Protein AF-A0A6A3BGG1-F1 (afdb_monomer_lite)

pLDDT: mean 81.36, std 21.47, range [22.72, 98.81]

InterPro domains:
  IPR003337 Trehalose-phosphatase [PF02358] (191-420)
  IPR003337 Trehalose-phosphatase [TIGR00685] (186-431)
  IPR006379 HAD-superfamily hydrolase, subfamily IIB [TIGR01484] (190-393)
  IPR009091 Regulator of chromosome condensation 1/beta-lactamase-inhibitor protein II [G3DSA:2.130.10.30] (2-134)
  IPR009091 Regulator of chromosome condensation 1/beta-lactamase-inhibitor protein II [SSF50985] (5-105)
  IPR023214 HAD superfamily [G3DSA:3.40.50.1000] (188-276)
  IPR023214 HAD superfamily [G3DSA:3.40.50.1000] (279-441)
  IPR036412 HAD-like superfamily [SSF56784] (189-433)
  IPR044651 Trehalose 6-phosphate OTSB-like [PTHR43768] (128-438)

Secondary structure (DSSP, 8-state):
--EEEEEE-SSEEEEEETTS-EEEEE--TTSTT---GGG----SS-EEE-SSEEEEE-TTTS-EEEEES----B-SS-EEEEEE-SS-EEEEETTT--EEEE-TTS----TTSTTGGG----------------------------------PPP-S-HHHHHHHHHHS-BTTTTHHHHHHHHTTSEEEEEEE-BTTTB---SSGGG-PPPHHHHHHHHHHHHHS-EEEE-SS-HHHHHHHH--SSSEEEEGGGTEEEPPPPTT-----PPB-TTGGGHHHHHHHHHHHHHHTTTSTT-EEEE-SS-EEEE-TTS-HHHHHHHHHHHHHHHHT-TTEEEEEETTEEEEEE--S--HHHHHHHHHHHTT-TT-TTEEEEEEE-STTHHHHHHHHHHHT-SEEEEE-SS------SEEE-SHHHHHHHHHHHHHHHHHHHHH--

Foldseek 3Di:
DAFPFWEDEPFKIWTAHPVQDIQIDGDCPQPQRVDPPVPQDRAPDAWEYAQQKIKGQRPVQQWIAMDGNDGDTGDPFHFPYWYDYHFKIWGQTPPHRDIDMDGDPPDPPDPPVVVVVPDDDDDDDDDDDDDDDDDDDDDDDDDDDDDDDDDDDDDDDDVPQVVVLCVQAPACVVCVVVVVVQLVQFQEAEEEEQDQAQFDHDPDPLPRAGDPLSLVLQVLLLVQHAYEYFYCAAQVSVCVRNVDQSHWYQYNQNQWIDHRDDPPDPDCPDTRHPCPVCQVVLVVLQVVLCVLCVPFPPWDWDCRRQKIKIACPGGDPVCLVVSVVSNCVSCVVPPQWDWDDDDRMIMIGGPDPDGNLNSVLVVCVVVVRNPPPRYAYEYEEADPRCLSNLVNRVVSVGYFYEYADLDRDDGSGRHYAPTNVSSSVSSNVSSVVSVVVVVVVD

Structure (mmCIF, N/CA/C/O backbone):
data_AF-A0A6A3BGG1-F1
#
_entry.id   AF-A0A6A3BGG1-F1
#
loop_
_atom_site.group_PDB
_atom_site.id
_atom_site.type_symbol
_atom_site.label_atom_id
_atom_site.label_alt_id
_atom_site.label_comp_id
_atom_site.label_asym_id
_atom_site.label_entity_id
_atom_site.label_seq_id
_atom_site.pdbx_PDB_ins_code
_atom_site.Cartn_x
_atom_site.Cartn_y
_atom_site.Cartn_z
_atom_site.occupancy
_atom_site.B_iso_or_equiv
_atom_site.auth_seq_id
_atom_site.auth_comp_id
_atom_site.auth_asym_id
_atom_site.auth_atom_id
_atom_site.pdbx_PDB_model_num
ATOM 1 N N . MET A 1 1 ? 29.264 19.552 17.447 1.00 60.41 1 MET A N 1
ATOM 2 C CA . MET A 1 1 ? 27.807 19.580 17.689 1.00 60.41 1 MET A CA 1
ATOM 3 C C . MET A 1 1 ? 27.155 19.098 16.407 1.00 60.41 1 MET A C 1
ATOM 5 O O . MET A 1 1 ? 27.460 19.678 15.373 1.00 60.41 1 MET A O 1
ATOM 9 N N . SER A 1 2 ? 26.405 17.994 16.448 1.00 76.94 2 SER A N 1
ATOM 10 C CA . SER A 1 2 ? 25.677 17.486 15.276 1.00 76.94 2 SER A CA 1
ATOM 11 C C . SER A 1 2 ? 24.378 18.272 15.123 1.00 76.94 2 SER A C 1
ATOM 13 O O . SER A 1 2 ? 23.719 18.535 16.130 1.00 76.94 2 SER A O 1
ATOM 15 N N . MET A 1 3 ? 24.049 18.676 13.898 1.00 75.12 3 MET A N 1
ATOM 16 C CA . MET A 1 3 ? 22.825 19.415 13.580 1.00 75.12 3 MET A CA 1
ATOM 17 C C . MET A 1 3 ? 21.906 18.515 12.762 1.00 75.12 3 MET A C 1
ATOM 19 O O . MET A 1 3 ? 22.358 17.945 11.772 1.00 75.12 3 MET A O 1
ATOM 23 N N . ASP A 1 4 ? 20.644 18.415 13.168 1.00 72.31 4 ASP A N 1
ATOM 24 C CA . ASP A 1 4 ? 19.613 17.640 12.468 1.00 72.31 4 ASP A CA 1
ATOM 25 C C . ASP A 1 4 ? 18.932 18.488 11.386 1.00 72.31 4 ASP A C 1
ATOM 27 O O . ASP A 1 4 ? 18.479 17.972 10.367 1.00 72.31 4 ASP A O 1
ATOM 31 N N . SER A 1 5 ? 18.882 19.808 11.587 1.00 79.62 5 SER A N 1
ATOM 32 C CA . SER A 1 5 ? 18.379 20.766 10.603 1.00 79.62 5 SER A CA 1
ATOM 33 C C . SER A 1 5 ? 19.089 22.111 10.716 1.00 79.62 5 SER A C 1
ATOM 35 O O . SER A 1 5 ? 19.592 22.485 11.780 1.00 79.62 5 SER A O 1
ATOM 37 N N . ILE A 1 6 ? 19.136 22.846 9.606 1.00 85.81 6 ILE A N 1
ATOM 38 C CA . ILE A 1 6 ? 19.678 24.200 9.536 1.00 85.81 6 ILE A CA 1
ATOM 39 C C . ILE A 1 6 ? 18.830 25.032 8.577 1.00 85.81 6 ILE A C 1
ATOM 41 O O . ILE A 1 6 ? 18.473 24.570 7.501 1.00 85.81 6 ILE A O 1
ATOM 45 N N . GLU A 1 7 ? 18.532 26.257 8.979 1.00 88.62 7 GLU A N 1
ATOM 46 C CA . GLU A 1 7 ? 17.758 27.235 8.230 1.00 88.62 7 GLU A CA 1
ATOM 47 C C . GLU A 1 7 ? 18.504 28.563 8.234 1.00 88.62 7 GLU A C 1
ATOM 49 O O . GLU A 1 7 ? 19.024 29.004 9.266 1.00 88.62 7 GLU A O 1
ATOM 54 N N . ALA A 1 8 ? 18.567 29.207 7.072 1.00 88.94 8 ALA A N 1
ATOM 55 C CA . ALA A 1 8 ? 19.270 30.469 6.891 1.00 88.94 8 ALA A CA 1
ATOM 56 C C . ALA A 1 8 ? 18.273 31.606 6.652 1.00 88.94 8 ALA A C 1
ATOM 58 O O . ALA A 1 8 ? 17.466 31.563 5.728 1.00 88.94 8 ALA A O 1
ATOM 59 N N . GLY A 1 9 ? 18.353 32.635 7.490 1.00 86.00 9 GLY A N 1
ATOM 60 C CA . GLY A 1 9 ? 17.722 33.928 7.263 1.00 86.00 9 GLY A CA 1
ATOM 61 C C . GLY A 1 9 ? 18.664 34.892 6.548 1.00 86.00 9 GLY A C 1
ATOM 62 O O . GLY A 1 9 ? 19.753 34.531 6.103 1.00 86.00 9 GLY A O 1
ATOM 63 N N . VAL A 1 10 ? 18.267 36.163 6.485 1.00 87.69 10 VAL A N 1
ATOM 64 C CA . VAL A 1 10 ? 19.044 37.205 5.789 1.00 87.69 10 VAL A CA 1
ATOM 65 C C . VAL A 1 10 ? 20.387 37.484 6.475 1.00 87.69 10 VAL A C 1
ATOM 67 O O . VAL A 1 10 ? 21.400 37.671 5.807 1.00 87.69 10 VAL A O 1
ATOM 70 N N . SER A 1 11 ? 20.405 37.534 7.810 1.00 89.38 11 SER A N 1
ATOM 71 C CA . SER A 1 11 ? 21.593 37.914 8.595 1.00 89.38 11 SER A CA 1
ATOM 72 C C . SER A 1 11 ? 21.884 36.986 9.778 1.00 89.38 11 SER A C 1
ATOM 74 O O . SER A 1 11 ? 22.750 37.275 10.608 1.00 89.38 11 SER A O 1
ATOM 76 N N . HIS A 1 12 ? 21.182 35.858 9.866 1.00 92.12 12 HIS A N 1
ATOM 77 C CA . HIS A 1 12 ? 21.339 34.861 10.918 1.00 92.12 12 HIS A CA 1
ATOM 78 C C . HIS A 1 12 ? 20.963 33.470 10.413 1.00 92.12 12 HIS A C 1
ATOM 80 O O . HIS A 1 12 ? 20.247 33.320 9.429 1.00 92.12 12 HIS A O 1
ATOM 86 N N . VAL A 1 13 ? 21.465 32.453 11.098 1.00 90.56 13 VAL A N 1
ATOM 87 C CA . VAL A 1 13 ? 21.235 31.041 10.804 1.00 90.56 13 VAL A CA 1
ATOM 88 C C . VAL A 1 13 ? 20.801 30.372 12.097 1.00 90.56 13 VAL A C 1
ATOM 90 O O . VAL A 1 13 ? 21.426 30.578 13.138 1.00 90.56 13 VAL A O 1
ATOM 93 N N . CYS A 1 14 ? 19.746 29.574 12.039 1.00 89.44 14 CYS A N 1
A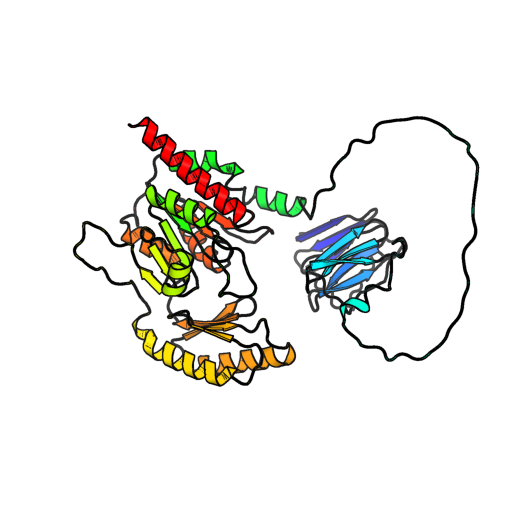TOM 94 C CA . CYS A 1 14 ? 19.270 28.771 13.157 1.00 89.44 14 CYS A CA 1
ATOM 95 C C . CYS A 1 14 ? 19.214 27.307 12.747 1.00 89.44 14 CYS A C 1
ATOM 97 O O . CYS A 1 14 ? 19.057 26.990 11.578 1.00 89.44 14 CYS A O 1
ATOM 99 N N . GLY A 1 15 ? 19.310 26.396 13.698 1.00 83.81 15 GLY A N 1
ATOM 100 C CA . GLY A 1 15 ? 19.143 24.979 13.424 1.00 83.81 15 GLY A CA 1
ATOM 101 C C . GLY A 1 15 ? 18.827 24.210 14.688 1.00 83.81 15 GLY A C 1
ATOM 102 O O . GLY A 1 15 ? 19.036 24.715 15.790 1.00 83.81 15 GLY A O 1
ATOM 103 N N . VAL A 1 16 ? 18.317 22.997 14.531 1.00 80.56 16 VAL A N 1
ATOM 104 C CA . VAL A 1 16 ? 18.036 22.101 15.653 1.00 80.56 16 VAL A CA 1
ATOM 105 C C . VAL A 1 16 ? 19.172 21.089 15.747 1.00 80.56 16 VAL A C 1
ATOM 107 O O . VAL A 1 16 ? 19.558 20.491 14.742 1.00 80.56 16 VAL A O 1
ATOM 110 N N . ASN A 1 17 ? 19.761 20.939 16.932 1.00 75.56 17 ASN A N 1
ATOM 111 C CA . ASN A 1 17 ? 20.816 19.956 17.164 1.00 75.56 17 ASN A CA 1
ATOM 112 C C . ASN A 1 17 ? 20.238 18.551 17.419 1.00 75.56 17 ASN A C 1
ATOM 114 O O . ASN A 1 17 ? 19.044 18.402 17.670 1.00 75.56 17 ASN A O 1
ATOM 118 N N . SER A 1 18 ? 21.100 17.531 17.429 1.00 72.00 18 SER A N 1
ATOM 119 C CA . SER A 1 18 ? 20.719 16.127 17.684 1.00 72.00 18 SER A CA 1
ATOM 120 C C . SER A 1 18 ? 20.143 15.842 19.081 1.00 72.00 18 SER A C 1
ATOM 122 O O . SER A 1 18 ? 19.818 14.703 19.407 1.00 72.00 18 SER A O 1
ATOM 124 N N . VAL A 1 19 ? 20.069 16.861 19.941 1.00 70.69 19 VAL A N 1
ATOM 125 C CA . VAL A 1 19 ? 19.473 16.825 21.286 1.00 70.69 19 VAL A CA 1
ATOM 126 C C . VAL A 1 19 ? 18.179 17.666 21.320 1.00 70.69 19 VAL A C 1
ATOM 128 O O . VAL A 1 19 ? 17.610 17.909 22.379 1.00 70.69 19 VAL A O 1
ATOM 131 N N . VAL A 1 20 ? 17.662 18.065 20.149 1.00 65.12 20 VAL A N 1
ATOM 132 C CA . VAL A 1 20 ? 16.419 18.835 19.953 1.00 65.12 20 VAL A CA 1
ATOM 133 C C . VAL A 1 20 ? 16.477 20.249 20.559 1.00 65.12 20 VAL A C 1
ATOM 135 O O . VAL A 1 20 ? 15.454 20.864 20.852 1.00 65.12 20 VAL A O 1
ATOM 138 N N . GLU A 1 21 ? 17.674 20.814 20.718 1.00 71.75 21 GLU A N 1
ATOM 139 C CA . GLU A 1 21 ? 17.845 22.213 21.113 1.00 71.75 21 GLU A CA 1
ATOM 140 C C . GLU A 1 21 ? 17.993 23.101 19.878 1.00 71.75 21 GLU A C 1
ATOM 1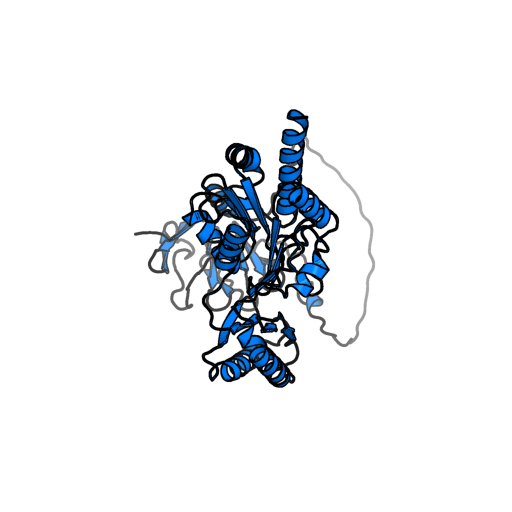42 O O . GLU A 1 21 ? 18.730 22.785 18.940 1.00 71.75 21 GLU A O 1
ATOM 147 N N . LEU A 1 22 ? 17.312 24.247 19.892 1.00 79.00 22 LEU A N 1
ATOM 148 C CA . LEU A 1 22 ? 17.447 25.254 18.850 1.00 79.00 22 LEU A CA 1
ATOM 149 C C . LEU A 1 22 ? 18.710 26.093 19.102 1.00 79.00 22 LEU A C 1
ATOM 151 O O . LEU A 1 22 ? 18.887 26.674 20.171 1.00 79.00 22 LEU A O 1
ATOM 155 N N . VAL A 1 23 ? 19.579 26.177 18.099 1.00 84.94 23 VAL A N 1
ATOM 156 C CA . VAL A 1 23 ? 20.843 26.916 18.135 1.00 84.94 23 VAL A CA 1
ATOM 157 C C . VAL A 1 23 ? 20.836 27.948 17.016 1.00 84.94 23 VAL A C 1
ATOM 159 O O . VAL A 1 23 ? 20.762 27.588 15.846 1.00 84.94 23 VAL A O 1
ATOM 162 N N . CYS A 1 24 ? 20.951 29.229 17.366 1.00 88.50 24 CYS A N 1
ATOM 163 C CA . CYS A 1 24 ? 20.985 30.335 16.409 1.00 88.50 24 CYS A CA 1
ATOM 164 C C . CYS A 1 24 ? 22.301 31.120 16.495 1.00 88.50 24 CYS A C 1
ATOM 166 O O . CYS A 1 24 ? 22.820 31.365 17.584 1.00 88.50 24 CYS A O 1
ATOM 168 N N . LYS A 1 25 ? 22.836 31.546 15.346 1.00 91.31 25 LYS A N 1
ATOM 169 C CA . LYS A 1 25 ? 24.042 32.378 15.225 1.00 91.31 25 LYS A CA 1
ATOM 170 C C . LYS A 1 25 ? 23.869 33.458 14.161 1.00 91.31 25 LYS A C 1
ATOM 172 O O . LYS A 1 25 ? 23.224 33.233 13.145 1.00 91.31 25 LYS A O 1
ATOM 177 N N . GLY A 1 26 ? 24.511 34.605 14.364 1.00 92.69 26 GLY A N 1
ATOM 178 C CA . GLY A 1 26 ? 24.512 35.724 13.420 1.00 92.69 26 GLY A CA 1
ATOM 179 C C . GLY A 1 26 ? 24.069 37.018 14.087 1.00 92.69 26 GLY A C 1
ATOM 180 O O . GLY A 1 26 ? 24.405 37.268 15.244 1.00 92.69 26 GLY A O 1
ATOM 181 N N . ASN A 1 27 ? 23.332 37.845 13.356 1.00 90.50 27 ASN A N 1
ATOM 182 C CA . ASN A 1 27 ? 22.814 39.107 13.861 1.00 90.50 27 ASN A CA 1
ATOM 183 C C . ASN A 1 27 ? 21.716 38.884 14.922 1.00 90.50 27 ASN A C 1
ATOM 185 O O . ASN A 1 27 ? 20.884 37.995 14.765 1.00 90.50 27 ASN A O 1
ATOM 189 N N . ASN A 1 28 ? 21.699 39.706 15.979 1.00 93.44 28 ASN A N 1
ATOM 190 C CA . ASN A 1 28 ? 20.657 39.720 17.013 1.00 93.44 28 ASN A CA 1
ATOM 191 C C . ASN A 1 28 ? 20.028 41.111 17.247 1.00 93.44 28 ASN A C 1
ATOM 193 O O . ASN A 1 28 ? 19.443 41.347 18.304 1.00 93.44 28 ASN A O 1
ATOM 197 N N . SER A 1 29 ? 20.167 42.064 16.316 1.00 91.69 29 SER A N 1
ATOM 198 C CA . SER A 1 29 ? 19.696 43.450 16.505 1.00 91.69 29 SER A CA 1
ATOM 199 C C . SER A 1 29 ? 18.201 43.581 16.821 1.00 91.69 29 SER A C 1
ATOM 201 O O . SER A 1 29 ? 17.794 44.580 17.407 1.00 91.69 29 SER A O 1
ATOM 203 N N . THR A 1 30 ? 17.382 42.600 16.443 1.00 88.38 30 THR A N 1
ATOM 204 C CA . THR A 1 30 ? 15.924 42.589 16.635 1.00 88.38 30 THR A CA 1
ATOM 205 C C . THR A 1 30 ? 15.466 41.479 17.583 1.00 88.38 30 THR A C 1
ATOM 207 O O . THR A 1 30 ? 14.269 41.245 17.724 1.00 88.38 30 THR A O 1
ATOM 210 N N . GLY A 1 31 ? 16.397 40.791 18.251 1.00 88.06 31 GLY A N 1
ATOM 211 C CA . GLY A 1 31 ? 16.099 39.676 19.151 1.00 88.06 31 GLY A CA 1
ATOM 212 C C . GLY A 1 31 ? 15.841 38.344 18.443 1.00 88.06 31 GLY A C 1
ATOM 213 O O . GLY A 1 31 ? 15.254 37.441 19.036 1.00 88.06 31 GLY A O 1
ATOM 214 N N . GLN A 1 32 ? 16.258 38.190 17.184 1.00 89.19 32 GLN A N 1
ATOM 215 C CA . GLN A 1 32 ? 16.069 36.961 16.408 1.00 89.19 32 GLN A CA 1
ATOM 216 C C . GLN A 1 32 ? 16.809 35.736 16.979 1.00 89.19 32 GLN A C 1
ATOM 218 O O . GLN A 1 32 ? 16.373 34.613 16.737 1.00 89.19 32 GLN A O 1
ATOM 223 N N . LEU A 1 33 ? 17.861 35.916 17.784 1.00 88.38 33 LEU A N 1
ATOM 224 C CA . LEU A 1 33 ? 18.540 34.823 18.495 1.00 88.38 33 LEU A CA 1
ATOM 225 C C . LEU A 1 33 ? 17.938 34.554 19.888 1.00 88.38 33 LEU A C 1
ATOM 227 O O . LEU A 1 33 ? 18.355 33.615 20.563 1.00 88.38 33 LEU A O 1
ATOM 231 N N . ASN A 1 34 ? 16.965 35.357 20.339 1.00 87.31 34 ASN A N 1
ATOM 232 C CA . ASN A 1 34 ? 16.361 35.236 21.668 1.00 87.31 34 ASN A CA 1
ATOM 233 C C . ASN A 1 34 ? 15.223 34.207 21.645 1.00 87.31 34 ASN A C 1
ATOM 235 O O . ASN A 1 34 ? 14.044 34.548 21.540 1.00 87.31 34 ASN A O 1
ATOM 239 N N . ILE A 1 35 ? 15.593 32.932 21.726 1.00 80.44 35 ILE A N 1
ATOM 240 C CA . ILE A 1 35 ? 14.672 31.797 21.617 1.00 80.44 35 ILE A CA 1
ATOM 241 C C . ILE A 1 35 ? 13.686 31.791 22.805 1.00 80.44 35 ILE A C 1
ATOM 243 O O . ILE A 1 35 ? 14.121 31.771 23.960 1.00 80.44 35 ILE A O 1
ATOM 247 N N . PRO A 1 36 ? 12.358 31.777 22.574 1.00 73.06 36 PRO A N 1
ATOM 248 C CA . PRO A 1 36 ? 11.379 31.807 23.659 1.00 73.06 36 PRO A CA 1
ATOM 249 C C . PRO A 1 36 ? 11.228 30.435 24.348 1.00 73.06 36 PRO A C 1
ATOM 251 O O . PRO A 1 36 ? 10.309 29.670 24.059 1.00 73.06 36 PRO A O 1
ATOM 254 N N . LEU A 1 37 ? 12.118 30.150 25.308 1.00 60.84 37 LEU A N 1
ATOM 255 C CA . LEU A 1 37 ? 12.222 28.883 26.062 1.00 60.84 37 LEU A CA 1
ATOM 256 C C . LEU A 1 37 ? 10.945 28.494 26.837 1.00 60.84 37 LEU A C 1
ATOM 258 O O . LEU A 1 37 ? 10.614 27.317 26.940 1.00 60.84 37 LEU A O 1
ATOM 262 N N . ASN A 1 38 ? 10.167 29.470 27.316 1.00 55.47 38 ASN A N 1
ATOM 263 C CA . ASN A 1 38 ? 8.964 29.225 28.130 1.00 55.47 38 ASN A CA 1
ATOM 264 C C . ASN A 1 38 ? 7.717 28.819 27.317 1.00 55.47 38 ASN A C 1
ATOM 266 O O . ASN A 1 38 ? 6.637 28.681 27.887 1.00 55.47 38 ASN A O 1
ATOM 270 N N . LYS A 1 39 ? 7.827 28.654 25.989 1.00 53.59 39 LYS A N 1
ATOM 271 C CA . LYS A 1 39 ? 6.687 28.357 25.097 1.00 53.59 39 LYS A CA 1
ATOM 272 C C . LYS A 1 39 ? 6.620 26.901 24.610 1.00 53.59 39 LYS A C 1
ATOM 274 O O . LYS A 1 39 ? 5.895 26.624 23.657 1.00 53.59 39 LYS A O 1
ATOM 279 N N . GLY A 1 40 ? 7.339 25.973 25.254 1.00 49.47 40 GLY A N 1
ATOM 280 C CA . GLY A 1 40 ? 7.239 24.535 24.959 1.00 49.47 40 GLY A CA 1
ATOM 281 C C . GLY A 1 40 ? 7.654 24.185 23.528 1.00 49.47 40 GLY A C 1
ATOM 282 O O . GLY A 1 40 ? 6.941 23.472 22.820 1.00 49.47 40 GLY A O 1
ATOM 283 N N . LEU A 1 41 ? 8.781 24.741 23.082 1.00 54.84 41 LEU A N 1
ATOM 284 C CA . LEU A 1 41 ? 9.276 24.597 21.718 1.00 54.84 41 LEU A CA 1
ATOM 285 C C . LEU A 1 41 ? 9.910 23.216 21.510 1.00 54.84 41 LEU A C 1
ATOM 287 O O . LEU A 1 41 ? 11.116 23.048 21.627 1.00 54.84 41 LEU A O 1
ATOM 291 N N . SER A 1 42 ? 9.087 22.225 21.181 1.00 56.00 42 SER A N 1
ATOM 292 C CA . SER A 1 42 ? 9.545 21.083 20.389 1.00 56.00 42 SER A CA 1
ATOM 293 C C . SER A 1 42 ? 9.163 21.375 18.940 1.00 56.00 42 SER A C 1
ATOM 295 O O . SER A 1 42 ? 7.981 21.510 18.625 1.00 56.00 42 SER A O 1
ATOM 297 N N . PHE A 1 43 ? 10.149 21.555 18.064 1.00 59.44 43 PHE A N 1
ATOM 298 C CA . PHE A 1 43 ? 9.925 21.704 16.626 1.00 59.44 43 PHE A CA 1
ATOM 299 C C . PHE A 1 43 ? 10.190 20.340 15.986 1.00 59.44 43 PHE A C 1
ATOM 301 O O . PHE A 1 43 ? 11.281 19.799 16.122 1.00 59.44 43 PHE A O 1
ATOM 308 N N . ALA A 1 44 ? 9.176 19.735 15.367 1.00 44.81 44 ALA A N 1
ATOM 309 C CA . ALA A 1 44 ? 9.343 18.476 14.629 1.00 44.81 44 ALA A CA 1
ATOM 310 C C . ALA A 1 44 ? 9.823 18.716 13.185 1.00 44.81 44 ALA A C 1
ATOM 312 O O . ALA A 1 44 ? 10.460 17.850 12.599 1.00 44.81 44 ALA A O 1
ATOM 313 N N . SER A 1 45 ? 9.496 19.890 12.643 1.00 56.31 45 SER A N 1
ATOM 314 C CA . SER A 1 45 ? 9.757 20.394 11.293 1.00 56.31 45 SER A CA 1
ATOM 315 C C . SER A 1 45 ? 9.101 21.788 11.199 1.00 56.31 45 SER A C 1
ATOM 317 O O . SER A 1 45 ? 8.218 22.108 12.001 1.00 56.31 45 SER A O 1
ATOM 319 N N . GLY A 1 46 ? 9.538 22.646 10.270 1.00 64.69 46 GLY A N 1
ATOM 320 C CA . GLY A 1 46 ? 8.882 23.937 10.005 1.00 64.69 46 GLY A CA 1
ATOM 321 C C . GLY A 1 46 ? 9.408 25.131 10.807 1.00 64.69 46 GLY A C 1
ATOM 322 O O . GLY A 1 46 ? 8.608 25.941 11.267 1.00 64.69 46 GLY A O 1
ATOM 323 N N . LEU A 1 47 ? 10.728 25.233 10.994 1.00 84.31 47 LEU A N 1
ATOM 324 C CA . LEU A 1 47 ? 11.398 26.492 11.333 1.00 84.31 47 LEU A CA 1
ATOM 325 C C . LEU A 1 47 ? 11.605 27.288 10.035 1.00 84.31 47 LEU A C 1
ATOM 327 O O . LEU A 1 47 ? 12.023 26.714 9.041 1.00 84.31 47 LEU A O 1
ATOM 331 N N . ALA A 1 48 ? 11.328 28.589 10.035 1.00 88.62 48 ALA A N 1
ATOM 332 C CA . ALA A 1 48 ? 11.535 29.450 8.874 1.00 88.62 48 ALA A CA 1
ATOM 333 C C . ALA A 1 48 ? 12.029 30.835 9.314 1.00 88.62 48 ALA A C 1
ATOM 335 O O . ALA A 1 48 ? 11.541 31.396 10.301 1.00 88.62 48 ALA A O 1
ATOM 336 N N . LEU A 1 49 ? 13.026 31.375 8.610 1.00 91.12 49 LEU A N 1
ATOM 337 C CA . LEU A 1 49 ? 13.743 32.593 8.999 1.00 91.12 49 LEU A CA 1
ATOM 338 C C . LEU A 1 49 ? 13.530 33.717 7.978 1.00 91.12 49 LEU A C 1
ATOM 340 O O . LEU A 1 49 ? 13.582 33.494 6.774 1.00 91.12 49 LEU A O 1
ATOM 344 N N . GLY A 1 50 ? 13.318 34.935 8.477 1.00 86.94 50 GLY A N 1
ATOM 345 C CA . GLY A 1 50 ? 13.112 36.148 7.680 1.00 86.94 50 GLY A CA 1
ATOM 346 C C . GLY A 1 50 ? 14.170 37.217 7.937 1.00 86.94 50 GLY A C 1
ATOM 347 O O . GLY A 1 50 ? 15.253 36.936 8.457 1.00 86.94 50 GLY A O 1
ATOM 348 N N . ASP A 1 51 ? 13.860 38.470 7.593 1.00 87.69 51 ASP A N 1
ATOM 349 C CA . ASP A 1 51 ? 14.734 39.612 7.881 1.00 87.69 51 ASP A CA 1
ATOM 350 C C . ASP A 1 51 ? 14.590 40.048 9.351 1.00 87.69 51 ASP A C 1
ATOM 352 O O . ASP A 1 51 ? 13.725 40.838 9.739 1.00 87.69 51 ASP A O 1
ATOM 356 N N . GLY A 1 52 ? 15.409 39.442 10.210 1.00 86.44 52 GLY A N 1
ATOM 357 C CA . GLY A 1 52 ? 15.445 39.746 11.640 1.00 86.44 52 GLY A CA 1
ATOM 358 C C . GLY A 1 52 ? 14.322 39.122 12.474 1.00 86.44 52 GLY A C 1
ATOM 359 O O . GLY A 1 52 ? 14.111 39.534 13.615 1.00 86.44 52 GLY A O 1
ATOM 360 N N . PHE A 1 53 ? 13.617 38.119 11.956 1.00 90.06 53 PHE A N 1
ATOM 361 C CA . PHE A 1 53 ? 12.667 37.311 12.723 1.00 90.06 53 PHE A CA 1
ATOM 362 C C . PHE A 1 53 ? 12.696 35.849 12.291 1.00 90.06 53 PHE A C 1
ATOM 364 O O . PHE A 1 53 ? 13.311 35.478 11.292 1.00 90.06 53 PHE A O 1
ATOM 371 N N . ASN A 1 54 ? 12.021 35.021 13.074 1.00 89.00 54 ASN A N 1
ATOM 372 C CA . ASN A 1 54 ? 11.904 33.588 12.877 1.00 89.00 54 ASN A CA 1
ATOM 373 C C . ASN A 1 54 ? 10.476 33.193 13.211 1.00 89.00 54 ASN A C 1
ATOM 375 O O . ASN A 1 54 ? 9.886 33.769 14.125 1.00 89.00 54 ASN A O 1
ATOM 379 N N . CYS A 1 55 ? 9.960 32.185 12.528 1.00 89.44 55 CYS A N 1
ATOM 380 C CA . CYS A 1 55 ? 8.702 31.542 12.854 1.00 89.44 55 CYS A CA 1
ATOM 381 C C . CYS A 1 55 ? 8.908 30.033 12.924 1.00 89.44 55 CYS A C 1
ATOM 383 O O . CYS A 1 55 ? 9.752 29.480 12.223 1.00 89.44 55 CYS A O 1
ATOM 385 N N . GLY A 1 56 ? 8.132 29.360 13.765 1.00 86.81 56 GLY A N 1
ATOM 386 C CA . GLY A 1 56 ? 8.167 27.912 13.886 1.00 86.81 56 GLY A CA 1
ATOM 387 C C . GLY A 1 56 ? 6.811 27.323 14.254 1.00 86.81 56 GLY A C 1
ATOM 388 O O . GLY A 1 56 ? 6.036 27.945 14.987 1.00 86.81 56 GLY A O 1
ATOM 389 N N . ILE A 1 57 ? 6.527 26.118 13.762 1.00 83.75 57 ILE A N 1
ATOM 390 C CA . ILE A 1 57 ? 5.311 25.366 14.098 1.00 83.75 57 ILE A CA 1
ATOM 391 C C . ILE A 1 57 ? 5.524 24.596 15.409 1.00 83.75 57 ILE A C 1
ATOM 393 O O . ILE A 1 57 ? 6.424 23.766 15.524 1.00 83.75 57 ILE A O 1
ATOM 397 N N . ARG A 1 58 ? 4.678 24.832 16.416 1.00 76.88 58 ARG A N 1
ATOM 398 C CA . ARG A 1 58 ? 4.691 24.069 17.674 1.00 76.88 58 ARG A CA 1
ATOM 399 C C . ARG A 1 58 ? 4.273 22.620 17.409 1.00 76.88 58 ARG A C 1
ATOM 401 O O . ARG A 1 58 ? 3.154 22.380 16.957 1.00 76.88 58 ARG A O 1
ATOM 408 N N . ARG A 1 59 ? 5.091 21.640 17.804 1.00 71.31 59 ARG A N 1
ATOM 409 C CA . ARG A 1 59 ? 4.740 20.207 17.710 1.00 71.31 59 ARG A CA 1
ATOM 410 C C . ARG A 1 59 ? 3.526 19.821 18.560 1.00 71.31 59 ARG A C 1
ATOM 412 O O . ARG A 1 59 ? 2.807 18.896 18.203 1.00 71.31 59 ARG A O 1
ATOM 419 N N . SER A 1 60 ? 3.284 20.516 19.672 1.00 70.25 60 SER A N 1
ATOM 420 C CA . SER A 1 60 ? 2.209 20.176 20.615 1.00 70.25 60 SER A CA 1
ATOM 421 C C . SER A 1 60 ? 0.802 20.398 20.057 1.00 70.25 60 SER A C 1
ATOM 423 O O . SER A 1 60 ? -0.120 19.664 20.405 1.00 70.25 60 SER A O 1
ATOM 425 N N . ASN A 1 61 ? 0.610 21.412 19.212 1.00 77.19 61 ASN A N 1
ATOM 426 C CA . ASN A 1 61 ? -0.720 21.818 18.754 1.00 77.19 61 ASN A CA 1
ATOM 427 C C . ASN A 1 61 ? -0.783 22.257 17.278 1.00 77.19 61 ASN A C 1
ATOM 429 O O . ASN A 1 61 ? -1.884 22.518 16.794 1.00 77.19 61 ASN A O 1
ATOM 433 N N . GLY A 1 62 ? 0.347 22.321 16.566 1.00 75.88 62 GLY A N 1
ATOM 434 C CA . GLY A 1 62 ? 0.434 22.725 15.160 1.00 75.88 62 GLY A CA 1
ATOM 435 C C . GLY A 1 62 ? 0.290 24.231 14.914 1.00 75.88 62 GLY A C 1
ATOM 436 O O . GLY A 1 62 ? 0.104 24.639 13.771 1.00 75.88 62 GLY A O 1
ATOM 437 N N . THR A 1 63 ? 0.323 25.067 15.957 1.00 84.31 63 THR A N 1
ATOM 438 C CA . THR A 1 63 ? 0.188 26.533 15.841 1.00 84.31 63 THR A CA 1
ATOM 439 C C . THR A 1 63 ? 1.540 27.207 15.635 1.00 84.31 63 THR A C 1
ATOM 441 O O . THR A 1 63 ? 2.569 26.640 15.996 1.00 84.31 63 THR A O 1
ATOM 444 N N . ILE A 1 64 ? 1.558 28.446 15.149 1.00 85.31 64 ILE A N 1
ATOM 445 C CA . ILE A 1 64 ? 2.812 29.147 14.839 1.00 85.31 64 ILE A CA 1
ATOM 446 C C . ILE A 1 64 ? 3.249 30.051 15.985 1.00 85.31 64 ILE A C 1
ATOM 448 O O . ILE A 1 64 ? 2.447 30.798 16.544 1.00 85.31 64 ILE A O 1
ATOM 452 N N . VAL A 1 65 ? 4.550 30.040 16.270 1.00 85.62 65 VAL A N 1
ATOM 453 C CA . VAL A 1 65 ? 5.226 31.040 17.099 1.00 85.62 65 VAL A CA 1
ATOM 454 C C . VAL A 1 65 ? 6.263 31.765 16.272 1.00 85.62 65 VAL A C 1
ATOM 456 O O . VAL A 1 65 ? 7.156 31.121 15.731 1.00 85.62 65 VAL A O 1
ATOM 459 N N . CYS A 1 66 ? 6.183 33.092 16.245 1.00 87.94 66 CYS A N 1
ATOM 460 C CA . CYS A 1 66 ? 7.227 33.946 15.691 1.00 87.94 66 CYS A CA 1
ATOM 461 C C . CYS A 1 66 ? 7.925 34.757 16.790 1.00 87.94 66 CYS A C 1
ATOM 463 O O . CYS A 1 66 ? 7.303 35.090 17.801 1.00 87.94 66 CYS A O 1
ATOM 465 N N . TRP A 1 67 ? 9.213 35.052 16.607 1.00 88.69 67 TRP A N 1
ATOM 466 C CA . TRP A 1 67 ? 10.010 35.905 17.495 1.00 88.69 67 TRP A CA 1
ATOM 467 C C . TRP A 1 67 ? 11.091 36.675 16.721 1.00 88.69 67 TRP A C 1
ATOM 469 O O . TRP A 1 67 ? 11.501 36.270 15.631 1.00 88.69 67 TRP A O 1
ATOM 479 N N . GLY A 1 68 ? 11.580 37.775 17.300 1.00 89.31 68 GLY A N 1
ATOM 480 C CA . GLY A 1 68 ? 12.479 38.738 16.656 1.00 89.31 68 GLY A CA 1
ATOM 481 C C . GLY A 1 68 ? 11.738 40.032 16.304 1.00 89.31 68 GLY A C 1
ATOM 482 O O . GLY A 1 68 ? 10.932 40.514 17.099 1.00 89.31 68 GLY A O 1
ATOM 483 N N . SER A 1 69 ? 11.962 40.570 15.102 1.00 85.38 69 SER A N 1
ATOM 484 C CA . SER A 1 69 ? 11.281 41.774 14.594 1.00 85.38 69 SER A CA 1
ATOM 485 C C . SER A 1 69 ? 9.773 41.575 14.376 1.00 85.38 69 SER A C 1
ATOM 487 O O . SER A 1 69 ? 9.014 42.543 14.429 1.00 85.38 69 SER A O 1
ATOM 489 N N . MET A 1 70 ? 9.323 40.327 14.189 1.00 78.88 70 MET A N 1
ATOM 490 C CA . MET A 1 70 ? 7.918 39.924 14.106 1.00 78.88 70 MET A CA 1
ATOM 491 C C . MET A 1 70 ? 7.565 39.027 15.298 1.00 78.88 70 MET A C 1
ATOM 493 O O . MET A 1 70 ? 8.141 37.955 15.470 1.00 78.88 70 MET A O 1
ATOM 497 N N . ASN A 1 71 ? 6.594 39.456 16.108 1.00 74.44 71 ASN A N 1
ATOM 498 C CA . ASN A 1 71 ? 6.139 38.739 17.308 1.00 74.44 71 ASN A CA 1
ATOM 499 C C . ASN A 1 71 ? 4.642 38.376 17.235 1.00 74.44 71 ASN A C 1
ATOM 501 O O . ASN A 1 71 ? 3.937 38.355 18.242 1.00 74.44 71 ASN A O 1
ATOM 505 N N . GLU A 1 72 ? 4.132 38.131 16.027 1.00 73.94 72 GLU A N 1
ATOM 506 C CA . GLU A 1 72 ? 2.757 37.674 15.811 1.00 73.94 72 GLU A CA 1
ATOM 507 C C . GLU A 1 72 ? 2.723 36.143 15.799 1.00 73.94 72 GLU A C 1
ATOM 509 O O . GLU A 1 72 ? 3.314 35.499 14.936 1.00 73.94 72 GLU A O 1
ATOM 514 N N . SER A 1 73 ? 2.045 35.553 16.783 1.00 71.81 73 SER A N 1
ATOM 515 C CA . SER A 1 73 ? 1.779 34.110 16.847 1.00 71.81 73 SER A CA 1
ATOM 516 C C . SER A 1 73 ? 0.329 33.852 16.437 1.00 71.81 73 SER A C 1
ATOM 518 O O . SER A 1 73 ? -0.565 34.577 16.872 1.00 71.81 73 SER A O 1
ATOM 520 N N . ILE A 1 74 ? 0.084 32.828 15.616 1.00 75.31 74 ILE A N 1
ATOM 521 C CA . ILE A 1 74 ? -1.272 32.424 15.218 1.00 75.31 74 ILE A CA 1
ATOM 522 C C . ILE A 1 74 ? -1.640 31.176 16.008 1.00 75.31 74 ILE A C 1
ATOM 524 O O . ILE A 1 74 ? -1.105 30.105 15.731 1.00 75.31 74 ILE A O 1
ATOM 528 N N . GLU A 1 75 ? -2.552 31.315 16.971 1.00 75.56 75 GLU A N 1
ATOM 529 C CA . GLU A 1 75 ? -2.924 30.231 17.897 1.00 75.56 75 GLU A CA 1
ATOM 530 C C . GLU A 1 75 ? -4.238 29.515 17.524 1.00 75.56 75 GLU A C 1
ATOM 532 O O . GLU A 1 75 ? -4.507 28.427 18.025 1.00 75.56 75 GLU A O 1
ATOM 537 N N . GLU A 1 76 ? -5.032 30.070 16.603 1.00 74.69 76 GLU A N 1
ATOM 538 C CA . GLU A 1 76 ? -6.338 29.511 16.198 1.00 74.69 76 GLU A CA 1
ATOM 539 C C . GLU A 1 76 ? -6.272 28.612 14.953 1.00 74.69 76 GLU A C 1
ATOM 541 O O . GLU A 1 76 ? -7.194 27.842 14.684 1.00 74.69 76 GLU A O 1
ATOM 546 N N . ILE A 1 77 ? -5.188 28.701 14.178 1.00 80.25 77 ILE A N 1
ATOM 547 C CA . ILE A 1 77 ? -5.022 27.986 12.909 1.00 80.25 77 ILE A CA 1
ATOM 548 C C . ILE A 1 77 ? -3.823 27.053 13.026 1.00 80.25 77 ILE A C 1
ATOM 550 O O . ILE A 1 77 ? -2.752 27.446 13.488 1.00 80.25 77 ILE A O 1
ATOM 554 N N . LYS A 1 78 ? -4.023 25.807 12.595 1.00 87.00 78 LYS A N 1
ATOM 555 C CA . LYS A 1 78 ? -2.987 24.776 12.568 1.00 87.00 78 LYS A CA 1
ATOM 556 C C . LYS A 1 78 ? -2.369 24.672 11.185 1.00 87.00 78 LYS A C 1
ATOM 558 O O . LYS A 1 78 ? -3.104 24.591 10.195 1.00 87.00 78 LYS A O 1
ATOM 563 N N . PHE A 1 79 ? -1.049 24.589 11.135 1.00 85.69 79 PHE A N 1
ATOM 564 C CA . PHE A 1 79 ? -0.272 24.616 9.904 1.00 85.69 79 PHE A CA 1
ATOM 565 C C . PHE A 1 79 ? 0.517 23.325 9.701 1.00 85.69 79 PHE A C 1
ATOM 567 O O . PHE A 1 79 ? 1.043 22.761 10.656 1.00 85.69 79 PHE A O 1
ATOM 574 N N . GLU A 1 80 ? 0.545 22.866 8.454 1.00 83.75 80 GLU A N 1
ATOM 575 C CA . GLU A 1 80 ? 1.316 21.708 7.993 1.00 83.75 80 GLU A CA 1
ATOM 576 C C . GLU A 1 80 ? 2.755 22.125 7.668 1.00 83.75 80 GLU A C 1
ATOM 578 O O . GLU A 1 80 ? 3.713 21.449 8.027 1.00 83.75 80 GLU A O 1
ATOM 583 N N . SER A 1 81 ? 2.907 23.286 7.027 1.00 86.94 81 SER A N 1
ATOM 584 C CA . SER A 1 81 ? 4.195 23.887 6.692 1.00 86.94 81 SER A CA 1
ATOM 585 C C . SER A 1 81 ? 4.112 25.408 6.763 1.00 86.94 81 SER A C 1
ATOM 587 O O . SER A 1 81 ? 3.027 25.994 6.656 1.00 86.94 81 SER A O 1
ATOM 589 N N . ILE A 1 82 ? 5.262 26.052 6.964 1.00 87.81 82 ILE A N 1
ATOM 590 C CA . ILE A 1 82 ? 5.404 27.506 6.924 1.00 87.81 82 ILE A CA 1
ATOM 591 C C . ILE A 1 82 ? 6.620 27.890 6.094 1.00 87.81 82 ILE A C 1
ATOM 593 O O . ILE A 1 82 ? 7.629 27.194 6.103 1.00 87.81 82 ILE A O 1
ATOM 597 N N . VAL A 1 83 ? 6.521 29.026 5.417 1.00 89.19 83 VAL A N 1
ATOM 598 C CA . VAL A 1 83 ? 7.617 29.680 4.708 1.00 89.19 83 VAL A CA 1
ATOM 599 C C . VAL A 1 83 ? 7.661 31.139 5.129 1.00 89.19 83 VAL A C 1
ATOM 601 O O . VAL A 1 83 ? 6.625 31.779 5.331 1.00 89.19 83 VAL A O 1
ATOM 604 N N . VAL A 1 84 ? 8.866 31.674 5.266 1.00 87.81 84 VAL A N 1
ATOM 605 C CA . VAL A 1 84 ? 9.083 33.064 5.658 1.00 87.81 84 VAL A CA 1
ATOM 606 C C . VAL A 1 84 ? 9.789 33.780 4.514 1.00 87.81 84 VAL A C 1
ATOM 608 O O . VAL A 1 84 ? 10.813 33.329 4.015 1.00 87.81 84 VAL A O 1
ATOM 611 N N . GLY A 1 85 ? 9.205 34.890 4.071 1.00 83.00 85 GLY A N 1
ATOM 612 C CA . GLY A 1 85 ? 9.855 35.844 3.179 1.00 83.00 85 GLY A CA 1
ATOM 613 C C . GLY A 1 85 ? 10.514 36.974 3.971 1.00 83.00 85 GLY A C 1
ATOM 614 O O . GLY A 1 85 ? 10.511 36.981 5.198 1.00 83.00 85 GLY A O 1
ATOM 615 N N . LEU A 1 86 ? 11.017 37.998 3.273 1.00 81.56 86 LEU A N 1
ATOM 616 C CA . LEU A 1 86 ? 11.724 39.119 3.914 1.00 81.56 86 LEU A CA 1
ATOM 617 C C . LEU A 1 86 ? 10.935 39.758 5.072 1.00 81.56 86 LEU A C 1
ATOM 619 O O . LEU A 1 86 ? 11.512 40.040 6.107 1.00 81.56 86 LEU A O 1
ATOM 623 N N . ASN A 1 87 ? 9.624 39.977 4.909 1.00 82.19 87 ASN A N 1
ATOM 624 C CA . ASN A 1 87 ? 8.770 40.670 5.891 1.00 82.19 87 ASN A CA 1
ATOM 625 C C . ASN A 1 87 ? 7.353 40.075 5.988 1.00 82.19 87 ASN A C 1
ATOM 627 O O . ASN A 1 87 ? 6.393 40.774 6.323 1.00 82.19 87 ASN A O 1
ATOM 631 N N . PHE A 1 88 ? 7.183 38.810 5.618 1.00 86.56 88 PHE A N 1
ATOM 632 C CA . PHE A 1 88 ? 5.898 38.119 5.691 1.00 86.56 88 PHE A CA 1
ATOM 633 C C . PHE A 1 88 ? 6.120 36.639 5.965 1.00 86.56 88 PHE A C 1
ATOM 635 O O . PHE A 1 88 ? 7.179 36.098 5.658 1.00 86.56 88 PHE A O 1
ATOM 642 N N . THR A 1 89 ? 5.093 35.994 6.492 1.00 87.19 89 THR A N 1
ATOM 643 C CA . THR A 1 89 ? 5.054 34.550 6.687 1.00 87.19 89 THR A CA 1
ATOM 644 C C . THR A 1 89 ? 3.832 34.010 5.972 1.00 87.19 89 THR A C 1
ATOM 646 O O . THR A 1 89 ? 2.764 34.619 6.016 1.00 87.19 89 THR A O 1
ATOM 649 N N . CYS A 1 90 ? 3.987 32.879 5.300 1.00 90.19 90 CYS A N 1
ATOM 650 C CA . CYS A 1 90 ? 2.893 32.114 4.731 1.00 90.19 90 CYS A CA 1
ATOM 651 C C . CYS A 1 90 ? 2.899 30.722 5.342 1.00 90.19 90 CYS A C 1
ATOM 653 O O . CYS A 1 90 ? 3.956 30.156 5.594 1.00 90.19 90 CYS A O 1
ATOM 655 N N . GLY A 1 91 ? 1.723 30.156 5.557 1.00 87.25 91 GLY A N 1
ATOM 656 C CA . GLY A 1 91 ? 1.577 28.795 6.035 1.00 87.25 91 GLY A CA 1
ATOM 657 C C . GLY A 1 91 ? 0.478 28.057 5.292 1.00 87.25 91 GLY A C 1
ATOM 658 O O . GLY A 1 91 ? -0.525 28.648 4.884 1.00 87.25 91 GLY A O 1
ATOM 659 N N . LEU A 1 92 ? 0.677 26.753 5.139 1.00 86.75 92 LEU A N 1
ATOM 660 C CA . LEU A 1 92 ? -0.299 25.824 4.592 1.00 86.75 92 LEU A CA 1
ATOM 661 C C . LEU A 1 92 ? -1.146 25.262 5.735 1.00 86.75 92 LEU A C 1
ATOM 663 O O . LEU A 1 92 ? -0.604 24.685 6.674 1.00 86.75 92 LEU A O 1
ATOM 667 N N . THR A 1 93 ? -2.464 25.436 5.700 1.00 83.19 93 THR A N 1
ATOM 668 C CA . THR A 1 93 ? -3.333 24.964 6.787 1.00 83.19 93 THR A CA 1
ATOM 669 C C . THR A 1 93 ? -3.506 23.445 6.757 1.00 83.19 93 THR A C 1
ATOM 671 O O . THR A 1 93 ? -3.718 22.843 5.708 1.00 83.19 93 THR A O 1
ATOM 674 N N . THR A 1 94 ? -3.521 22.813 7.929 1.00 79.31 94 THR A N 1
ATOM 675 C CA . THR A 1 94 ? -3.766 21.357 8.059 1.00 79.31 94 THR A CA 1
ATOM 676 C C . THR A 1 94 ? -5.196 20.945 7.693 1.00 79.31 94 THR A C 1
ATOM 678 O O . THR A 1 94 ? -5.444 19.801 7.328 1.00 79.31 94 THR A O 1
ATOM 681 N N . MET A 1 95 ? -6.162 21.864 7.803 1.00 73.06 95 MET A N 1
ATOM 682 C CA . MET A 1 95 ? -7.586 21.560 7.624 1.00 73.06 95 MET A CA 1
ATOM 683 C C . MET A 1 95 ? -7.961 21.296 6.162 1.00 73.06 95 MET A C 1
ATOM 685 O O . MET A 1 95 ? -8.805 20.449 5.888 1.00 73.06 95 MET A O 1
ATOM 689 N N . ASN A 1 96 ? -7.393 22.063 5.232 1.00 71.94 96 ASN A N 1
ATOM 690 C CA . ASN A 1 96 ? -7.792 22.043 3.824 1.00 71.94 96 ASN A CA 1
ATOM 691 C C . ASN A 1 96 ? -6.674 22.481 2.866 1.00 71.94 96 ASN A C 1
ATOM 693 O O . ASN A 1 96 ? -6.968 22.841 1.728 1.00 71.94 96 ASN A O 1
ATOM 697 N N . LEU A 1 97 ? -5.420 22.510 3.331 1.00 81.62 97 LEU A N 1
ATOM 698 C CA . LEU A 1 97 ? -4.253 22.917 2.545 1.00 81.62 97 LEU A CA 1
ATOM 699 C C . LEU A 1 97 ? -4.413 24.309 1.909 1.00 81.62 97 LEU A C 1
ATOM 701 O O . LEU A 1 97 ? -3.908 24.583 0.823 1.00 81.62 97 LEU A O 1
ATOM 705 N N . SER A 1 98 ? -5.141 25.210 2.573 1.00 79.25 98 SER A N 1
ATOM 706 C CA . SER A 1 98 ? -5.240 26.600 2.132 1.00 79.25 98 SER A CA 1
ATOM 707 C C . SER A 1 98 ? -3.995 27.370 2.543 1.00 79.25 98 SER A C 1
ATOM 709 O O . SER A 1 98 ? -3.460 27.173 3.631 1.00 79.25 98 SER A O 1
ATOM 711 N N . ILE A 1 99 ? -3.561 28.292 1.689 1.00 87.62 99 ILE A N 1
ATOM 712 C CA . ILE A 1 99 ? -2.449 29.188 1.998 1.00 87.62 99 ILE A CA 1
ATOM 713 C C . ILE A 1 99 ? -2.991 30.382 2.784 1.00 87.62 99 ILE A C 1
ATOM 715 O O . ILE A 1 99 ? -3.872 31.105 2.313 1.00 87.62 99 ILE A O 1
ATOM 719 N N . VAL A 1 100 ? -2.447 30.604 3.976 1.00 83.75 100 VAL A N 1
ATOM 720 C CA . VAL A 1 100 ? -2.694 31.799 4.788 1.00 83.75 100 VAL A CA 1
ATOM 721 C C . VAL A 1 100 ? -1.374 32.538 4.927 1.00 83.75 100 VAL A C 1
ATOM 723 O O . VAL A 1 100 ? -0.390 31.951 5.353 1.00 83.75 100 VAL A O 1
ATOM 726 N N . CYS A 1 101 ? -1.347 33.820 4.574 1.00 87.19 101 CYS A N 1
ATOM 727 C CA . CYS A 1 101 ? -0.158 34.662 4.677 1.00 87.19 101 CYS A CA 1
ATOM 728 C C . CYS A 1 101 ? -0.451 35.897 5.534 1.00 87.19 101 CYS A C 1
ATOM 730 O O . CYS A 1 101 ? -1.539 36.470 5.443 1.00 87.19 101 CYS A O 1
ATOM 732 N N . TRP A 1 102 ? 0.517 36.329 6.337 1.00 85.62 102 TRP A N 1
ATOM 733 C CA . TRP A 1 102 ? 0.432 37.509 7.198 1.00 85.62 102 TRP A CA 1
ATOM 734 C C . TRP A 1 102 ? 1.775 38.245 7.251 1.00 85.62 102 TRP A C 1
ATOM 736 O O . TRP A 1 102 ? 2.830 37.684 6.956 1.00 85.62 102 TRP A O 1
ATOM 746 N N . GLY A 1 103 ? 1.729 39.536 7.576 1.00 80.00 103 GLY A N 1
ATOM 747 C CA . GLY A 1 103 ? 2.914 40.381 7.692 1.00 80.00 103 GLY A CA 1
ATOM 748 C C . GLY A 1 103 ? 2.650 41.848 7.331 1.00 80.00 103 GLY A C 1
ATOM 749 O O . GLY A 1 103 ? 1.715 42.151 6.583 1.00 80.00 103 GLY A O 1
ATOM 750 N N . PRO A 1 104 ? 3.485 42.777 7.824 1.00 65.19 104 PRO A N 1
ATOM 751 C CA . PRO A 1 104 ? 3.264 44.225 7.749 1.00 65.19 104 PRO A CA 1
ATOM 752 C C . PRO A 1 104 ? 3.213 44.816 6.328 1.00 65.19 104 PRO A C 1
ATOM 754 O O . PRO A 1 104 ? 2.717 45.928 6.159 1.00 65.19 104 PRO A O 1
ATOM 757 N N . ARG A 1 105 ? 3.690 44.100 5.296 1.00 57.69 105 ARG A N 1
ATOM 758 C CA . ARG A 1 105 ? 3.664 44.552 3.885 1.00 57.69 105 ARG A CA 1
ATOM 759 C C . ARG A 1 105 ? 2.700 43.784 2.976 1.00 57.69 105 ARG A C 1
ATOM 761 O O . ARG A 1 105 ? 2.696 44.000 1.766 1.00 57.69 105 ARG A O 1
ATOM 768 N N . MET A 1 106 ? 1.847 42.931 3.535 1.00 55.72 106 MET A N 1
ATOM 769 C CA . MET A 1 106 ? 0.774 42.299 2.770 1.00 55.72 106 MET A CA 1
ATOM 770 C C . MET A 1 106 ? -0.277 43.358 2.405 1.00 55.72 106 MET A C 1
ATOM 772 O O . MET A 1 106 ? -0.964 43.891 3.279 1.00 55.72 106 MET A O 1
ATOM 776 N N . ILE A 1 107 ? -0.412 43.676 1.111 1.00 40.47 107 ILE A N 1
ATOM 777 C CA . ILE A 1 107 ? -1.503 44.521 0.601 1.00 40.47 107 ILE A CA 1
ATOM 778 C C . ILE A 1 107 ? -2.814 43.930 1.130 1.00 40.47 107 ILE A C 1
ATOM 780 O O . ILE A 1 107 ? -3.120 42.770 0.853 1.00 40.47 107 ILE A O 1
ATOM 784 N N . LYS A 1 108 ? -3.587 44.717 1.894 1.00 37.66 108 LYS A N 1
ATOM 785 C CA . LYS A 1 108 ? -4.902 44.331 2.432 1.00 37.66 108 LYS A CA 1
ATOM 786 C C . LYS A 1 108 ? -5.898 44.057 1.295 1.00 37.66 108 LYS A C 1
ATOM 788 O O . LYS A 1 108 ? -6.809 44.842 1.051 1.00 37.66 108 LYS A O 1
ATOM 793 N N . ARG A 1 109 ? -5.790 42.916 0.614 1.00 35.28 109 ARG A N 1
ATOM 794 C CA . ARG A 1 109 ? -6.879 42.357 -0.190 1.00 35.28 109 ARG A CA 1
ATOM 795 C C . ARG A 1 109 ? -7.781 41.537 0.730 1.00 35.28 109 ARG A C 1
ATOM 797 O O . ARG A 1 109 ? -7.658 40.331 0.885 1.00 35.28 109 ARG A O 1
ATOM 804 N N . SER A 1 110 ? -8.722 42.264 1.330 1.00 34.50 110 SER A N 1
ATOM 805 C CA . SER A 1 110 ? -9.941 41.780 1.985 1.00 34.50 110 SER A CA 1
ATOM 806 C C . SER A 1 110 ? -9.773 40.828 3.180 1.00 34.50 110 SER A C 1
ATOM 808 O O . SER A 1 110 ? -10.033 39.631 3.096 1.00 34.50 110 SER A O 1
ATOM 810 N N . SER A 1 111 ? -9.599 41.418 4.361 1.00 39.88 111 SER A N 1
ATOM 811 C CA . SER A 1 111 ? -9.996 40.855 5.665 1.00 39.88 111 SER A CA 1
ATOM 812 C C . SER A 1 111 ? -11.507 40.530 5.782 1.00 39.88 111 SER A C 1
ATOM 814 O O . SER A 1 111 ? -11.981 40.115 6.836 1.00 39.88 111 SER A O 1
ATOM 816 N N . ALA A 1 112 ? -12.277 40.669 4.695 1.00 35.78 112 ALA A N 1
ATOM 817 C CA . ALA A 1 112 ? -13.698 40.338 4.606 1.00 35.78 112 ALA A CA 1
ATOM 818 C C . ALA A 1 112 ? -13.987 38.876 4.195 1.00 35.78 112 ALA A C 1
ATOM 820 O O . ALA A 1 112 ? -15.109 38.413 4.391 1.00 35.78 112 ALA A O 1
ATOM 821 N N . LYS A 1 113 ? -13.010 38.120 3.664 1.00 39.25 113 LYS A N 1
ATOM 822 C CA . LYS A 1 113 ? -13.238 36.722 3.233 1.00 39.25 113 LYS A CA 1
ATOM 823 C C . LYS A 1 113 ? -13.083 35.668 4.333 1.00 39.25 113 LYS A C 1
ATOM 825 O O . LYS A 1 113 ? -13.598 34.568 4.175 1.00 39.25 113 LYS A O 1
ATOM 830 N N . ILE A 1 114 ? -12.484 36.012 5.473 1.00 42.09 114 ILE A N 1
ATOM 831 C CA . ILE A 1 114 ? -12.319 35.076 6.601 1.00 42.09 114 ILE A CA 1
ATOM 832 C C . ILE A 1 114 ? -13.660 34.813 7.317 1.00 42.09 114 ILE A C 1
ATOM 834 O O . ILE A 1 114 ? -13.883 33.724 7.829 1.00 42.09 114 ILE A O 1
ATOM 838 N N . LYS A 1 115 ? -14.615 35.755 7.278 1.00 36.41 115 LYS A N 1
ATOM 839 C CA . LYS A 1 115 ? -15.928 35.594 7.939 1.00 36.41 115 LYS A CA 1
ATOM 840 C C . LYS A 1 115 ? -16.999 34.912 7.078 1.00 36.41 115 LYS A C 1
ATOM 842 O O . LYS A 1 115 ? -17.978 34.414 7.621 1.00 36.41 115 LYS A O 1
ATOM 847 N N . HIS A 1 116 ? -16.834 34.870 5.753 1.00 35.44 116 HIS A N 1
ATOM 848 C CA . HIS A 1 116 ? -17.835 34.289 4.844 1.00 35.44 116 HIS A CA 1
ATOM 849 C C . HIS A 1 116 ? -17.679 32.773 4.645 1.00 35.44 116 HIS A C 1
ATOM 851 O O . HIS A 1 116 ? -18.644 32.106 4.290 1.00 35.44 116 HIS A O 1
ATOM 857 N N . ALA A 1 117 ? -16.500 32.214 4.933 1.00 35.38 117 ALA A N 1
ATOM 858 C CA . ALA A 1 117 ? -16.249 30.774 4.852 1.00 35.38 117 ALA A CA 1
ATOM 859 C C . ALA A 1 117 ? -16.859 29.962 6.022 1.00 35.38 117 ALA A C 1
ATOM 861 O O . ALA A 1 117 ? -16.709 28.747 6.047 1.00 35.38 117 ALA A O 1
ATOM 862 N N . MET A 1 118 ? -17.549 30.607 6.979 1.00 39.31 118 MET A N 1
ATOM 863 C CA . MET A 1 118 ? -18.066 29.968 8.205 1.00 39.31 118 MET A CA 1
ATOM 864 C C . MET A 1 118 ? -19.585 30.110 8.443 1.00 39.31 118 MET A C 1
ATOM 866 O O . MET A 1 118 ? -20.052 29.858 9.547 1.00 39.31 118 MET A O 1
ATOM 870 N N . GLY A 1 119 ? -20.388 30.485 7.440 1.00 33.62 119 GLY A N 1
ATOM 871 C CA . GLY A 1 119 ? -21.841 30.232 7.473 1.00 33.62 119 GLY A CA 1
ATOM 872 C C . GLY A 1 119 ? -22.654 30.827 8.641 1.00 33.62 119 GLY A C 1
ATOM 873 O O . GLY A 1 119 ? -23.686 30.265 9.001 1.00 33.62 119 GLY A O 1
ATOM 874 N N . PHE A 1 120 ? -22.259 31.962 9.223 1.00 32.97 120 PHE A N 1
ATOM 875 C CA . PHE A 1 120 ? -23.077 32.648 10.232 1.00 32.97 120 PHE A CA 1
ATOM 876 C C . PHE A 1 120 ? -24.114 33.578 9.579 1.00 32.97 120 PHE A C 1
ATOM 878 O O . PHE A 1 120 ? -23.766 34.562 8.925 1.00 32.97 120 PHE A O 1
ATOM 885 N N . LYS A 1 121 ? -25.410 33.294 9.786 1.00 28.20 121 LYS A N 1
ATOM 886 C CA . LYS A 1 121 ? -26.508 34.230 9.485 1.00 28.20 121 LYS A CA 1
ATOM 887 C C . LYS A 1 121 ? -26.434 35.421 10.442 1.00 28.20 121 LYS A C 1
ATOM 889 O O . LYS A 1 121 ? -26.526 35.238 11.651 1.00 28.20 121 LYS A O 1
ATOM 894 N N . ILE A 1 122 ? -26.347 36.636 9.901 1.00 34.12 122 ILE A N 1
ATOM 895 C CA . ILE A 1 122 ? -26.508 37.874 10.671 1.00 34.12 122 ILE A CA 1
ATOM 896 C C . ILE A 1 122 ? -27.836 38.527 10.272 1.00 34.12 122 ILE A C 1
ATOM 898 O O . ILE A 1 122 ? -28.085 38.819 9.100 1.00 34.12 122 ILE A O 1
ATOM 902 N N . SER A 1 123 ? -28.694 38.728 11.272 1.00 27.72 123 SER A N 1
ATOM 903 C CA . SER A 1 123 ? -29.970 39.440 11.201 1.00 27.72 123 SER A CA 1
ATOM 904 C C . SER A 1 123 ? -29.789 40.875 10.700 1.00 27.72 123 SER A C 1
ATOM 906 O O . SER A 1 123 ? -28.940 41.613 11.200 1.00 27.72 123 SER A O 1
ATOM 908 N N . HIS A 1 124 ? -30.614 41.284 9.738 1.00 28.69 124 HIS A N 1
ATOM 909 C CA . HIS A 1 124 ? -30.654 42.654 9.236 1.00 28.69 124 HIS A CA 1
ATOM 910 C C . HIS A 1 124 ? -31.236 43.625 10.271 1.00 28.69 124 HIS A C 1
ATOM 912 O O . HIS A 1 124 ? -32.343 43.426 10.763 1.00 28.69 124 HIS A O 1
ATOM 918 N N . SER A 1 125 ? -30.539 44.742 10.488 1.00 25.88 125 SER A N 1
ATOM 919 C CA . SER A 1 125 ? -31.151 46.013 10.879 1.00 25.88 125 SER A CA 1
ATOM 920 C C . SER A 1 125 ? -30.501 47.165 10.103 1.00 25.88 125 SER A C 1
ATOM 922 O O . SER A 1 125 ? -29.360 47.542 10.345 1.00 25.88 125 SER A O 1
ATOM 924 N N . ASN A 1 126 ? -31.258 47.655 9.119 1.00 26.12 126 ASN A N 1
ATOM 925 C CA . ASN A 1 126 ? -31.503 49.056 8.761 1.00 26.12 126 ASN A CA 1
ATOM 926 C C . ASN A 1 126 ? -30.384 50.117 8.867 1.00 26.12 126 ASN A C 1
ATOM 928 O O . ASN A 1 126 ? -30.080 50.597 9.955 1.00 26.12 126 ASN A O 1
ATOM 932 N N . LYS A 1 127 ? -29.988 50.655 7.696 1.00 29.67 127 LYS A N 1
ATOM 933 C CA . LYS A 1 127 ? -30.097 52.073 7.227 1.00 29.67 127 LYS A CA 1
ATOM 934 C C . LYS A 1 127 ? -28.982 52.355 6.201 1.00 29.67 127 LYS A C 1
ATOM 936 O O . LYS A 1 127 ? -27.812 52.214 6.508 1.00 29.67 127 LYS A O 1
ATOM 941 N N . GLN A 1 128 ? -29.304 52.506 4.915 1.00 26.50 128 GLN A N 1
ATOM 942 C CA . GLN A 1 128 ? -29.694 53.734 4.191 1.00 26.50 128 GLN A CA 1
ATOM 943 C C . GLN A 1 128 ? -28.552 54.715 3.838 1.00 26.50 128 GLN A C 1
ATOM 945 O O . GLN A 1 128 ? -27.880 55.222 4.725 1.00 26.50 128 GLN A O 1
ATOM 950 N N . LYS A 1 129 ? -28.571 55.102 2.542 1.00 26.75 129 LYS A N 1
ATOM 951 C CA . LYS A 1 129 ? -28.089 56.341 1.869 1.00 26.75 129 LYS A CA 1
ATOM 952 C C . LYS A 1 129 ? -26.652 56.315 1.302 1.00 26.75 129 LYS A C 1
ATOM 954 O O . LYS A 1 129 ? -25.704 56.139 2.044 1.00 26.75 129 LYS A O 1
ATOM 959 N N . LYS A 1 130 ? -26.514 56.295 -0.044 1.00 24.31 130 LYS A N 1
ATOM 960 C CA . LYS A 1 130 ? -26.437 57.430 -1.031 1.00 24.31 130 LYS A CA 1
ATOM 961 C C . LYS A 1 130 ? -24.966 57.924 -1.121 1.00 24.31 130 LYS A C 1
ATOM 963 O O . LYS A 1 130 ? -24.378 58.121 -0.078 1.00 24.31 130 LYS A O 1
ATOM 968 N N . VAL A 1 131 ? -24.280 58.122 -2.257 1.00 24.31 131 VAL A N 1
ATOM 969 C CA . VAL A 1 131 ? -24.582 58.838 -3.520 1.00 24.31 131 VAL A CA 1
ATOM 970 C C . VAL A 1 131 ? -23.625 58.365 -4.651 1.00 24.31 131 VAL A C 1
ATOM 972 O O . VAL A 1 131 ? -22.598 57.749 -4.398 1.00 24.31 131 VAL A O 1
ATOM 975 N N . LYS A 1 132 ? -24.046 58.677 -5.883 1.00 25.36 132 LYS A N 1
ATOM 976 C CA . LYS A 1 132 ? -23.561 58.462 -7.262 1.00 25.36 132 LYS A CA 1
ATOM 977 C C . LYS A 1 132 ? -22.173 59.043 -7.681 1.00 25.36 132 LYS A C 1
ATOM 979 O O . LYS A 1 132 ? -21.607 59.828 -6.929 1.00 25.36 132 LYS A O 1
ATOM 984 N N . PRO A 1 133 ? -21.689 58.688 -8.904 1.00 33.88 133 PRO A N 1
ATOM 985 C CA . PRO A 1 133 ? -20.331 58.910 -9.440 1.00 33.88 133 PRO A CA 1
ATOM 986 C C . PRO A 1 133 ? -20.220 60.125 -10.388 1.00 33.88 133 PRO A C 1
ATOM 988 O O . PRO A 1 133 ? -21.252 60.601 -10.855 1.00 33.88 133 PRO A O 1
ATOM 991 N N . PHE A 1 134 ? -19.000 60.572 -10.737 1.00 24.27 134 PHE A N 1
ATOM 992 C CA . PHE A 1 134 ? -18.756 61.514 -11.849 1.00 24.27 134 PHE A CA 1
ATOM 993 C C . PHE A 1 134 ? -17.355 61.371 -12.505 1.00 24.27 134 PHE A C 1
ATOM 995 O O . PHE A 1 134 ? -16.430 60.861 -11.881 1.00 24.27 134 PHE A O 1
ATOM 1002 N N . TYR A 1 135 ? -17.297 61.778 -13.782 1.00 25.72 135 TYR A N 1
ATOM 1003 C CA . TYR A 1 135 ? -16.339 61.549 -14.892 1.00 25.72 135 TYR A CA 1
ATOM 1004 C C . TYR A 1 135 ? -14.910 62.165 -14.788 1.00 25.72 135 TYR A C 1
ATOM 1006 O O . TYR A 1 135 ? -14.715 63.091 -14.011 1.00 25.72 135 TYR A O 1
ATOM 1014 N N . GLY A 1 136 ? -13.967 61.638 -15.614 1.00 22.72 136 GLY A N 1
ATOM 1015 C CA . GLY A 1 136 ? -12.516 61.970 -15.802 1.00 22.72 136 GLY A CA 1
ATOM 1016 C C . GLY A 1 136 ? -12.182 63.344 -16.433 1.00 22.72 136 GLY A C 1
ATOM 1017 O O . GLY A 1 136 ? -12.953 64.260 -16.158 1.00 22.72 136 GLY A O 1
ATOM 1018 N N . PRO A 1 137 ? -11.145 63.545 -17.302 1.00 39.78 137 PRO A N 1
ATOM 1019 C CA . PRO A 1 137 ? -10.027 62.696 -17.802 1.00 39.78 137 PRO A CA 1
ATOM 1020 C C . PRO A 1 137 ? -8.619 63.412 -17.830 1.00 39.78 137 PRO A C 1
ATOM 1022 O O . PRO A 1 137 ? -8.492 64.474 -17.232 1.00 39.78 137 PRO A O 1
ATOM 1025 N N . GLU A 1 138 ? -7.627 62.851 -18.572 1.00 27.98 138 GLU A N 1
ATOM 1026 C CA . GLU A 1 138 ? -6.409 63.502 -19.178 1.00 27.98 138 GLU A CA 1
ATOM 1027 C C . GLU A 1 138 ? -5.247 63.936 -18.228 1.00 27.98 138 GLU A C 1
ATOM 1029 O O . GLU A 1 138 ? -5.512 64.329 -17.101 1.00 27.98 138 GLU A O 1
ATOM 1034 N N . ASN A 1 139 ? -3.924 63.890 -18.493 1.00 27.98 139 ASN A N 1
ATOM 1035 C CA . ASN A 1 139 ? -2.982 63.677 -19.621 1.00 27.98 139 ASN A CA 1
ATOM 1036 C C . ASN A 1 139 ? -1.686 63.032 -19.040 1.00 27.98 139 ASN A C 1
ATOM 1038 O O . ASN A 1 139 ? -1.412 63.208 -17.854 1.00 27.98 139 ASN A O 1
ATOM 1042 N N . ASP A 1 140 ? -1.032 62.074 -19.701 1.00 26.78 140 ASP A N 1
ATOM 1043 C CA . ASP A 1 140 ? 0.080 62.202 -20.674 1.00 26.78 140 ASP A CA 1
ATOM 1044 C C . ASP A 1 140 ? 1.378 62.802 -20.098 1.00 26.78 140 ASP A C 1
ATOM 1046 O O . ASP A 1 140 ? 1.402 63.958 -19.692 1.00 26.78 140 ASP A O 1
ATOM 1050 N N . ASP A 1 141 ? 2.419 61.965 -20.010 1.00 28.64 141 ASP A N 1
ATOM 1051 C CA . ASP A 1 141 ? 3.795 62.270 -20.428 1.00 28.64 141 ASP A CA 1
ATOM 1052 C C . ASP A 1 141 ? 4.673 61.022 -20.240 1.00 28.64 141 ASP A C 1
ATOM 1054 O O . ASP A 1 141 ? 4.764 60.428 -19.160 1.00 28.64 141 ASP A O 1
ATOM 1058 N N . GLY A 1 142 ? 5.258 60.589 -21.354 1.00 26.41 142 GLY A N 1
ATOM 1059 C CA . GLY A 1 142 ? 6.059 59.383 -21.472 1.00 26.41 142 GLY A CA 1
ATOM 1060 C C . GLY A 1 142 ? 7.554 59.583 -21.231 1.00 26.41 142 GLY A C 1
ATOM 1061 O O . GLY A 1 142 ? 8.103 60.660 -21.408 1.00 26.41 142 GLY A O 1
ATOM 1062 N N . ASP A 1 143 ? 8.184 58.472 -20.866 1.00 27.70 143 ASP A N 1
ATOM 1063 C CA . ASP A 1 143 ? 9.499 57.989 -21.302 1.00 27.70 143 ASP A CA 1
ATOM 1064 C C . ASP A 1 143 ? 9.496 56.495 -20.902 1.00 27.70 143 ASP A C 1
ATOM 1066 O O . ASP A 1 143 ? 9.088 56.144 -19.797 1.00 27.70 143 ASP A O 1
ATOM 1070 N N . GLY A 1 144 ? 9.792 55.502 -21.736 1.00 28.05 144 GLY A N 1
ATOM 1071 C CA . GLY A 1 144 ? 10.672 55.494 -22.891 1.00 28.05 144 GLY A CA 1
ATOM 1072 C C . GLY A 1 144 ? 11.742 54.422 -22.658 1.00 28.05 144 GLY A C 1
ATOM 1073 O O . GLY A 1 144 ? 12.804 54.755 -22.158 1.00 28.05 144 GLY A O 1
ATOM 1074 N N . ASP A 1 145 ? 11.411 53.169 -23.021 1.00 26.38 145 ASP A N 1
ATOM 1075 C CA . ASP A 1 145 ? 12.312 52.084 -23.481 1.00 26.38 145 ASP A CA 1
ATOM 1076 C C . ASP A 1 145 ? 13.391 51.551 -22.503 1.00 26.38 145 ASP A C 1
ATOM 1078 O O . ASP A 1 145 ? 14.120 52.292 -21.863 1.00 26.38 145 ASP A O 1
ATOM 1082 N N . GLY A 1 146 ? 13.643 50.264 -22.282 1.00 26.09 146 GLY A N 1
ATOM 1083 C CA . GLY A 1 146 ? 13.274 48.972 -22.854 1.00 26.09 146 GLY A CA 1
ATOM 1084 C C . GLY A 1 146 ? 14.043 47.955 -21.984 1.00 26.09 146 GLY A C 1
ATOM 1085 O O . GLY A 1 146 ? 15.087 48.267 -21.415 1.00 26.09 146 GLY A O 1
ATOM 1086 N N . THR A 1 147 ? 13.575 46.742 -21.715 1.00 27.20 147 THR A N 1
ATOM 1087 C CA . THR A 1 147 ? 13.944 45.579 -22.527 1.00 27.20 147 THR A CA 1
ATOM 1088 C C . THR A 1 147 ? 13.328 44.320 -21.900 1.00 27.20 147 THR A C 1
ATOM 1090 O O . THR A 1 147 ? 13.465 44.064 -20.708 1.00 27.20 147 THR A O 1
ATOM 1093 N N . ASN A 1 148 ? 12.631 43.549 -22.736 1.00 35.44 148 ASN A N 1
ATOM 1094 C CA . ASN A 1 148 ? 12.394 42.101 -22.687 1.00 35.44 148 ASN A CA 1
ATOM 1095 C C . ASN A 1 148 ? 12.495 41.380 -21.326 1.00 35.44 148 ASN A C 1
ATOM 1097 O O . ASN A 1 148 ? 13.496 40.737 -21.010 1.00 35.44 148 ASN A O 1
ATOM 1101 N N . GLY A 1 149 ? 11.383 41.366 -20.589 1.00 26.06 149 GLY A N 1
ATOM 1102 C CA . GLY A 1 149 ? 11.140 40.423 -19.499 1.00 26.06 149 GLY A CA 1
ATOM 1103 C C . GLY A 1 149 ? 10.589 39.099 -20.026 1.00 26.06 149 GLY A C 1
ATOM 1104 O O . GLY A 1 149 ? 9.399 38.980 -20.308 1.00 26.06 149 GLY A O 1
ATOM 1105 N N . SER A 1 150 ? 11.477 38.116 -20.161 1.00 28.22 150 SER A N 1
ATOM 1106 C CA . SER A 1 150 ? 11.160 36.701 -20.355 1.00 28.22 150 SER A CA 1
ATOM 1107 C C . SER A 1 150 ? 10.103 36.229 -19.347 1.00 28.22 150 SER A C 1
ATOM 1109 O O . SER A 1 150 ? 10.253 36.411 -18.139 1.00 28.22 150 SER A O 1
ATOM 1111 N N . LEU A 1 151 ? 9.034 35.611 -19.850 1.00 30.77 151 LEU A N 1
ATOM 1112 C CA . LEU A 1 151 ? 8.053 34.869 -19.061 1.00 30.77 151 LEU A CA 1
ATOM 1113 C C . LEU A 1 151 ? 8.740 33.663 -18.403 1.00 30.77 151 LEU A C 1
ATOM 1115 O O . LEU A 1 151 ? 8.799 32.581 -18.984 1.00 30.77 151 LEU A O 1
ATOM 1119 N N . THR A 1 152 ? 9.238 33.825 -17.179 1.00 26.36 152 THR A N 1
ATOM 1120 C CA . THR A 1 152 ? 9.585 32.691 -16.315 1.00 26.36 152 THR A CA 1
ATOM 1121 C C . THR A 1 152 ? 8.434 32.397 -15.365 1.00 26.36 152 THR A C 1
ATOM 1123 O O . THR A 1 152 ? 8.154 33.138 -14.424 1.00 26.36 152 THR A O 1
ATOM 1126 N N . LEU A 1 153 ? 7.757 31.296 -15.686 1.00 25.95 153 LEU A N 1
ATOM 1127 C CA . LEU A 1 153 ? 6.773 30.575 -14.890 1.00 25.95 153 LEU A CA 1
ATOM 1128 C C . LEU A 1 153 ? 7.316 30.301 -13.476 1.00 25.95 153 LEU A C 1
ATOM 1130 O O . LEU A 1 153 ? 8.430 29.810 -13.323 1.00 25.95 153 LEU A O 1
ATOM 1134 N N . ILE A 1 154 ? 6.521 30.609 -12.452 1.00 28.47 154 ILE A N 1
ATOM 1135 C CA . ILE A 1 154 ? 6.831 30.323 -11.045 1.00 28.47 154 ILE A CA 1
ATOM 1136 C C . ILE A 1 154 ? 6.401 28.876 -10.736 1.00 28.47 154 ILE A C 1
ATOM 1138 O O . ILE A 1 154 ? 5.224 28.545 -10.886 1.00 28.47 154 ILE A O 1
ATOM 1142 N N . SER A 1 155 ? 7.347 28.028 -10.321 1.00 27.69 155 SER A N 1
ATOM 1143 C CA . SER A 1 155 ? 7.156 26.617 -9.931 1.00 27.69 155 SER A CA 1
ATOM 1144 C C . SER A 1 155 ? 6.518 26.459 -8.531 1.00 27.69 155 SER A C 1
ATOM 1146 O O . SER A 1 155 ? 6.818 27.267 -7.649 1.00 27.69 155 SER A O 1
ATOM 1148 N N . PRO A 1 156 ? 5.685 25.425 -8.274 1.00 31.83 156 PRO A N 1
ATOM 1149 C CA . PRO A 1 156 ? 5.156 25.087 -6.944 1.00 31.83 156 PRO A CA 1
ATOM 1150 C C . PRO A 1 156 ? 5.828 23.826 -6.339 1.00 31.83 156 PRO A C 1
ATOM 1152 O O . PRO A 1 156 ? 6.393 23.029 -7.079 1.00 31.83 156 PRO A O 1
ATOM 1155 N N . PRO A 1 157 ? 5.515 23.479 -5.078 1.00 45.41 157 PRO A N 1
ATOM 1156 C CA . PRO A 1 157 ? 6.136 23.876 -3.807 1.00 45.41 157 PRO A CA 1
ATOM 1157 C C . PRO A 1 157 ? 7.336 22.978 -3.376 1.00 45.41 157 PRO A C 1
ATOM 1159 O O . PRO A 1 157 ? 7.346 21.789 -3.664 1.00 45.41 157 PRO A O 1
ATOM 1162 N N . ASP A 1 158 ? 8.318 23.538 -2.650 1.00 51.91 158 ASP A N 1
ATOM 1163 C CA . ASP A 1 158 ? 9.487 22.864 -2.023 1.00 51.91 158 ASP A CA 1
ATOM 1164 C C . ASP A 1 158 ? 10.215 21.782 -2.854 1.00 51.91 158 ASP A C 1
ATOM 1166 O O . ASP A 1 158 ? 10.592 20.713 -2.361 1.00 51.91 158 ASP A O 1
ATOM 1170 N N . ASP A 1 159 ? 10.506 22.107 -4.118 1.00 49.28 159 ASP A N 1
ATOM 1171 C CA . ASP A 1 159 ? 11.272 21.263 -5.047 1.00 49.28 159 ASP A CA 1
ATOM 1172 C C . ASP A 1 159 ? 12.608 20.765 -4.466 1.00 49.28 159 ASP A C 1
ATOM 1174 O O . ASP A 1 159 ? 13.053 19.684 -4.828 1.00 49.28 159 ASP A O 1
ATOM 1178 N N . ALA A 1 160 ? 13.259 21.497 -3.554 1.00 52.84 160 ALA A N 1
ATOM 1179 C CA . ALA A 1 160 ? 14.580 21.127 -3.039 1.00 52.84 160 ALA A CA 1
ATOM 1180 C C . ALA A 1 160 ? 14.568 19.884 -2.125 1.00 52.84 160 ALA A C 1
ATOM 1182 O O . ALA A 1 160 ? 15.434 19.018 -2.259 1.00 52.84 160 ALA A O 1
ATOM 1183 N N . CYS A 1 161 ? 13.593 19.763 -1.214 1.00 65.81 161 CYS A N 1
ATOM 1184 C CA . CYS A 1 161 ? 13.494 18.607 -0.313 1.00 65.81 161 CYS A CA 1
ATOM 1185 C C . CYS A 1 161 ? 13.062 17.355 -1.087 1.00 65.81 161 CYS A C 1
ATOM 1187 O O . CYS A 1 161 ? 13.659 16.287 -0.942 1.00 65.81 161 CYS A O 1
ATOM 1189 N N . TYR A 1 162 ? 12.093 17.514 -1.993 1.00 70.50 162 TYR A N 1
ATOM 1190 C CA . TYR A 1 162 ? 11.688 16.444 -2.897 1.00 70.50 162 TYR A CA 1
ATOM 1191 C C . TYR A 1 162 ? 12.820 16.049 -3.857 1.00 70.50 162 TYR A C 1
ATOM 1193 O O . TYR A 1 162 ? 13.072 14.863 -4.034 1.00 70.50 162 TYR A O 1
ATOM 1201 N N . ALA A 1 163 ? 13.583 17.004 -4.399 1.00 71.19 163 ALA A N 1
ATOM 1202 C CA . ALA A 1 163 ? 14.754 16.720 -5.230 1.00 71.19 163 ALA A CA 1
ATOM 1203 C C . ALA A 1 163 ? 15.851 15.977 -4.457 1.00 71.19 163 ALA A C 1
ATOM 1205 O O . ALA A 1 163 ? 16.420 15.030 -4.990 1.00 71.19 163 ALA A O 1
ATOM 1206 N N . SER A 1 164 ? 16.125 16.351 -3.202 1.00 78.81 164 SER A N 1
ATOM 1207 C CA . SER A 1 164 ? 17.071 15.627 -2.340 1.00 78.81 164 SER A CA 1
ATOM 1208 C C . SER A 1 164 ? 16.610 14.192 -2.074 1.00 78.81 164 SER A C 1
ATOM 1210 O O . SER A 1 164 ? 17.390 13.246 -2.183 1.00 78.81 164 SER A O 1
ATOM 1212 N N . TRP A 1 165 ? 15.316 14.005 -1.809 1.00 87.31 165 TRP A N 1
ATOM 1213 C CA . TRP A 1 165 ? 14.725 12.680 -1.650 1.00 87.31 165 TRP A CA 1
ATOM 1214 C C . TRP A 1 165 ? 14.802 11.854 -2.943 1.00 87.31 165 TRP A C 1
ATOM 1216 O O . TRP A 1 165 ? 15.159 10.681 -2.896 1.00 87.31 165 TRP A O 1
ATOM 1226 N N . LEU A 1 166 ? 14.597 12.471 -4.111 1.00 84.69 166 LEU A N 1
ATOM 1227 C CA . LEU A 1 166 ? 14.772 11.831 -5.420 1.00 84.69 166 LEU A CA 1
ATOM 1228 C C . LEU A 1 166 ? 16.226 11.436 -5.729 1.00 84.69 166 LEU A C 1
ATOM 1230 O O . LEU A 1 166 ? 16.441 10.591 -6.593 1.00 84.69 166 LEU A O 1
ATOM 1234 N N . ILE A 1 167 ? 17.231 12.005 -5.055 1.00 83.81 167 ILE A N 1
ATOM 1235 C CA . ILE A 1 167 ? 18.616 11.513 -5.169 1.00 83.81 167 ILE A CA 1
ATOM 1236 C C . ILE A 1 167 ? 18.740 10.134 -4.507 1.00 83.81 167 ILE A C 1
ATOM 1238 O O . ILE A 1 167 ? 19.439 9.267 -5.028 1.00 83.81 167 ILE A O 1
ATOM 1242 N N . GLN A 1 168 ? 18.054 9.926 -3.380 1.00 90.44 168 GLN A N 1
ATOM 1243 C CA . GLN A 1 168 ? 18.062 8.660 -2.637 1.00 90.44 168 GLN A CA 1
ATOM 1244 C C . GLN A 1 168 ? 17.094 7.633 -3.242 1.00 90.44 168 GLN A C 1
ATOM 1246 O O . GLN A 1 168 ? 17.411 6.447 -3.297 1.00 90.44 168 GLN A O 1
ATOM 1251 N N . HIS A 1 169 ? 15.949 8.102 -3.745 1.00 93.69 169 HIS A N 1
ATOM 1252 C CA . HIS A 1 169 ? 14.873 7.293 -4.320 1.00 93.69 169 HIS A CA 1
ATOM 1253 C C . HIS A 1 169 ? 14.498 7.830 -5.710 1.00 93.69 169 HIS A C 1
ATOM 1255 O O . HIS A 1 169 ? 13.451 8.468 -5.872 1.00 93.69 169 HIS A O 1
ATOM 1261 N N . PRO A 1 170 ? 15.348 7.630 -6.734 1.00 93.75 170 PRO A N 1
ATOM 1262 C CA . PRO A 1 170 ? 15.129 8.189 -8.064 1.00 93.75 170 PRO A CA 1
ATOM 1263 C C . PRO A 1 170 ? 13.806 7.748 -8.681 1.00 93.75 170 PRO A C 1
ATOM 1265 O O . PRO A 1 170 ? 13.318 6.643 -8.449 1.00 93.75 170 PRO A O 1
ATOM 1268 N N . SER A 1 171 ? 13.241 8.610 -9.528 1.00 97.06 171 SER A N 1
ATOM 1269 C CA . SER A 1 171 ? 12.016 8.285 -10.259 1.00 97.06 171 SER A CA 1
ATOM 1270 C C . SER A 1 171 ? 12.213 7.023 -11.104 1.00 97.06 171 SER A C 1
ATOM 1272 O O . SER A 1 171 ? 13.099 6.977 -11.962 1.00 97.06 171 SER A O 1
ATOM 1274 N N . ALA A 1 172 ? 11.353 6.020 -10.922 1.00 98.00 172 ALA A N 1
ATOM 1275 C CA . ALA A 1 172 ? 11.364 4.790 -11.711 1.00 98.00 172 ALA A CA 1
ATOM 1276 C C . ALA A 1 172 ? 11.076 5.047 -13.202 1.00 98.00 172 ALA A C 1
ATOM 1278 O O . ALA A 1 172 ? 11.520 4.280 -14.055 1.00 98.00 172 ALA A O 1
ATOM 1279 N N . LEU A 1 173 ? 10.386 6.143 -13.548 1.00 95.69 173 LEU A N 1
ATOM 1280 C CA . LEU A 1 173 ? 10.212 6.577 -14.940 1.00 95.69 173 LEU A CA 1
ATOM 1281 C C . LEU A 1 173 ? 11.523 7.081 -15.550 1.00 95.69 173 LEU A C 1
ATOM 1283 O O . LEU A 1 173 ? 11.843 6.735 -16.691 1.00 95.69 173 LEU A O 1
ATOM 1287 N N . ASN A 1 174 ? 12.294 7.859 -14.787 1.00 92.75 174 ASN A N 1
ATOM 1288 C CA . ASN A 1 174 ? 13.599 8.359 -15.222 1.00 92.75 174 ASN A CA 1
ATOM 1289 C C . ASN A 1 174 ? 14.640 7.231 -15.265 1.00 92.75 174 ASN A C 1
ATOM 1291 O O . ASN A 1 174 ? 15.447 7.168 -16.187 1.00 92.75 174 ASN A O 1
ATOM 1295 N N . ALA A 1 175 ? 14.582 6.300 -14.311 1.00 95.50 175 ALA A N 1
ATOM 1296 C CA . ALA A 1 175 ? 15.461 5.136 -14.230 1.00 95.50 175 ALA A CA 1
ATOM 1297 C C . ALA A 1 175 ? 14.990 3.933 -15.068 1.00 95.50 175 ALA A C 1
ATOM 1299 O O . ALA A 1 175 ? 15.591 2.859 -14.998 1.00 95.50 175 ALA A O 1
ATOM 1300 N N . PHE A 1 176 ? 13.931 4.083 -15.868 1.00 96.62 176 PHE A N 1
ATOM 1301 C CA . PHE A 1 176 ? 13.267 2.966 -16.541 1.00 96.62 176 PHE A CA 1
ATOM 1302 C C . PHE A 1 176 ? 14.203 2.149 -17.444 1.00 96.62 176 PHE A C 1
ATOM 1304 O O . PHE A 1 176 ? 14.114 0.921 -17.492 1.00 96.62 176 PHE A O 1
ATOM 1311 N N . ASP A 1 177 ? 15.118 2.806 -18.157 1.00 93.69 177 ASP A N 1
ATOM 1312 C CA . ASP A 1 177 ? 16.050 2.111 -19.052 1.00 93.69 177 ASP A CA 1
ATOM 1313 C C . ASP A 1 177 ? 17.073 1.277 -18.261 1.00 93.69 177 ASP A C 1
ATOM 1315 O O . ASP A 1 177 ? 17.423 0.172 -18.674 1.00 93.69 177 ASP A O 1
ATOM 1319 N N . SER A 1 178 ? 17.489 1.746 -17.079 1.00 93.81 178 SER A N 1
ATOM 1320 C CA . SER A 1 178 ? 18.324 0.972 -16.150 1.00 93.81 178 SER A CA 1
ATOM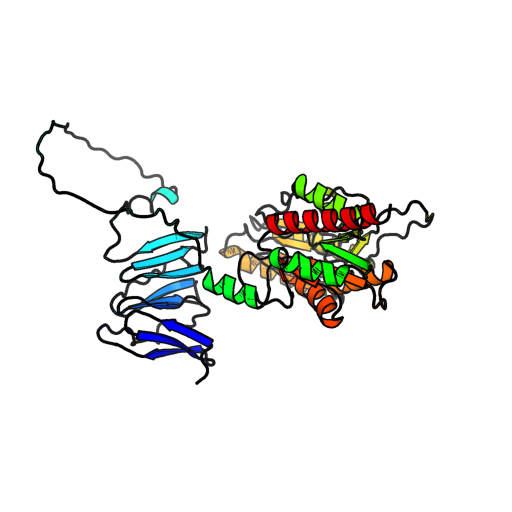 1321 C C . SER A 1 178 ? 17.558 -0.225 -15.581 1.00 93.81 178 SER A C 1
ATOM 1323 O O . SER A 1 178 ? 18.042 -1.354 -15.660 1.00 93.81 178 SER A O 1
ATOM 1325 N N . ILE A 1 179 ? 16.325 0.002 -15.110 1.00 94.88 179 ILE A N 1
ATOM 1326 C CA . ILE A 1 179 ? 15.424 -1.040 -14.592 1.00 94.88 179 ILE A CA 1
ATOM 1327 C C . ILE A 1 179 ? 15.223 -2.150 -15.633 1.00 94.88 179 ILE A C 1
ATOM 1329 O O . ILE A 1 179 ? 15.391 -3.336 -15.347 1.00 94.88 179 ILE A O 1
ATOM 1333 N N . THR A 1 180 ? 14.899 -1.783 -16.873 1.00 94.50 180 THR A N 1
ATOM 1334 C CA . THR A 1 180 ? 14.640 -2.763 -17.940 1.00 94.50 180 THR A CA 1
ATOM 1335 C C . THR A 1 180 ? 15.902 -3.456 -18.442 1.00 94.50 180 THR A C 1
ATOM 1337 O O . THR A 1 180 ? 15.846 -4.635 -18.796 1.00 94.50 180 THR A O 1
ATOM 1340 N N . LYS A 1 181 ? 17.060 -2.787 -18.414 1.00 93.56 181 LYS A N 1
ATOM 1341 C CA . LYS A 1 181 ? 18.354 -3.417 -18.707 1.00 93.56 181 LYS A CA 1
ATOM 1342 C C . LYS A 1 181 ? 18.657 -4.562 -17.739 1.00 93.56 181 LYS A C 1
ATOM 1344 O O . LYS A 1 181 ? 19.103 -5.618 -18.185 1.00 93.56 181 LYS A O 1
ATOM 1349 N N . GLU A 1 182 ? 18.388 -4.379 -16.449 1.00 92.06 182 GLU A N 1
ATOM 1350 C CA . GLU A 1 182 ? 18.541 -5.432 -15.437 1.00 92.06 182 GLU A CA 1
ATOM 1351 C C . GLU A 1 182 ? 17.459 -6.518 -15.539 1.00 92.06 182 GLU A C 1
ATOM 1353 O O . GLU A 1 182 ? 17.724 -7.694 -15.279 1.00 92.06 182 GLU A O 1
ATOM 1358 N N . ALA A 1 183 ? 16.252 -6.143 -15.967 1.00 92.62 183 ALA A N 1
ATOM 1359 C CA . ALA A 1 183 ? 15.129 -7.060 -16.138 1.00 92.62 183 ALA A CA 1
ATOM 1360 C C . ALA A 1 183 ? 15.209 -7.940 -17.398 1.00 92.62 183 ALA A C 1
ATOM 1362 O O . ALA A 1 183 ? 14.562 -8.984 -17.445 1.00 92.62 183 ALA A O 1
ATOM 1363 N N . LYS A 1 184 ? 15.992 -7.554 -18.415 1.00 88.25 184 LYS A N 1
ATOM 1364 C CA . LYS A 1 184 ? 16.017 -8.176 -19.756 1.00 88.25 184 LYS A CA 1
ATOM 1365 C C . LYS A 1 184 ? 16.188 -9.699 -19.764 1.00 88.25 184 LYS A C 1
ATOM 1367 O O . LYS A 1 184 ? 15.597 -10.380 -20.598 1.00 88.25 184 LYS A O 1
ATOM 1372 N N . TRP A 1 185 ? 16.968 -10.238 -18.833 1.00 86.81 185 TRP A N 1
ATOM 1373 C CA . TRP A 1 185 ? 17.263 -11.675 -18.746 1.00 86.81 185 TRP A CA 1
ATOM 1374 C C . TRP A 1 185 ? 16.647 -12.347 -17.522 1.00 86.81 185 TRP A C 1
ATOM 1376 O O . TRP A 1 185 ? 17.019 -13.467 -17.179 1.00 86.81 185 TRP A O 1
ATOM 1386 N N . LYS A 1 186 ? 15.716 -11.661 -16.857 1.00 92.25 186 LYS A N 1
ATOM 1387 C CA . LYS A 1 186 ? 15.049 -12.141 -15.654 1.00 92.25 186 LYS A CA 1
ATOM 1388 C C . LYS A 1 186 ? 13.556 -12.341 -15.904 1.00 92.25 186 LYS A C 1
ATOM 1390 O O . LYS A 1 186 ? 12.929 -11.676 -16.728 1.00 92.25 186 LYS A O 1
ATOM 1395 N N . LYS A 1 187 ? 12.965 -13.266 -15.158 1.00 94.12 187 LYS A N 1
ATOM 1396 C CA . LYS A 1 187 ? 11.524 -13.461 -15.042 1.00 94.12 187 LYS A CA 1
ATOM 1397 C C . LYS A 1 187 ? 10.969 -12.381 -14.125 1.00 94.12 187 LYS A C 1
ATOM 1399 O O . LYS A 1 187 ? 11.104 -12.457 -12.907 1.00 94.12 187 LYS A O 1
ATOM 1404 N N . VAL A 1 188 ? 10.374 -11.355 -14.719 1.00 96.31 188 VAL A N 1
ATOM 1405 C CA . VAL A 1 188 ? 9.760 -10.263 -13.961 1.00 96.31 188 VAL A CA 1
ATOM 1406 C C . VAL A 1 188 ? 8.404 -10.710 -13.414 1.00 96.31 188 VAL A C 1
ATOM 1408 O O . VAL A 1 188 ? 7.589 -11.264 -14.154 1.00 96.31 188 VAL A O 1
ATOM 1411 N N . VAL A 1 189 ? 8.162 -10.444 -12.132 1.00 97.25 189 VAL A N 1
ATOM 1412 C CA . VAL A 1 189 ? 6.877 -10.649 -11.449 1.00 97.25 189 VAL A CA 1
ATOM 1413 C C . VAL A 1 189 ? 6.432 -9.310 -10.885 1.00 97.25 189 VAL A C 1
ATOM 1415 O O . VAL A 1 189 ? 7.215 -8.646 -10.214 1.00 97.25 189 VAL A O 1
ATOM 1418 N N . VAL A 1 190 ? 5.198 -8.903 -11.168 1.00 98.56 190 VAL A N 1
ATOM 1419 C CA . VAL A 1 190 ? 4.695 -7.574 -10.810 1.00 98.56 190 VAL A CA 1
ATOM 1420 C C . VAL A 1 190 ? 3.712 -7.679 -9.648 1.00 98.56 190 VAL A C 1
ATOM 1422 O O . VAL A 1 190 ? 2.763 -8.460 -9.686 1.00 98.56 190 VAL A O 1
ATOM 1425 N N . PHE A 1 191 ? 3.925 -6.866 -8.625 1.00 98.69 191 PHE A N 1
ATOM 1426 C CA . PHE A 1 191 ? 3.061 -6.723 -7.463 1.00 98.69 191 PHE A CA 1
ATOM 1427 C C . PHE A 1 191 ? 2.623 -5.266 -7.363 1.00 98.69 191 PHE A C 1
ATOM 1429 O O . PHE A 1 191 ? 3.446 -4.357 -7.464 1.00 98.69 191 PHE A O 1
ATOM 1436 N N . LEU A 1 192 ? 1.324 -5.047 -7.216 1.00 98.75 192 LEU A N 1
ATOM 1437 C CA . LEU A 1 192 ? 0.732 -3.718 -7.227 1.00 98.75 192 LEU A CA 1
ATOM 1438 C C . LEU A 1 192 ? -0.162 -3.580 -6.007 1.00 98.75 192 LEU A C 1
ATOM 1440 O O . LEU A 1 192 ? -1.109 -4.357 -5.853 1.00 98.75 192 LEU A O 1
ATOM 1444 N N . ASP A 1 193 ? 0.122 -2.587 -5.177 1.00 98.38 193 ASP A N 1
ATOM 1445 C CA . ASP A 1 193 ? -0.860 -2.104 -4.222 1.00 98.38 193 ASP A CA 1
ATOM 1446 C C . ASP A 1 193 ? -2.049 -1.440 -4.946 1.00 98.38 193 ASP A C 1
ATOM 1448 O O . ASP A 1 193 ? -1.980 -1.146 -6.143 1.00 98.38 193 ASP A O 1
ATOM 1452 N N . TYR A 1 194 ? -3.174 -1.248 -4.256 1.00 97.44 194 TYR A N 1
ATOM 1453 C CA . TYR A 1 194 ? -4.380 -0.677 -4.845 1.00 97.44 194 TYR A CA 1
ATOM 1454 C C . TYR A 1 194 ? -4.614 0.801 -4.489 1.00 97.44 194 TYR A C 1
ATOM 1456 O O . TYR A 1 194 ? -4.600 1.652 -5.385 1.00 97.44 194 TYR A O 1
ATOM 1464 N N . ASP A 1 195 ? -4.886 1.114 -3.222 1.00 93.31 195 ASP A N 1
ATOM 1465 C CA . ASP A 1 195 ? -5.295 2.453 -2.782 1.00 93.31 195 ASP A CA 1
ATOM 1466 C C . ASP A 1 195 ? -4.082 3.377 -2.716 1.00 93.31 195 ASP A C 1
ATOM 1468 O O . ASP A 1 195 ? -3.112 3.043 -2.076 1.00 93.31 195 ASP A O 1
ATOM 1472 N N . GLY A 1 196 ? -4.101 4.534 -3.377 1.00 91.38 196 GLY A N 1
ATOM 1473 C CA . GLY A 1 196 ? -2.925 5.413 -3.463 1.00 91.38 196 GLY A CA 1
ATOM 1474 C C . GLY A 1 196 ? -1.903 5.005 -4.529 1.00 91.38 196 GLY A C 1
ATOM 1475 O O . GLY A 1 196 ? -1.098 5.841 -4.939 1.00 91.38 196 GLY A O 1
ATOM 1476 N N . THR A 1 197 ? -2.011 3.785 -5.068 1.00 97.44 197 THR A N 1
ATOM 1477 C CA . THR A 1 197 ? -1.140 3.260 -6.132 1.00 97.44 197 THR A CA 1
ATOM 1478 C C . THR A 1 197 ? -1.856 3.146 -7.482 1.00 97.44 197 THR A C 1
ATOM 1480 O O . THR A 1 197 ? -1.510 3.841 -8.438 1.00 97.44 197 THR A O 1
ATOM 1483 N N . LEU A 1 198 ? -2.872 2.281 -7.587 1.00 98.06 198 LEU A N 1
ATOM 1484 C CA . LEU A 1 198 ? -3.667 2.082 -8.811 1.00 98.06 198 LEU A CA 1
ATOM 1485 C C . LEU A 1 198 ? -4.933 2.946 -8.852 1.00 98.06 198 LEU A C 1
ATOM 1487 O O . LEU A 1 198 ? -5.512 3.161 -9.919 1.00 98.06 198 LEU A O 1
ATOM 1491 N N . SER A 1 199 ? -5.367 3.431 -7.695 1.00 93.88 199 SER A N 1
ATOM 1492 C CA . SER A 1 199 ? -6.470 4.371 -7.528 1.00 93.88 199 SER A CA 1
ATOM 1493 C C . SER A 1 199 ? -5.990 5.569 -6.710 1.00 93.88 199 SER A C 1
ATOM 1495 O O . SER A 1 199 ? -5.204 5.380 -5.784 1.00 93.88 199 SER A O 1
ATOM 1497 N N . PRO A 1 200 ? -6.469 6.798 -6.969 1.00 85.38 200 PRO A N 1
ATOM 1498 C CA . PRO A 1 200 ? -6.216 7.912 -6.062 1.00 85.38 200 PRO A CA 1
ATOM 1499 C C . PRO A 1 200 ? -6.788 7.635 -4.664 1.00 85.38 200 PRO A C 1
ATOM 1501 O O . PRO A 1 200 ? -7.796 6.937 -4.515 1.00 85.38 200 PRO A O 1
ATOM 1504 N N . ILE A 1 201 ? -6.164 8.234 -3.647 1.00 78.69 201 ILE A N 1
ATOM 1505 C CA . ILE A 1 201 ? -6.706 8.264 -2.284 1.00 78.69 201 ILE A CA 1
ATOM 1506 C C . ILE A 1 201 ? -7.936 9.177 -2.280 1.00 78.69 201 ILE A C 1
ATOM 1508 O O . ILE A 1 201 ? -7.855 10.344 -2.667 1.00 78.69 201 ILE A O 1
ATOM 1512 N N . VAL A 1 202 ? -9.070 8.655 -1.819 1.00 80.25 202 VAL A N 1
ATOM 1513 C CA . VAL A 1 202 ? -10.351 9.373 -1.733 1.00 80.25 202 VAL A CA 1
ATOM 1514 C C . VAL A 1 202 ? -10.895 9.344 -0.304 1.00 80.25 202 VAL A C 1
ATOM 1516 O O . VAL A 1 202 ? -10.527 8.484 0.494 1.00 80.25 202 VAL A O 1
ATOM 1519 N N . ASP A 1 203 ? -11.782 10.282 0.035 1.00 72.94 203 ASP A N 1
ATOM 1520 C CA . ASP A 1 203 ? -12.400 10.336 1.371 1.00 72.94 203 ASP A CA 1
ATOM 1521 C C . ASP A 1 203 ? -13.413 9.217 1.626 1.00 72.94 203 ASP A C 1
ATOM 1523 O O . ASP A 1 203 ? -13.635 8.837 2.774 1.00 72.94 203 ASP A O 1
ATOM 1527 N N . ASP A 1 204 ? -14.046 8.726 0.563 1.00 78.44 204 ASP A N 1
ATOM 1528 C CA . ASP A 1 204 ? -15.036 7.657 0.600 1.00 78.44 204 ASP A CA 1
ATOM 1529 C C . ASP A 1 204 ? -14.401 6.382 0.026 1.00 78.44 204 ASP A C 1
ATOM 1531 O O . ASP A 1 204 ? -14.250 6.293 -1.197 1.00 78.44 204 ASP A O 1
ATOM 1535 N N . PRO A 1 205 ? -13.995 5.406 0.864 1.00 78.69 205 PRO A N 1
ATOM 1536 C CA . PRO A 1 205 ? -13.304 4.205 0.406 1.00 78.69 205 PRO A CA 1
ATOM 1537 C C . PRO A 1 205 ? -14.088 3.408 -0.638 1.00 78.69 205 PRO A C 1
ATOM 1539 O O . PRO A 1 205 ? -13.471 2.711 -1.440 1.00 78.69 205 PRO A O 1
ATOM 1542 N N . ASP A 1 206 ? -15.415 3.517 -0.678 1.00 85.50 206 ASP A N 1
ATOM 1543 C CA . ASP A 1 206 ? -16.252 2.835 -1.674 1.00 85.50 206 ASP A CA 1
ATOM 1544 C C . ASP A 1 206 ? -16.185 3.486 -3.064 1.00 85.50 206 ASP A C 1
ATOM 1546 O O . ASP A 1 206 ? -16.701 2.940 -4.035 1.00 85.50 206 ASP A O 1
ATOM 1550 N N . LYS A 1 207 ? -15.522 4.645 -3.177 1.00 87.38 207 LYS A N 1
ATOM 1551 C CA . LYS A 1 207 ? -15.343 5.405 -4.422 1.00 87.38 207 LYS A CA 1
ATOM 1552 C C . LYS A 1 207 ? -13.902 5.435 -4.921 1.00 87.38 207 LYS A C 1
ATOM 1554 O O . LYS A 1 207 ? -13.591 6.200 -5.834 1.00 87.38 207 LYS A O 1
ATOM 1559 N N . ALA A 1 208 ? -13.023 4.619 -4.343 1.00 87.31 208 ALA A N 1
ATOM 1560 C CA . ALA A 1 208 ? -11.630 4.492 -4.761 1.00 87.31 208 ALA A CA 1
ATOM 1561 C C . ALA A 1 208 ? -11.527 3.656 -6.047 1.00 87.31 208 ALA A C 1
ATOM 1563 O O . ALA A 1 208 ? -10.967 2.564 -6.051 1.00 87.31 208 ALA A O 1
ATOM 1564 N N . PHE A 1 209 ? -12.144 4.113 -7.135 1.00 90.75 209 PHE A N 1
ATOM 1565 C CA . PHE A 1 209 ? -12.151 3.393 -8.404 1.00 90.75 209 PHE A CA 1
ATOM 1566 C C . PHE A 1 209 ? -10.876 3.665 -9.205 1.00 90.75 209 PHE A C 1
ATOM 1568 O O . PHE A 1 209 ? -10.502 4.817 -9.428 1.00 90.75 209 PHE A O 1
ATOM 1575 N N . MET A 1 210 ? -10.266 2.606 -9.741 1.00 93.75 210 MET A N 1
ATOM 1576 C CA . MET A 1 210 ? -9.229 2.750 -10.761 1.00 93.75 210 MET A CA 1
ATOM 1577 C C . MET A 1 210 ? -9.826 3.245 -12.089 1.00 93.75 210 MET A C 1
ATOM 1579 O O . MET A 1 210 ? -10.921 2.826 -12.489 1.00 93.75 210 MET A O 1
ATOM 1583 N N . SER A 1 211 ? -9.081 4.081 -12.818 1.00 93.62 211 SER A N 1
ATOM 1584 C CA . SER A 1 211 ? -9.505 4.561 -14.137 1.00 93.62 211 SER A CA 1
ATOM 1585 C C . SER A 1 211 ? -9.532 3.442 -15.188 1.00 93.62 211 SER A C 1
ATOM 1587 O O . SER A 1 211 ? -8.927 2.374 -15.023 1.00 93.62 211 SER A O 1
ATOM 1589 N N . ALA A 1 212 ? -10.229 3.680 -16.302 1.00 94.69 212 ALA A N 1
ATOM 1590 C CA . ALA A 1 212 ? -10.250 2.744 -17.425 1.00 94.69 212 ALA A CA 1
ATOM 1591 C C . ALA A 1 212 ? -8.843 2.545 -18.016 1.00 94.69 212 ALA A C 1
ATOM 1593 O O . ALA A 1 212 ? -8.458 1.421 -18.341 1.00 94.69 212 ALA A O 1
ATOM 1594 N N . GLU A 1 213 ? -8.055 3.618 -18.080 1.00 96.44 213 GLU A N 1
ATOM 1595 C CA . GLU A 1 213 ? -6.681 3.638 -18.577 1.00 96.44 213 GLU A CA 1
ATOM 1596 C C . GLU A 1 213 ? -5.756 2.818 -17.675 1.00 96.44 213 GLU A C 1
ATOM 1598 O O . GLU A 1 213 ? -5.003 1.982 -18.174 1.00 96.44 213 GLU A O 1
ATOM 1603 N N . MET A 1 214 ? -5.860 2.980 -16.349 1.00 98.12 214 MET A N 1
ATOM 1604 C CA . MET A 1 214 ? -5.093 2.176 -15.395 1.00 98.12 214 MET A CA 1
ATOM 1605 C C . MET A 1 214 ? -5.456 0.699 -15.507 1.00 98.12 214 MET A C 1
ATOM 1607 O O . MET A 1 214 ? -4.578 -0.160 -15.581 1.00 98.12 214 MET A O 1
ATOM 1611 N N . ARG A 1 215 ? -6.751 0.381 -15.603 1.00 98.19 215 ARG A N 1
ATOM 1612 C CA . ARG A 1 215 ? -7.218 -1.001 -15.780 1.00 98.19 215 ARG A CA 1
ATOM 1613 C C . ARG A 1 215 ? -6.663 -1.622 -17.058 1.00 98.19 215 ARG A C 1
ATOM 1615 O O . ARG A 1 215 ? -6.275 -2.789 -17.062 1.00 98.19 215 ARG A O 1
ATOM 1622 N N . MET A 1 216 ? -6.615 -0.852 -18.146 1.00 97.38 216 MET A N 1
ATOM 1623 C CA . MET A 1 216 ? -5.983 -1.273 -19.395 1.00 97.38 216 MET A CA 1
ATOM 1624 C C . MET A 1 216 ? -4.478 -1.488 -19.228 1.00 97.38 216 MET A C 1
ATOM 1626 O O . MET A 1 216 ? -3.979 -2.510 -19.689 1.00 97.38 216 MET A O 1
ATOM 1630 N N . ALA A 1 217 ? -3.767 -0.592 -18.544 1.00 98.25 217 ALA A N 1
ATOM 1631 C CA . ALA A 1 217 ? -2.332 -0.728 -18.306 1.00 98.25 217 ALA A CA 1
ATOM 1632 C C . ALA A 1 217 ? -2.000 -1.995 -17.504 1.00 98.25 217 ALA A C 1
ATOM 1634 O O . ALA A 1 217 ? -1.171 -2.792 -17.943 1.00 98.25 217 ALA A O 1
ATOM 1635 N N . VAL A 1 218 ? -2.711 -2.244 -16.398 1.00 98.56 218 VAL A N 1
ATOM 1636 C CA . VAL A 1 218 ? -2.559 -3.476 -15.603 1.00 98.56 218 VAL A CA 1
ATOM 1637 C C . VAL A 1 218 ? -2.872 -4.709 -16.451 1.00 98.56 218 VAL A C 1
ATOM 1639 O O . VAL A 1 218 ? -2.126 -5.685 -16.417 1.00 98.56 218 VAL A O 1
ATOM 1642 N N . ARG A 1 219 ? -3.931 -4.666 -17.273 1.00 97.56 219 ARG A N 1
ATOM 1643 C CA . ARG A 1 219 ? -4.268 -5.763 -18.192 1.00 97.56 219 ARG A CA 1
ATOM 1644 C C . ARG A 1 219 ? -3.144 -6.047 -19.184 1.00 97.56 219 ARG A C 1
ATOM 1646 O O . ARG A 1 219 ? -2.844 -7.214 -19.415 1.00 97.56 219 ARG A O 1
ATOM 1653 N N . GLU A 1 220 ? -2.550 -5.017 -19.786 1.00 97.00 220 GLU A N 1
ATOM 1654 C CA . GLU A 1 220 ? -1.440 -5.190 -20.727 1.00 97.00 220 GLU A CA 1
ATOM 1655 C C . GLU A 1 220 ? -0.193 -5.744 -20.034 1.00 97.00 220 GLU A C 1
ATOM 1657 O O . GLU A 1 220 ? 0.426 -6.657 -20.569 1.00 97.00 220 GLU A O 1
ATOM 1662 N N . VAL A 1 221 ? 0.144 -5.269 -18.831 1.00 98.06 221 VAL A N 1
ATOM 1663 C CA . VAL A 1 221 ? 1.242 -5.826 -18.020 1.00 98.06 221 VAL A CA 1
ATOM 1664 C C . VAL A 1 221 ? 0.990 -7.306 -17.711 1.00 98.06 221 VAL A C 1
ATOM 1666 O O . VAL A 1 221 ? 1.856 -8.144 -17.965 1.00 98.06 221 VAL A O 1
ATOM 1669 N N . ALA A 1 222 ? -0.225 -7.653 -17.287 1.00 97.00 222 ALA A N 1
ATOM 1670 C CA . ALA A 1 222 ? -0.621 -9.016 -16.939 1.00 97.00 222 ALA A CA 1
ATOM 1671 C C . ALA A 1 222 ? -0.651 -10.000 -18.126 1.00 97.00 222 ALA A C 1
ATOM 1673 O O . ALA A 1 222 ? -0.759 -11.208 -17.917 1.00 97.00 222 ALA A O 1
ATOM 1674 N N . LYS A 1 223 ? -0.555 -9.527 -19.378 1.00 95.50 223 LYS A N 1
ATOM 1675 C CA . LYS A 1 223 ? -0.350 -10.409 -20.545 1.00 95.50 223 LYS A CA 1
ATOM 1676 C C . LYS A 1 223 ? 1.070 -10.958 -20.620 1.00 95.50 223 LYS A C 1
ATOM 1678 O O . LYS A 1 223 ? 1.269 -12.029 -21.184 1.00 95.50 223 LYS A O 1
ATOM 1683 N N . TYR A 1 224 ? 2.044 -10.206 -20.112 1.00 95.56 224 TYR A N 1
ATOM 1684 C CA . TYR A 1 224 ? 3.461 -10.529 -20.261 1.00 95.56 224 TYR A CA 1
ATOM 1685 C C . TYR A 1 224 ? 4.121 -10.966 -18.954 1.00 95.56 224 TYR A C 1
ATOM 1687 O O . TYR A 1 224 ? 5.122 -11.678 -18.993 1.00 95.56 224 TYR A O 1
ATOM 1695 N N . PHE A 1 225 ? 3.573 -10.549 -17.812 1.00 96.12 225 PHE A N 1
ATOM 1696 C CA . PHE A 1 225 ? 4.156 -10.781 -16.496 1.00 96.12 225 PHE A CA 1
ATOM 1697 C C . PHE A 1 225 ? 3.111 -11.351 -15.532 1.00 96.12 225 PHE A C 1
ATOM 1699 O O . PHE A 1 225 ? 1.994 -10.821 -15.478 1.00 96.12 225 PHE A O 1
ATOM 1706 N N . PRO A 1 226 ? 3.446 -12.374 -14.717 1.00 96.75 226 PRO A N 1
ATOM 1707 C CA . PRO A 1 226 ? 2.623 -12.731 -13.569 1.00 96.75 226 PRO A CA 1
ATOM 1708 C C . PRO A 1 226 ? 2.414 -11.488 -12.702 1.00 96.75 226 PRO A C 1
ATOM 1710 O O . PRO A 1 226 ? 3.380 -10.856 -12.278 1.00 96.75 226 PRO A O 1
ATOM 1713 N N . THR A 1 227 ? 1.151 -11.109 -12.515 1.00 98.12 227 THR A N 1
ATOM 1714 C CA . THR A 1 227 ? 0.769 -9.845 -11.878 1.00 98.12 227 THR A CA 1
ATOM 1715 C C . THR A 1 227 ? -0.164 -10.118 -10.707 1.00 98.12 227 THR A C 1
ATOM 1717 O O . THR A 1 227 ? -1.137 -10.863 -10.857 1.00 98.12 227 THR A O 1
ATOM 1720 N N . SER A 1 228 ? 0.122 -9.505 -9.562 1.00 98.38 228 SER A N 1
ATOM 1721 C CA . SER A 1 228 ? -0.660 -9.630 -8.332 1.00 98.38 228 SER A CA 1
ATOM 1722 C C . SER A 1 228 ? -1.125 -8.265 -7.847 1.00 98.38 228 SER A C 1
ATOM 1724 O O . SER A 1 228 ? -0.323 -7.338 -7.768 1.00 98.38 228 SER A O 1
ATOM 1726 N N . ILE A 1 229 ? -2.402 -8.160 -7.491 1.00 98.50 229 ILE A N 1
ATOM 1727 C CA . ILE A 1 229 ? -2.948 -7.022 -6.754 1.00 98.50 229 ILE A CA 1
ATOM 1728 C C . ILE A 1 229 ? -2.930 -7.377 -5.273 1.00 98.50 229 ILE A C 1
ATOM 1730 O O . ILE A 1 229 ? -3.555 -8.364 -4.877 1.00 98.50 229 ILE A O 1
ATOM 1734 N N . VAL A 1 230 ? -2.221 -6.595 -4.468 1.00 98.12 230 VAL A N 1
ATOM 1735 C CA . VAL A 1 230 ? -2.090 -6.781 -3.020 1.00 98.12 230 VAL A CA 1
ATOM 1736 C C . VAL A 1 230 ? -2.793 -5.616 -2.339 1.00 98.12 230 VAL A C 1
ATOM 1738 O O . VAL A 1 230 ? -2.519 -4.475 -2.657 1.00 98.12 230 VAL A O 1
ATOM 1741 N N . SER A 1 231 ? -3.744 -5.861 -1.443 1.00 95.56 231 SER A N 1
ATOM 1742 C CA . SER A 1 231 ? -4.536 -4.781 -0.846 1.00 95.56 231 SER A CA 1
ATOM 1743 C C . SER A 1 231 ? -4.938 -5.101 0.588 1.00 95.56 231 SER A C 1
ATOM 1745 O O . SER A 1 231 ? -5.102 -6.263 0.967 1.00 95.56 231 SER A O 1
ATOM 1747 N N . GLY A 1 232 ? -5.127 -4.052 1.390 1.00 92.44 232 GLY A N 1
ATOM 1748 C CA . GLY A 1 232 ? -5.767 -4.161 2.699 1.00 92.44 232 GLY A CA 1
ATOM 1749 C C . GLY A 1 232 ? -7.263 -4.482 2.628 1.00 92.44 232 GLY A C 1
ATOM 1750 O O . GLY A 1 232 ? -7.811 -5.086 3.549 1.00 92.44 232 GLY A O 1
ATOM 1751 N N . ARG A 1 233 ? -7.914 -4.155 1.504 1.00 93.00 233 ARG A N 1
ATOM 1752 C CA . ARG A 1 233 ? -9.338 -4.425 1.266 1.00 93.00 233 ARG A CA 1
ATOM 1753 C C . ARG A 1 233 ? -9.632 -5.915 1.182 1.00 93.00 233 ARG A C 1
ATOM 1755 O O . ARG A 1 233 ? -8.755 -6.699 0.817 1.00 93.00 233 ARG A O 1
ATOM 1762 N N . SER A 1 234 ? -10.884 -6.312 1.412 1.00 95.44 234 SER A N 1
ATOM 1763 C CA . SER A 1 234 ? -11.314 -7.681 1.096 1.00 95.44 234 SER A CA 1
ATOM 1764 C C . SER A 1 234 ? -11.009 -8.043 -0.359 1.00 95.44 234 SER A C 1
ATOM 1766 O O . SER A 1 234 ? -11.068 -7.209 -1.273 1.00 95.44 234 SER A O 1
ATOM 1768 N N . ARG A 1 235 ? -10.699 -9.324 -0.584 1.00 95.81 235 ARG A N 1
ATOM 1769 C CA . ARG A 1 235 ? -10.381 -9.841 -1.918 1.00 95.81 235 ARG A CA 1
ATOM 1770 C C . ARG A 1 235 ? -11.537 -9.617 -2.894 1.00 95.81 235 ARG A C 1
ATOM 1772 O O . ARG A 1 235 ? -11.311 -9.327 -4.066 1.00 95.81 235 ARG A O 1
ATOM 1779 N N . GLU A 1 236 ? -12.770 -9.768 -2.423 1.00 94.94 236 GLU A N 1
ATOM 1780 C CA . GLU A 1 236 ? -13.985 -9.548 -3.200 1.00 94.94 236 GLU A CA 1
ATOM 1781 C C . GLU A 1 236 ? -14.103 -8.087 -3.667 1.00 94.94 236 GLU A C 1
ATOM 1783 O O . GLU A 1 236 ? -14.280 -7.853 -4.863 1.00 94.94 236 GLU A O 1
ATOM 1788 N N . LYS A 1 237 ? -13.903 -7.120 -2.762 1.00 94.94 237 LYS A N 1
ATOM 1789 C CA . LYS A 1 237 ? -14.017 -5.683 -3.055 1.00 94.94 237 LYS A CA 1
ATOM 1790 C C . LYS A 1 237 ? -12.944 -5.199 -4.027 1.00 94.94 237 LYS A C 1
ATOM 1792 O O . LYS A 1 237 ? -13.253 -4.570 -5.036 1.00 94.94 237 LYS A O 1
ATOM 1797 N N . VAL A 1 238 ? -11.676 -5.552 -3.794 1.00 96.06 238 VAL A N 1
ATOM 1798 C CA . VAL A 1 238 ? -10.599 -5.160 -4.723 1.00 96.06 238 VAL A CA 1
ATOM 1799 C C . VAL A 1 238 ? -10.774 -5.817 -6.100 1.00 96.06 238 VAL A C 1
ATOM 1801 O O . VAL A 1 238 ? -10.506 -5.195 -7.127 1.00 96.06 238 VAL A O 1
ATOM 1804 N N . LYS A 1 239 ? -11.305 -7.046 -6.162 1.00 96.06 239 LYS A N 1
ATOM 1805 C CA . LYS A 1 239 ? -11.627 -7.711 -7.432 1.00 96.06 239 LYS A CA 1
ATOM 1806 C C . LYS A 1 239 ? -12.768 -7.019 -8.179 1.00 96.06 239 LYS A C 1
ATOM 1808 O O . LYS A 1 239 ? -12.692 -6.904 -9.403 1.00 96.06 239 LYS A O 1
ATOM 1813 N N . GLU A 1 240 ? -13.795 -6.546 -7.476 1.00 95.62 240 GLU A N 1
ATOM 1814 C CA . GLU A 1 240 ? -14.879 -5.744 -8.056 1.00 95.62 240 GLU A CA 1
ATOM 1815 C C . GLU A 1 240 ? -14.365 -4.425 -8.640 1.00 95.62 240 GLU A C 1
ATOM 1817 O O . GLU A 1 240 ? -14.819 -3.995 -9.701 1.00 95.62 240 GLU A O 1
ATOM 1822 N N . PHE A 1 241 ? -13.375 -3.811 -7.995 1.00 95.44 241 PHE A N 1
ATOM 1823 C CA . PHE A 1 241 ? -12.775 -2.577 -8.480 1.00 95.44 241 PHE A CA 1
ATOM 1824 C C . PHE A 1 241 ? -11.836 -2.794 -9.665 1.00 95.44 241 PHE A C 1
ATOM 1826 O O . PHE A 1 241 ? -11.874 -2.003 -10.611 1.00 95.44 241 PHE A O 1
ATOM 1833 N N . VAL A 1 242 ? -11.039 -3.871 -9.669 1.00 97.06 242 VAL A N 1
ATOM 1834 C CA . VAL A 1 242 ? -10.025 -4.150 -10.705 1.00 97.06 242 VAL A CA 1
ATOM 1835 C C . VAL A 1 242 ? -10.580 -4.881 -11.930 1.00 97.06 242 VAL A C 1
ATOM 1837 O O . VAL A 1 242 ? -10.167 -4.593 -13.053 1.00 97.06 242 VAL A O 1
ATOM 1840 N N . GLN A 1 243 ? -11.561 -5.772 -11.771 1.00 96.12 243 GLN A N 1
ATOM 1841 C CA . GLN A 1 243 ? -12.277 -6.457 -12.865 1.00 96.12 243 GLN A CA 1
ATOM 1842 C C . GLN A 1 243 ? -11.363 -7.097 -13.930 1.00 96.12 243 GLN A C 1
ATOM 1844 O O . GLN A 1 243 ? -11.656 -7.072 -15.129 1.00 96.12 243 GLN A O 1
ATOM 1849 N N . LEU A 1 244 ? -10.237 -7.672 -13.502 1.00 95.81 244 LEU A N 1
ATOM 1850 C CA . LEU A 1 244 ? -9.353 -8.477 -14.350 1.00 95.81 244 LEU A CA 1
ATOM 1851 C C . LEU A 1 244 ? -9.374 -9.932 -13.886 1.00 95.81 244 LEU A C 1
ATOM 1853 O O . LEU A 1 244 ? -9.323 -10.210 -12.690 1.00 95.81 244 LEU A O 1
ATOM 1857 N N . SER A 1 245 ? -9.454 -10.870 -14.826 1.00 93.44 245 SER A N 1
ATOM 1858 C CA . SER A 1 245 ? -9.509 -12.310 -14.539 1.00 93.44 245 SER A CA 1
ATOM 1859 C C . SER A 1 245 ? -8.141 -12.995 -14.565 1.00 93.44 245 SER 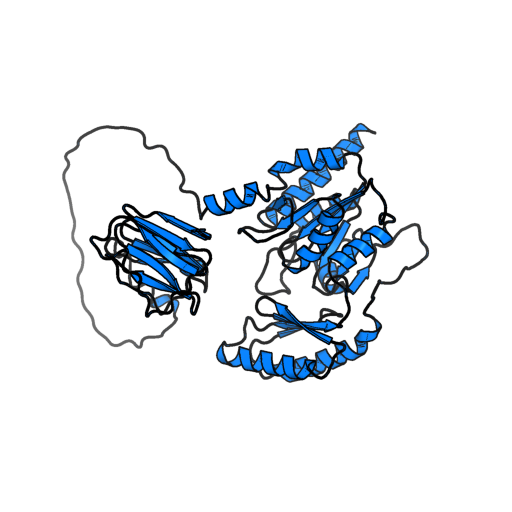A C 1
ATOM 1861 O O . SER A 1 245 ? -8.021 -14.111 -14.072 1.00 93.44 245 SER A O 1
ATOM 1863 N N . ASN A 1 246 ? -7.121 -12.341 -15.126 1.00 91.69 246 ASN A N 1
ATOM 1864 C CA . ASN A 1 246 ? -5.780 -12.884 -15.351 1.00 91.69 246 ASN A CA 1
ATOM 1865 C C . ASN A 1 246 ? -4.722 -12.355 -14.365 1.00 91.69 246 ASN A C 1
ATOM 1867 O O . ASN A 1 246 ? -3.534 -12.387 -14.674 1.00 91.69 246 ASN A O 1
ATOM 1871 N N . VAL A 1 247 ? -5.143 -11.862 -13.198 1.00 96.50 247 VAL A N 1
ATOM 1872 C CA . VAL A 1 247 ? -4.254 -11.401 -12.120 1.00 96.50 247 VAL A CA 1
ATOM 1873 C C . VAL A 1 247 ? -4.525 -12.183 -10.839 1.00 96.50 247 VAL A C 1
ATOM 1875 O O . VAL A 1 247 ? -5.629 -12.690 -10.630 1.00 96.50 247 VAL A O 1
ATOM 1878 N N . TYR A 1 248 ? -3.513 -12.275 -9.983 1.00 97.12 248 TYR A N 1
ATOM 1879 C CA . TYR A 1 248 ? -3.664 -12.761 -8.616 1.00 97.12 248 TYR A CA 1
ATOM 1880 C C . TYR A 1 248 ? -4.281 -11.657 -7.758 1.00 97.12 248 TYR A C 1
ATOM 1882 O O . TYR A 1 248 ? -3.950 -10.484 -7.926 1.00 97.12 248 TYR A O 1
ATOM 1890 N N . TYR A 1 249 ? -5.154 -12.026 -6.825 1.00 97.69 249 TYR A N 1
ATOM 1891 C CA . TYR A 1 249 ? -5.712 -11.091 -5.850 1.00 97.69 249 TYR A CA 1
ATOM 1892 C C . TYR A 1 249 ? -5.350 -11.533 -4.444 1.00 97.69 249 TYR A C 1
ATOM 1894 O O . TYR A 1 249 ? -5.736 -12.628 -4.045 1.00 97.69 249 TYR A O 1
ATOM 1902 N N . ALA A 1 250 ? -4.664 -10.669 -3.707 1.00 97.44 250 ALA A N 1
ATOM 1903 C CA . ALA A 1 250 ? -4.315 -10.826 -2.307 1.00 97.44 250 ALA A CA 1
ATOM 1904 C C . ALA A 1 250 ? -5.029 -9.733 -1.500 1.00 97.44 250 ALA A C 1
ATOM 1906 O O . ALA A 1 250 ? -4.559 -8.601 -1.416 1.00 97.44 250 ALA A O 1
ATOM 1907 N N . GLY A 1 251 ? -6.201 -10.066 -0.960 1.00 95.94 251 GLY A N 1
ATOM 1908 C CA . GLY A 1 251 ? -6.972 -9.178 -0.093 1.00 95.94 251 GLY A CA 1
ATOM 1909 C C . GLY A 1 251 ? -6.606 -9.342 1.378 1.00 95.94 251 GLY A C 1
ATOM 1910 O O . GLY A 1 251 ? -5.882 -10.267 1.757 1.00 95.94 251 GLY A O 1
ATOM 1911 N N . SER A 1 252 ? -7.135 -8.453 2.213 1.00 94.62 252 SER A N 1
ATOM 1912 C CA . SER A 1 252 ? -6.997 -8.481 3.670 1.00 94.62 252 SER A CA 1
ATOM 1913 C C . SER A 1 252 ? -5.528 -8.490 4.109 1.00 94.62 252 SER A C 1
ATOM 1915 O O . SER A 1 252 ? -5.125 -9.302 4.939 1.00 94.62 252 SER A O 1
ATOM 1917 N N . HIS A 1 253 ? -4.704 -7.638 3.489 1.00 90.50 253 HIS A N 1
ATOM 1918 C CA . HIS A 1 253 ? -3.243 -7.597 3.663 1.00 90.50 253 HIS A CA 1
ATOM 1919 C C . HIS A 1 253 ? -2.544 -8.921 3.305 1.00 90.50 253 HIS A C 1
ATOM 1921 O O . HIS A 1 253 ? -1.490 -9.252 3.843 1.00 90.50 253 HIS A O 1
ATOM 1927 N N . GLY A 1 254 ? -3.140 -9.684 2.386 1.00 94.06 254 GLY A N 1
ATOM 1928 C CA . GLY A 1 254 ? -2.630 -10.968 1.915 1.00 94.06 254 GLY A CA 1
ATOM 1929 C C . GLY A 1 254 ? -3.117 -12.190 2.691 1.00 94.06 254 GLY A C 1
ATOM 1930 O O . GLY A 1 254 ? -2.592 -13.274 2.466 1.00 94.06 254 GLY A O 1
ATOM 1931 N N . LEU A 1 255 ? -4.110 -12.046 3.573 1.00 94.81 255 LEU A N 1
ATOM 1932 C CA . LEU A 1 255 ? -4.741 -13.171 4.278 1.00 94.81 255 LEU A CA 1
ATOM 1933 C C . LEU A 1 255 ? -5.810 -13.896 3.443 1.00 94.81 255 LEU A C 1
ATOM 1935 O O . LEU A 1 255 ? -6.280 -14.955 3.850 1.00 94.81 255 LEU A O 1
ATOM 1939 N N . ASP A 1 256 ? -6.211 -13.349 2.294 1.00 96.25 256 ASP A N 1
ATOM 1940 C CA . ASP A 1 256 ? -7.094 -14.021 1.335 1.00 96.25 256 ASP A CA 1
ATOM 1941 C C . ASP A 1 256 ? -6.511 -13.905 -0.075 1.00 96.25 256 ASP A C 1
ATOM 1943 O O . ASP A 1 256 ? -6.674 -12.878 -0.739 1.00 96.25 256 ASP A O 1
ATOM 1947 N N . ILE A 1 257 ? -5.818 -14.951 -0.532 1.00 96.25 257 ILE A N 1
ATOM 1948 C CA . ILE A 1 257 ? -5.134 -14.969 -1.829 1.00 96.25 257 ILE A CA 1
ATOM 1949 C C . ILE A 1 257 ? -5.841 -15.925 -2.789 1.00 96.25 257 ILE A C 1
ATOM 1951 O O . ILE A 1 257 ? -6.066 -17.093 -2.480 1.00 96.25 257 ILE A O 1
ATOM 1955 N N . LEU A 1 258 ? -6.163 -15.441 -3.988 1.00 94.62 258 LEU A N 1
ATOM 1956 C CA . LEU A 1 258 ? -6.733 -16.242 -5.068 1.00 94.62 258 LEU A CA 1
ATOM 1957 C C . LEU A 1 258 ? -5.892 -16.106 -6.334 1.00 94.62 258 LEU A C 1
ATOM 1959 O O . LEU A 1 258 ? -5.664 -14.999 -6.830 1.00 94.62 258 LEU A O 1
ATOM 1963 N N . ALA A 1 259 ? -5.489 -17.250 -6.877 1.00 90.75 259 ALA A N 1
ATOM 1964 C CA . ALA A 1 259 ? -4.858 -17.334 -8.182 1.00 90.75 259 ALA A CA 1
ATOM 1965 C C . ALA A 1 259 ? -5.886 -17.159 -9.318 1.00 90.75 259 ALA A C 1
ATOM 1967 O O . ALA A 1 259 ? -7.049 -17.551 -9.168 1.00 90.75 259 ALA A O 1
ATOM 1968 N N . PRO A 1 260 ? -5.483 -16.610 -10.478 1.00 87.31 260 PRO A N 1
ATOM 1969 C CA . PRO A 1 260 ? -6.341 -16.593 -11.653 1.00 87.31 260 PRO A CA 1
ATOM 1970 C C . PRO A 1 260 ? -6.632 -18.031 -12.128 1.00 87.31 260 PRO A C 1
ATOM 1972 O O . PRO A 1 260 ? -5.777 -18.912 -11.973 1.00 87.31 260 PRO A O 1
ATOM 1975 N N . PRO A 1 261 ? -7.801 -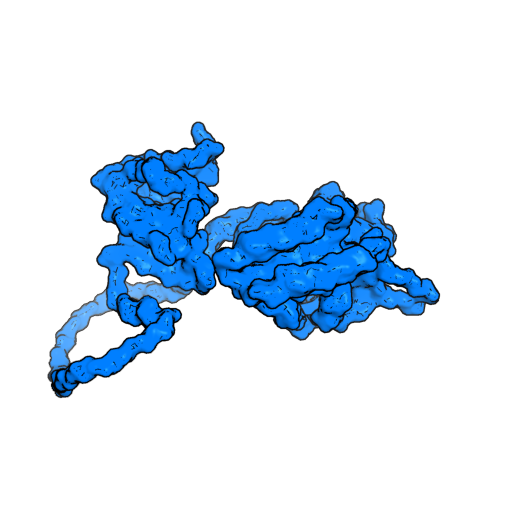18.294 -12.742 1.00 79.50 261 PRO A N 1
ATOM 1976 C CA . PRO A 1 261 ? -8.115 -19.609 -13.295 1.00 79.50 261 PRO A CA 1
ATOM 1977 C C . PRO A 1 261 ? -7.067 -20.024 -14.340 1.00 79.50 261 PRO A C 1
ATOM 1979 O O . PRO A 1 261 ? -6.792 -19.265 -15.270 1.00 79.50 261 PRO A O 1
ATOM 1982 N N . ARG A 1 262 ? -6.488 -21.225 -14.217 1.00 70.50 262 ARG A N 1
ATOM 1983 C CA . ARG A 1 262 ? -5.588 -21.797 -15.237 1.00 70.50 262 ARG A CA 1
ATOM 1984 C C . ARG A 1 262 ? -6.385 -22.722 -16.157 1.00 70.50 262 ARG A C 1
ATOM 1986 O O . ARG A 1 262 ? -7.083 -23.601 -15.664 1.00 70.50 262 ARG A O 1
ATOM 1993 N N . ALA A 1 263 ? -6.248 -22.557 -17.475 1.00 56.91 263 ALA A N 1
ATOM 1994 C CA . ALA A 1 263 ? -6.943 -23.383 -18.472 1.00 56.91 263 ALA A CA 1
ATOM 1995 C C . ALA A 1 263 ? -6.557 -24.878 -18.400 1.00 56.91 263 ALA A C 1
ATOM 1997 O O . ALA A 1 263 ? -7.348 -25.740 -18.779 1.00 56.91 263 ALA A O 1
ATOM 1998 N N . ASP A 1 264 ? -5.378 -25.182 -17.846 1.00 56.94 264 ASP A N 1
ATOM 1999 C CA . ASP A 1 264 ? -4.731 -26.491 -18.001 1.00 56.94 264 ASP A CA 1
ATOM 2000 C C . ASP A 1 264 ? -4.752 -27.343 -16.717 1.00 56.94 264 ASP A C 1
ATOM 2002 O O . ASP A 1 264 ? -4.379 -28.516 -16.732 1.00 56.94 264 ASP A O 1
ATOM 2006 N N . LYS A 1 265 ? -5.194 -26.780 -15.582 1.00 50.00 265 LYS A N 1
ATOM 2007 C CA . LYS A 1 265 ? -5.279 -27.494 -14.301 1.00 50.00 265 LYS A CA 1
ATOM 2008 C C . LYS A 1 265 ? -6.742 -27.705 -13.907 1.00 50.00 265 LYS A C 1
ATOM 2010 O O . LYS A 1 265 ? -7.414 -26.780 -13.474 1.00 50.00 265 LYS A O 1
ATOM 2015 N N . LYS A 1 266 ? -7.199 -28.963 -13.947 1.00 42.69 266 LYS A N 1
ATOM 2016 C CA . LYS A 1 266 ? -8.479 -29.435 -13.368 1.00 42.69 266 LYS A CA 1
ATOM 2017 C C . LYS A 1 266 ? -8.558 -29.333 -11.832 1.00 42.69 266 LYS A C 1
ATOM 2019 O O . LYS A 1 266 ? -9.529 -29.796 -11.241 1.00 42.69 266 LYS A O 1
ATOM 2024 N N . VAL A 1 267 ? -7.550 -28.763 -11.174 1.00 41.31 267 VAL A N 1
ATOM 2025 C CA . VAL A 1 267 ? -7.533 -28.586 -9.723 1.00 41.31 267 VAL A CA 1
ATOM 2026 C C . VAL A 1 267 ? -7.929 -27.144 -9.433 1.00 41.31 267 VAL A C 1
ATOM 2028 O O . VAL A 1 267 ? -7.152 -26.224 -9.680 1.00 41.31 267 VAL A O 1
ATOM 2031 N N . ASN A 1 268 ? -9.142 -26.962 -8.909 1.00 43.00 268 ASN A N 1
ATOM 2032 C CA . ASN A 1 268 ? -9.508 -25.763 -8.160 1.00 43.00 268 ASN A CA 1
ATOM 2033 C C . ASN A 1 268 ? -8.624 -25.724 -6.902 1.00 43.00 268 ASN A C 1
ATOM 2035 O O . ASN A 1 268 ? -9.030 -26.199 -5.843 1.00 43.00 268 ASN A O 1
ATOM 2039 N N . GLU A 1 269 ? -7.394 -25.222 -7.014 1.00 59.00 269 GLU A N 1
ATOM 2040 C CA . GLU A 1 269 ? -6.635 -24.792 -5.841 1.00 59.00 269 GLU A CA 1
ATOM 2041 C C . GLU A 1 269 ? -7.456 -23.647 -5.221 1.00 59.00 269 GLU A C 1
ATOM 2043 O O . GLU A 1 269 ? -7.622 -22.581 -5.817 1.00 59.00 269 GLU A O 1
ATOM 2048 N N . GLY A 1 270 ? -8.122 -23.937 -4.097 1.00 74.19 270 GLY A N 1
ATOM 2049 C CA . GLY A 1 270 ? -8.982 -22.983 -3.400 1.00 74.19 270 GLY A CA 1
ATOM 2050 C C . GLY A 1 270 ? -8.202 -21.753 -2.936 1.00 74.19 270 GLY A C 1
ATOM 2051 O O . GLY A 1 270 ? -6.973 -21.738 -2.957 1.00 74.19 270 GLY A O 1
ATOM 2052 N N . ALA A 1 271 ? -8.916 -20.713 -2.501 1.00 88.00 271 ALA A N 1
ATOM 2053 C CA . ALA A 1 271 ? -8.271 -19.530 -1.939 1.00 88.00 271 ALA A CA 1
ATOM 2054 C C . ALA A 1 271 ? -7.332 -19.913 -0.780 1.00 88.00 271 ALA A C 1
ATOM 2056 O O . ALA A 1 271 ? -7.709 -20.692 0.102 1.00 88.00 271 ALA A O 1
ATOM 2057 N N . PHE A 1 272 ? -6.128 -19.348 -0.777 1.00 93.69 272 PHE A N 1
ATOM 2058 C CA . PHE A 1 272 ? -5.191 -19.469 0.328 1.00 93.69 272 PHE A CA 1
ATOM 2059 C C . PHE A 1 272 ? -5.584 -18.491 1.431 1.00 93.69 272 PHE A C 1
ATOM 2061 O O . PHE A 1 272 ? -5.664 -17.282 1.210 1.00 93.69 272 PHE A O 1
ATOM 2068 N N . GLN A 1 273 ? -5.884 -19.046 2.604 1.00 94.19 273 GLN A N 1
ATOM 2069 C CA . GLN A 1 273 ? -6.454 -18.326 3.738 1.00 94.19 273 GLN A CA 1
ATOM 2070 C C . GLN A 1 273 ? -5.815 -18.818 5.045 1.00 94.19 273 GLN A C 1
ATOM 2072 O O . GLN A 1 273 ? -6.400 -19.666 5.726 1.00 94.19 273 GLN A O 1
ATOM 2077 N N . PRO A 1 274 ? -4.618 -18.327 5.417 1.00 92.19 274 PRO A N 1
ATOM 2078 C CA . PRO A 1 274 ? -3.892 -18.820 6.589 1.00 92.19 274 PRO A CA 1
ATOM 2079 C C . PRO A 1 274 ? -4.639 -18.517 7.898 1.00 92.19 274 PRO A C 1
ATOM 2081 O O . PRO A 1 274 ? -4.517 -19.260 8.866 1.00 92.19 274 PRO A O 1
ATOM 2084 N N . ALA A 1 275 ? -5.493 -17.487 7.904 1.00 93.75 275 ALA A N 1
ATOM 2085 C CA . ALA A 1 275 ? -6.348 -17.113 9.029 1.00 93.75 275 ALA A CA 1
ATOM 2086 C C . ALA A 1 275 ? -7.753 -17.746 8.998 1.00 93.75 275 ALA A C 1
ATOM 2088 O O . ALA A 1 275 ? -8.619 -17.322 9.760 1.00 93.75 275 ALA A O 1
ATOM 2089 N N . LYS A 1 276 ? -8.042 -18.734 8.136 1.00 94.62 276 LYS A N 1
ATOM 2090 C CA . LYS A 1 276 ? -9.421 -19.236 7.936 1.00 94.62 276 LYS A CA 1
ATOM 2091 C C . LYS A 1 276 ? -10.129 -19.666 9.229 1.00 94.62 276 LYS A C 1
ATOM 2093 O O . LYS A 1 276 ? -11.334 -19.464 9.350 1.00 94.62 276 LYS A O 1
ATOM 2098 N N . LEU A 1 277 ? -9.389 -20.223 10.189 1.00 95.25 277 LEU A N 1
ATOM 2099 C CA . LEU A 1 277 ? -9.923 -20.663 11.485 1.00 95.25 277 LEU A CA 1
ATOM 2100 C C . LEU A 1 277 ? -10.476 -19.512 12.346 1.00 95.25 277 LEU A C 1
ATOM 2102 O O . LEU A 1 277 ? -11.304 -19.761 13.212 1.00 95.25 277 LEU A O 1
ATOM 2106 N N . TYR A 1 278 ? -10.071 -18.267 12.079 1.00 95.50 278 TYR A N 1
ATOM 2107 C CA . TYR A 1 278 ? -10.504 -17.079 12.817 1.00 95.50 278 TYR A CA 1
ATOM 2108 C C . TYR A 1 278 ? -11.816 -16.483 12.292 1.00 95.50 278 TYR A C 1
ATOM 2110 O O . TYR A 1 278 ? -12.389 -15.629 12.959 1.00 95.50 278 TYR A O 1
ATOM 2118 N N . LEU A 1 279 ? -12.312 -16.908 11.120 1.00 94.69 279 LEU A N 1
ATOM 2119 C CA . LEU A 1 279 ? -13.501 -16.310 10.493 1.00 94.69 279 LEU A CA 1
ATOM 2120 C C . LEU A 1 279 ? -14.740 -16.262 11.408 1.00 94.69 279 LEU A C 1
ATOM 2122 O O . LEU A 1 279 ? -15.370 -15.207 11.433 1.00 94.69 279 LEU A O 1
ATOM 2126 N N . PRO A 1 280 ? -15.093 -17.319 12.173 1.00 96.31 280 PRO A N 1
ATOM 2127 C CA . PRO A 1 280 ? -16.233 -17.246 13.089 1.00 96.31 280 PRO A CA 1
ATOM 2128 C C . PRO A 1 280 ? -16.059 -16.155 14.153 1.00 96.31 280 PRO A C 1
ATOM 2130 O O . PRO A 1 280 ? -16.937 -15.317 14.323 1.00 96.31 280 PRO A O 1
ATOM 2133 N N . ALA A 1 281 ? -14.885 -16.091 14.787 1.00 96.12 281 ALA A N 1
ATOM 2134 C CA . ALA A 1 281 ? -14.588 -15.080 15.799 1.00 96.12 281 ALA A CA 1
ATOM 2135 C C . ALA A 1 281 ? -14.538 -13.657 15.209 1.00 96.12 281 ALA A C 1
ATOM 2137 O O . ALA A 1 281 ? -14.980 -12.708 15.847 1.00 96.12 281 ALA A O 1
ATOM 2138 N N . ILE A 1 282 ? -14.068 -13.490 13.966 1.00 95.88 282 ILE A N 1
ATOM 2139 C CA . ILE A 1 282 ? -14.117 -12.197 13.261 1.00 95.88 282 ILE A CA 1
ATOM 2140 C C . ILE A 1 282 ? -15.559 -11.745 13.035 1.00 95.88 282 ILE A C 1
ATOM 2142 O O . ILE A 1 282 ? -15.861 -10.568 13.216 1.00 95.88 282 ILE A O 1
ATOM 2146 N N . GLN A 1 283 ? -16.449 -12.661 12.649 1.00 95.56 283 GLN A N 1
ATOM 2147 C CA . GLN A 1 283 ? -17.866 -12.348 12.458 1.00 95.56 283 GLN A CA 1
ATOM 2148 C C . GLN A 1 283 ? -18.530 -11.931 13.775 1.00 95.56 283 GLN A C 1
ATOM 2150 O O . GLN A 1 283 ? -19.268 -10.948 13.790 1.00 95.56 283 GLN A O 1
ATOM 2155 N N . GLU A 1 284 ? -18.225 -12.617 14.878 1.00 96.19 284 GLU A N 1
ATOM 2156 C CA . GLU A 1 284 ? -18.686 -12.237 16.220 1.00 96.19 284 GLU A CA 1
ATOM 2157 C C . GLU A 1 284 ? -18.184 -10.839 16.615 1.00 96.19 284 GLU A C 1
ATOM 2159 O O . GLU A 1 284 ? -18.981 -9.970 16.968 1.00 96.19 284 GLU A O 1
ATOM 2164 N N . ILE A 1 285 ? -16.882 -10.579 16.453 1.00 96.44 285 ILE A N 1
ATOM 2165 C CA . ILE A 1 285 ? -16.270 -9.267 16.716 1.00 96.44 285 ILE A CA 1
ATOM 2166 C C . ILE A 1 285 ? -16.899 -8.171 15.852 1.00 96.44 285 ILE A C 1
ATOM 2168 O O . ILE A 1 285 ? -17.131 -7.072 16.344 1.00 96.44 285 ILE A O 1
ATOM 2172 N N . SER A 1 286 ? -17.187 -8.448 14.579 1.00 96.62 286 SER A N 1
ATOM 2173 C CA . SER A 1 286 ? -17.836 -7.498 13.669 1.00 96.62 286 SER A CA 1
ATOM 2174 C C . SER A 1 286 ? -19.208 -7.069 14.197 1.00 96.62 286 SER A C 1
ATOM 2176 O O . SER A 1 286 ? -19.491 -5.877 14.292 1.00 96.62 286 SER A O 1
ATOM 2178 N N . ILE A 1 287 ? -20.029 -8.033 14.630 1.00 96.62 287 ILE A N 1
ATOM 2179 C CA . ILE A 1 287 ? -21.358 -7.776 15.207 1.00 96.62 287 ILE A CA 1
ATOM 2180 C C . ILE A 1 287 ? -21.246 -6.952 16.497 1.00 96.62 287 ILE A C 1
ATOM 2182 O O . ILE A 1 287 ? -21.985 -5.982 16.676 1.00 96.62 287 ILE A O 1
ATOM 2186 N N . GLU A 1 288 ? -20.318 -7.308 17.389 1.00 96.94 288 GLU A N 1
ATOM 2187 C CA . GLU A 1 288 ? -20.095 -6.565 18.634 1.00 96.94 288 GLU A CA 1
ATOM 2188 C C . GLU A 1 288 ? -19.569 -5.147 18.378 1.00 96.94 288 GLU A C 1
ATOM 2190 O O . GLU A 1 288 ? -19.989 -4.204 19.050 1.00 96.94 288 GLU A O 1
ATOM 2195 N N . LEU A 1 289 ? -18.678 -4.962 17.400 1.00 97.06 289 LEU A N 1
ATOM 2196 C CA . LEU A 1 289 ? -18.166 -3.645 17.026 1.00 97.06 289 LEU A CA 1
ATOM 2197 C C . LEU A 1 289 ? -19.265 -2.764 16.434 1.00 97.06 289 LEU A C 1
ATOM 2199 O O . LEU A 1 289 ? -19.346 -1.595 16.802 1.00 97.06 289 LEU A O 1
ATOM 2203 N N . GLU A 1 290 ? -20.123 -3.316 15.573 1.00 96.62 290 GLU A N 1
ATOM 2204 C CA . GLU A 1 290 ? -21.276 -2.609 15.003 1.00 96.62 290 GLU A CA 1
ATOM 2205 C C . GLU A 1 290 ? -22.211 -2.087 16.110 1.00 96.62 290 GLU A C 1
ATOM 2207 O O . GLU A 1 290 ? -22.683 -0.952 16.050 1.00 96.62 290 GLU A O 1
ATOM 2212 N N . ASP A 1 291 ? -22.451 -2.885 17.159 1.00 96.75 291 ASP A N 1
ATOM 2213 C CA . ASP A 1 291 ? -23.200 -2.463 18.351 1.00 96.75 291 ASP A CA 1
ATOM 2214 C C . ASP A 1 291 ? -22.451 -1.385 19.151 1.00 96.75 291 ASP A C 1
ATOM 2216 O O . ASP A 1 291 ? -23.021 -0.344 19.482 1.00 96.75 291 ASP A O 1
ATOM 2220 N N . THR A 1 292 ? -21.151 -1.593 19.371 1.00 95.44 292 THR A N 1
ATOM 2221 C CA . THR A 1 292 ? -20.266 -0.723 20.160 1.00 95.44 292 THR A CA 1
ATOM 2222 C C . THR A 1 292 ? -20.161 0.702 19.610 1.00 95.44 292 THR A C 1
ATOM 2224 O O . THR A 1 292 ? -20.026 1.658 20.385 1.00 95.44 292 THR A O 1
ATOM 2227 N N . ILE A 1 293 ? -20.194 0.854 18.280 1.00 96.19 293 ILE A N 1
ATOM 2228 C CA . ILE A 1 293 ? -20.052 2.152 17.603 1.00 96.19 293 ILE A CA 1
ATOM 2229 C C . ILE A 1 293 ? -21.390 2.785 17.198 1.00 96.19 293 ILE A C 1
ATOM 2231 O O . ILE A 1 293 ? -21.385 3.902 16.678 1.00 96.19 293 ILE A O 1
ATOM 2235 N N . ARG A 1 294 ? -22.527 2.109 17.417 1.00 95.81 294 ARG A N 1
ATOM 2236 C CA . ARG A 1 294 ? -23.845 2.494 16.875 1.00 95.81 294 ARG A CA 1
ATOM 2237 C C . ARG A 1 294 ? -24.285 3.912 17.252 1.00 95.81 294 ARG A C 1
ATOM 2239 O O . ARG A 1 294 ? -24.914 4.597 16.449 1.00 95.81 294 ARG A O 1
ATOM 2246 N N . ASP A 1 295 ? -23.989 4.348 18.471 1.00 96.06 295 ASP A N 1
ATOM 2247 C CA . ASP A 1 295 ? -24.327 5.673 19.007 1.00 96.06 295 ASP A CA 1
ATOM 2248 C C . ASP A 1 295 ? -23.285 6.755 18.666 1.00 96.06 295 ASP A C 1
ATOM 2250 O O . ASP A 1 295 ? -23.514 7.938 18.933 1.00 96.06 295 ASP A O 1
ATOM 2254 N N . ILE A 1 296 ? -22.158 6.390 18.045 1.00 96.44 296 ILE A N 1
ATOM 2255 C CA . ILE A 1 296 ? -21.073 7.318 17.718 1.00 96.44 296 ILE A CA 1
ATOM 2256 C C . ILE A 1 296 ? -21.246 7.838 16.290 1.00 96.44 296 ILE A C 1
ATOM 2258 O O . ILE A 1 296 ? -20.825 7.228 15.305 1.00 96.44 296 ILE A O 1
ATOM 2262 N N . GLN A 1 297 ? -21.844 9.024 16.167 1.00 95.75 297 GLN A N 1
ATOM 2263 C CA . GLN A 1 297 ? -22.092 9.642 14.867 1.00 95.75 297 GLN A CA 1
ATOM 2264 C C . GLN A 1 297 ? -20.791 9.842 14.066 1.00 95.75 297 GLN A C 1
ATOM 2266 O O . GLN A 1 297 ? -19.849 10.498 14.515 1.00 95.75 297 GLN A O 1
ATOM 2271 N N . GLY A 1 298 ? -20.778 9.317 12.838 1.00 93.44 298 GLY A N 1
ATOM 2272 C CA . GLY A 1 298 ? -19.647 9.410 11.911 1.00 93.44 298 GLY A CA 1
ATOM 2273 C C . GLY A 1 298 ? -18.660 8.242 11.993 1.00 93.44 298 GLY A C 1
ATOM 2274 O O . GLY A 1 298 ? -17.752 8.185 11.163 1.00 93.44 298 GLY A O 1
ATOM 2275 N N . ALA A 1 299 ? -18.829 7.318 12.945 1.00 95.88 299 ALA A N 1
ATOM 2276 C CA . ALA A 1 299 ? -18.099 6.056 12.950 1.00 95.88 299 ALA A CA 1
ATOM 2277 C C . ALA A 1 299 ? -18.646 5.141 11.845 1.00 95.88 299 ALA A C 1
ATOM 2279 O O . ALA A 1 299 ? -19.849 5.139 11.579 1.00 95.88 299 ALA A O 1
ATOM 2280 N N . ARG A 1 300 ? -17.771 4.387 11.176 1.00 94.31 300 ARG A N 1
ATOM 2281 C CA . ARG A 1 300 ? -18.175 3.392 10.170 1.00 94.31 300 ARG A CA 1
ATOM 2282 C C . ARG A 1 300 ? -17.372 2.116 10.334 1.00 94.31 300 ARG A C 1
ATOM 2284 O O . ARG A 1 300 ? -16.152 2.190 10.473 1.00 94.31 300 ARG A O 1
ATOM 2291 N N . LEU A 1 301 ? -18.052 0.978 10.262 1.00 94.94 301 LEU A N 1
ATOM 2292 C CA . LEU A 1 301 ? -17.419 -0.330 10.191 1.00 94.94 301 LEU A CA 1
ATOM 2293 C C . LEU A 1 301 ? -17.201 -0.724 8.726 1.00 94.94 301 LEU A C 1
ATOM 2295 O O . LEU A 1 301 ? -18.066 -0.509 7.879 1.00 94.94 301 LEU A O 1
ATOM 2299 N N . GLU A 1 302 ? -16.046 -1.301 8.423 1.00 92.88 302 GLU A N 1
ATOM 2300 C CA . GLU A 1 302 ? -15.755 -1.935 7.142 1.00 92.88 302 GLU A CA 1
ATOM 2301 C C . GLU A 1 302 ? -15.241 -3.356 7.388 1.00 92.88 302 GLU A C 1
ATOM 2303 O O . GLU A 1 302 ? -14.213 -3.560 8.039 1.00 92.88 302 GLU A O 1
ATOM 2308 N N . ASP A 1 303 ? -15.964 -4.337 6.849 1.00 93.19 303 ASP A N 1
ATOM 2309 C CA . ASP A 1 303 ? -15.584 -5.745 6.900 1.00 93.19 303 ASP A CA 1
ATOM 2310 C C . ASP A 1 303 ? -14.675 -6.092 5.712 1.00 93.19 303 ASP A C 1
ATOM 2312 O O . ASP A 1 303 ? -15.108 -6.206 4.561 1.00 93.19 303 ASP A O 1
ATOM 2316 N N . ASN A 1 304 ? -13.388 -6.275 6.008 1.00 92.25 304 ASN A N 1
ATOM 2317 C CA . ASN A 1 304 ? -12.374 -6.726 5.065 1.00 92.25 304 ASN A CA 1
ATOM 2318 C C . ASN A 1 304 ? -12.066 -8.226 5.214 1.00 92.25 304 ASN A C 1
ATOM 2320 O O . ASN A 1 304 ? -10.975 -8.661 4.843 1.00 92.25 304 ASN A O 1
ATOM 2324 N N . LYS A 1 305 ? -13.008 -9.030 5.724 1.00 94.31 305 LYS A N 1
ATOM 2325 C CA . LYS A 1 305 ? -12.991 -10.495 5.897 1.00 94.31 305 LYS A CA 1
ATOM 2326 C C . LYS A 1 305 ? -12.024 -11.040 6.943 1.00 94.31 305 LYS A C 1
ATOM 2328 O O . LYS A 1 305 ? -12.437 -11.772 7.832 1.00 94.31 305 LYS A O 1
ATOM 2333 N N . PHE A 1 306 ? -10.739 -10.709 6.832 1.00 94.38 306 PHE A N 1
ATOM 2334 C CA . PHE A 1 306 ? -9.718 -11.035 7.839 1.00 94.38 306 PHE A CA 1
ATOM 2335 C C . PHE A 1 306 ? -9.222 -9.799 8.602 1.00 94.38 306 PHE A C 1
ATOM 2337 O O . PHE A 1 306 ? -8.220 -9.848 9.311 1.00 94.38 306 PHE A O 1
ATOM 2344 N N . CYS A 1 307 ? -9.909 -8.674 8.427 1.00 92.50 307 CYS A N 1
ATOM 2345 C CA . CYS A 1 307 ? -9.635 -7.409 9.087 1.00 92.50 307 CYS A CA 1
ATOM 2346 C C . CYS A 1 307 ? -10.964 -6.667 9.234 1.00 92.50 307 CYS A C 1
ATOM 2348 O O . CYS A 1 307 ? -11.688 -6.538 8.251 1.00 92.50 307 CYS A O 1
ATOM 2350 N N . ILE A 1 308 ? -11.278 -6.180 10.430 1.00 95.44 308 ILE A N 1
ATOM 2351 C CA . ILE A 1 308 ? -12.410 -5.275 10.651 1.00 95.44 308 ILE A CA 1
ATOM 2352 C C . ILE A 1 308 ? -11.845 -3.876 10.863 1.00 95.44 308 ILE A C 1
ATOM 2354 O O . ILE A 1 308 ? -11.029 -3.676 11.763 1.00 95.44 308 ILE A O 1
ATOM 2358 N N . SER A 1 309 ? -12.260 -2.915 10.046 1.00 94.06 309 SER A N 1
ATOM 2359 C CA . SER A 1 309 ? -11.767 -1.540 10.099 1.00 94.06 309 SER A CA 1
ATOM 2360 C C . SER A 1 309 ? -12.849 -0.612 10.655 1.00 94.06 309 SER A C 1
ATOM 2362 O O . SER A 1 309 ? -13.934 -0.501 10.095 1.00 94.06 309 SER A O 1
ATOM 2364 N N . VAL A 1 310 ? -12.553 0.079 11.754 1.00 96.06 310 VAL A N 1
ATOM 2365 C CA . VAL A 1 310 ? -13.403 1.112 12.353 1.00 96.06 310 VAL A CA 1
ATOM 2366 C C . VAL A 1 310 ? -12.870 2.477 11.931 1.00 96.06 310 VAL A C 1
ATOM 2368 O O . VAL A 1 310 ? -11.863 2.967 12.449 1.00 96.06 310 VAL A O 1
ATOM 2371 N N . HIS A 1 311 ? -13.546 3.110 10.980 1.00 93.19 311 HIS A N 1
ATOM 2372 C CA . HIS A 1 311 ? -13.207 4.440 10.485 1.00 93.19 311 HIS A CA 1
ATOM 2373 C C . HIS A 1 311 ? -13.800 5.511 11.397 1.00 93.19 311 HIS A C 1
ATOM 2375 O O . HIS A 1 311 ? -15.005 5.534 11.639 1.00 93.19 311 HIS A O 1
ATOM 2381 N N . TYR A 1 312 ? -12.963 6.445 11.854 1.00 94.00 312 TYR A N 1
ATOM 2382 C CA . TYR A 1 312 ? -13.380 7.544 12.737 1.00 94.00 312 TYR A CA 1
ATOM 2383 C C . TYR A 1 312 ? -12.999 8.930 12.201 1.00 94.00 312 TYR A C 1
ATOM 2385 O O . TYR A 1 312 ? -12.994 9.922 12.934 1.00 94.00 312 TYR A O 1
ATOM 2393 N N . ARG A 1 313 ? -12.715 9.040 10.896 1.00 88.81 313 ARG A N 1
ATOM 2394 C CA . ARG A 1 313 ? -12.426 10.326 10.234 1.00 88.81 313 ARG A CA 1
ATOM 2395 C C . ARG A 1 313 ? -13.565 11.337 10.400 1.00 88.81 313 ARG A C 1
ATOM 2397 O O . ARG A 1 313 ? -13.302 12.506 10.675 1.00 88.81 313 ARG A O 1
ATOM 2404 N N . GLN A 1 314 ? -14.810 10.878 10.260 1.00 88.81 314 GLN A N 1
ATOM 2405 C CA . GLN A 1 314 ? -16.020 11.707 10.344 1.00 88.81 314 GLN A CA 1
ATOM 2406 C C . GLN A 1 314 ? -16.560 11.848 11.779 1.00 88.81 314 GLN A C 1
ATOM 2408 O O . GLN A 1 314 ? -17.539 12.560 11.991 1.00 88.81 314 GLN A O 1
ATOM 2413 N N . VAL A 1 315 ? -15.919 11.213 12.767 1.00 94.62 315 VAL A N 1
ATOM 2414 C CA . VAL A 1 315 ? -16.303 11.303 14.183 1.00 94.62 315 VAL A CA 1
ATOM 2415 C C . VAL A 1 315 ? -15.855 12.643 14.763 1.00 94.62 315 VAL A C 1
ATOM 2417 O O . VAL A 1 315 ? -14.724 13.102 14.524 1.00 94.62 315 VAL A O 1
ATOM 2420 N N . GLN A 1 316 ? -16.735 13.271 15.549 1.00 95.19 316 GLN A N 1
ATOM 2421 C CA . GLN A 1 316 ? -16.437 14.538 16.214 1.00 95.19 316 GLN A CA 1
ATOM 2422 C C . GLN A 1 316 ? -15.245 14.382 17.172 1.00 95.19 316 GLN A C 1
ATOM 2424 O O . GLN A 1 316 ? -15.180 13.388 17.889 1.00 95.19 316 GLN A O 1
ATOM 2429 N N . PRO A 1 317 ? -14.318 15.359 17.256 1.00 95.31 317 PRO A N 1
ATOM 2430 C CA . PRO A 1 317 ? -13.105 15.234 18.068 1.00 95.31 317 PRO A CA 1
ATOM 2431 C C . PRO A 1 317 ? -13.331 14.802 19.523 1.00 95.31 317 PRO A C 1
ATOM 2433 O O . PRO A 1 317 ? -12.553 14.006 20.036 1.00 95.31 317 PRO A O 1
ATOM 2436 N N . LYS A 1 318 ? -14.411 15.280 20.154 1.00 95.00 318 LYS A N 1
ATOM 2437 C CA . LYS A 1 318 ? -14.785 14.947 21.538 1.00 95.00 318 LYS A CA 1
ATOM 2438 C C . LYS A 1 318 ? -15.142 13.467 21.754 1.00 95.00 318 LYS A C 1
ATOM 2440 O O . LYS A 1 318 ? -14.957 12.968 22.855 1.00 95.00 318 LYS A O 1
ATOM 2445 N N . ASP A 1 319 ? -15.605 12.776 20.712 1.00 96.38 319 ASP A N 1
ATOM 2446 C CA . ASP A 1 319 ? -16.096 11.394 20.791 1.00 96.38 319 ASP A CA 1
ATOM 2447 C C . ASP A 1 319 ? -15.039 10.381 20.305 1.00 96.38 319 ASP A C 1
ATOM 2449 O O . ASP A 1 319 ? -15.229 9.172 20.419 1.00 96.38 319 ASP A O 1
ATOM 2453 N N . ARG A 1 320 ? -13.897 10.853 19.775 1.00 95.88 320 ARG A N 1
ATOM 2454 C CA . ARG A 1 320 ? -12.844 9.988 19.210 1.00 95.88 320 ARG A CA 1
ATOM 2455 C C . ARG A 1 320 ? -12.173 9.116 20.259 1.00 95.88 320 ARG A C 1
ATOM 2457 O O . ARG A 1 320 ? -12.026 7.924 20.029 1.00 95.88 320 ARG A O 1
ATOM 2464 N N . GLU A 1 321 ? -11.787 9.688 21.396 1.00 96.50 321 GLU A N 1
ATOM 2465 C CA . GLU A 1 321 ? -11.153 8.911 22.470 1.00 96.50 321 GLU A CA 1
ATOM 2466 C C . GLU A 1 321 ? -12.138 7.911 23.086 1.00 96.50 321 GLU A C 1
ATOM 2468 O O . GLU A 1 321 ? -11.759 6.784 23.384 1.00 96.50 321 GLU A O 1
ATOM 2473 N N . ILE A 1 322 ? -13.426 8.270 23.164 1.00 96.69 322 ILE A N 1
ATOM 2474 C CA . ILE A 1 322 ? -14.490 7.356 23.601 1.00 96.69 322 ILE A CA 1
ATOM 2475 C C . ILE A 1 322 ? -14.597 6.166 22.639 1.00 96.69 322 ILE A C 1
ATOM 2477 O O . ILE A 1 322 ? -14.625 5.024 23.087 1.00 96.69 322 ILE A O 1
ATOM 2481 N N . LEU A 1 323 ? -14.618 6.414 21.323 1.00 97.44 323 LEU A N 1
ATOM 2482 C CA . LEU A 1 323 ? -14.621 5.348 20.319 1.00 97.44 323 LEU A CA 1
ATOM 2483 C C . LEU A 1 323 ? -13.397 4.444 20.459 1.00 97.44 323 LEU A C 1
ATOM 2485 O O . LEU A 1 323 ? -13.543 3.224 20.476 1.00 97.44 323 LEU A O 1
ATOM 2489 N N . LYS A 1 324 ? -12.199 5.034 20.553 1.00 97.00 324 LYS A N 1
ATOM 2490 C CA . LYS A 1 324 ? -10.952 4.268 20.645 1.00 97.00 324 LYS A CA 1
ATOM 2491 C C . LYS A 1 324 ? -10.937 3.370 21.871 1.00 97.00 324 LYS A C 1
ATOM 2493 O O . LYS A 1 324 ? -10.598 2.198 21.741 1.00 97.00 324 LYS A O 1
ATOM 2498 N N . GLU A 1 325 ? -11.341 3.900 23.023 1.00 96.94 325 GLU A N 1
ATOM 2499 C CA . GLU A 1 325 ? -11.392 3.131 24.262 1.00 96.94 325 GLU A CA 1
ATOM 2500 C C . GLU A 1 325 ? -12.395 1.982 24.152 1.00 96.94 325 GLU A C 1
ATOM 2502 O O . GLU A 1 325 ? -12.041 0.843 24.429 1.00 96.94 325 GLU A O 1
ATOM 2507 N N . ARG A 1 326 ? -13.606 2.234 23.637 1.00 97.06 326 ARG A N 1
ATOM 2508 C CA . ARG A 1 326 ? -14.618 1.183 23.459 1.00 97.06 326 ARG A CA 1
ATOM 2509 C C . ARG A 1 326 ? -14.148 0.051 22.540 1.00 97.06 326 ARG A C 1
ATOM 2511 O O . ARG A 1 326 ? -14.304 -1.119 22.881 1.00 97.06 326 ARG A O 1
ATOM 2518 N N . VAL A 1 327 ? -13.547 0.388 21.394 1.00 96.94 327 VAL A N 1
ATOM 2519 C CA . VAL A 1 327 ? -12.987 -0.608 20.461 1.00 96.94 327 VAL A CA 1
ATOM 2520 C C . VAL A 1 327 ? -11.838 -1.372 21.121 1.00 96.94 327 VAL A C 1
ATOM 2522 O O . VAL A 1 327 ? -11.759 -2.592 21.001 1.00 96.94 327 VAL A O 1
ATOM 2525 N N . LYS A 1 328 ? -10.960 -0.678 21.850 1.00 96.62 328 LYS A N 1
ATOM 2526 C CA . LYS A 1 328 ? -9.840 -1.298 22.560 1.00 96.62 328 LYS A CA 1
ATOM 2527 C C . LYS A 1 328 ? -10.318 -2.270 23.639 1.00 96.62 328 LYS A C 1
ATOM 2529 O O . LYS A 1 328 ? -9.844 -3.400 23.646 1.00 96.62 328 LYS A O 1
ATOM 2534 N N . SER A 1 329 ? -11.269 -1.881 24.490 1.00 96.12 329 SER A N 1
ATOM 2535 C CA . SER A 1 329 ? -11.806 -2.747 25.550 1.00 96.12 329 SER A CA 1
ATOM 2536 C C . SER A 1 329 ? -12.454 -4.019 24.995 1.00 96.12 329 SER A C 1
ATOM 2538 O O . SER A 1 329 ? -12.353 -5.080 25.609 1.00 96.12 329 SER A O 1
ATOM 2540 N N . LEU A 1 330 ? -13.088 -3.937 23.819 1.00 95.06 330 LEU A N 1
ATOM 2541 C CA . LEU A 1 330 ? -13.649 -5.102 23.131 1.00 95.06 330 LEU A CA 1
ATOM 2542 C C . LEU A 1 330 ? -12.550 -6.091 22.709 1.00 95.06 330 LEU A C 1
ATOM 2544 O O . LEU A 1 330 ? -12.734 -7.303 22.818 1.00 95.06 330 LEU A O 1
ATOM 2548 N N . VAL A 1 331 ? -11.399 -5.600 22.245 1.00 95.19 331 VAL A N 1
ATOM 2549 C CA . VAL A 1 331 ? -10.296 -6.446 21.751 1.00 95.19 331 VAL A CA 1
ATOM 2550 C C . VAL A 1 331 ? -9.365 -6.921 22.875 1.00 95.19 331 VAL A C 1
ATOM 2552 O O . VAL A 1 331 ? -8.769 -7.984 22.759 1.00 95.19 331 VAL A O 1
ATOM 2555 N N . GLU A 1 332 ? -9.252 -6.185 23.983 1.00 92.88 332 GLU A N 1
ATOM 2556 C CA . GLU A 1 332 ? -8.285 -6.451 25.063 1.00 92.88 332 GLU A CA 1
ATOM 2557 C C . GLU A 1 332 ? -8.411 -7.854 25.685 1.00 92.88 332 GLU A C 1
ATOM 2559 O O . GLU A 1 332 ? -7.405 -8.462 26.044 1.00 92.88 332 GLU A O 1
ATOM 2564 N N . ASN A 1 333 ? -9.624 -8.414 25.735 1.00 87.94 333 ASN A N 1
ATOM 2565 C CA . ASN A 1 333 ? -9.879 -9.757 26.270 1.00 87.94 333 ASN A CA 1
ATOM 2566 C C . ASN A 1 333 ? -9.765 -10.884 25.221 1.00 87.94 333 ASN A C 1
ATOM 2568 O O . ASN A 1 333 ? -10.204 -12.004 25.479 1.00 87.94 333 ASN A O 1
ATOM 2572 N N . ARG A 1 334 ? -9.202 -10.595 24.040 1.00 94.31 334 ARG A N 1
ATOM 2573 C CA . ARG A 1 334 ? -9.105 -11.511 22.893 1.00 94.31 334 ARG A CA 1
ATOM 2574 C C . ARG A 1 334 ? -7.656 -11.594 22.398 1.00 94.31 334 ARG A C 1
ATOM 2576 O O . ARG A 1 334 ? -7.315 -10.942 21.411 1.00 94.31 334 ARG A O 1
ATOM 2583 N N . PRO A 1 335 ? -6.769 -12.349 23.078 1.00 92.38 335 PRO A N 1
ATOM 2584 C CA . PRO A 1 335 ? -5.335 -12.393 22.757 1.00 92.38 335 PRO A CA 1
ATOM 2585 C C . PRO A 1 335 ? -5.041 -12.883 21.330 1.00 92.38 335 PRO A C 1
ATOM 2587 O O . PRO A 1 335 ? -3.995 -12.583 20.752 1.00 92.38 335 PRO A O 1
ATOM 2590 N N . GLU A 1 336 ? -5.971 -13.626 20.739 1.00 94.50 336 GLU A N 1
ATOM 2591 C CA . GLU A 1 336 ? -5.916 -14.120 19.373 1.00 94.50 336 GLU A CA 1
ATOM 2592 C C . GLU A 1 336 ? -6.197 -13.033 18.313 1.00 94.50 336 GLU A C 1
ATOM 2594 O O . GLU A 1 336 ? -6.035 -13.289 17.117 1.00 94.50 336 GLU A O 1
ATOM 2599 N N . PHE A 1 337 ? -6.529 -11.809 18.742 1.00 95.75 337 PHE A N 1
ATOM 2600 C CA . PHE A 1 337 ? -6.682 -10.613 17.917 1.00 95.75 337 PHE A CA 1
ATOM 2601 C C . PHE A 1 337 ? -5.774 -9.474 18.387 1.00 95.75 337 PHE A C 1
ATOM 2603 O O . PHE A 1 337 ? -5.405 -9.361 19.554 1.00 95.75 337 PHE A O 1
ATOM 2610 N N . ARG A 1 338 ? -5.412 -8.600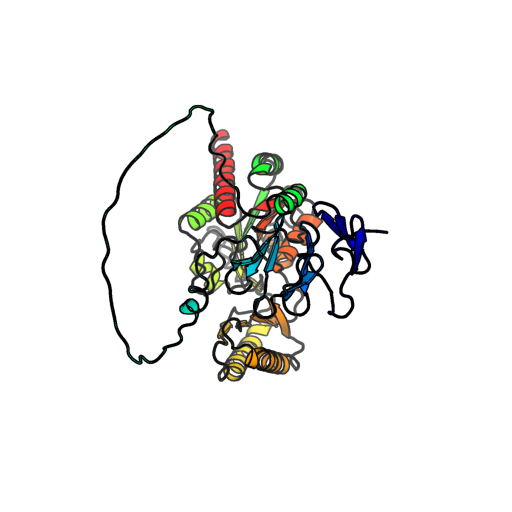 17.450 1.00 93.62 338 ARG A N 1
ATOM 2611 C CA . ARG A 1 338 ? -4.639 -7.385 17.704 1.00 93.62 338 ARG A CA 1
ATOM 2612 C C . ARG A 1 338 ? -5.349 -6.177 17.127 1.00 93.62 338 ARG A C 1
ATOM 2614 O O . ARG A 1 338 ? -5.965 -6.257 16.063 1.00 93.62 338 ARG A O 1
ATOM 2621 N N . LEU A 1 339 ? -5.196 -5.055 17.820 1.00 94.25 339 LEU A N 1
ATOM 2622 C CA . LEU A 1 339 ? -5.637 -3.746 17.366 1.00 94.25 339 LEU A CA 1
ATOM 2623 C C . LEU A 1 339 ? -4.448 -2.995 16.760 1.00 94.25 339 LEU A C 1
ATOM 2625 O O . LEU A 1 339 ? -3.431 -2.800 17.425 1.00 94.25 339 LEU A O 1
ATOM 2629 N N . THR A 1 340 ? -4.572 -2.552 15.513 1.00 90.06 340 THR A N 1
ATOM 2630 C CA . THR A 1 340 ? -3.604 -1.657 14.869 1.00 90.06 340 THR A CA 1
ATOM 2631 C C . THR A 1 340 ? -4.253 -0.319 14.539 1.00 90.06 340 THR A C 1
ATOM 2633 O O . THR A 1 340 ? -5.412 -0.268 14.140 1.00 90.06 340 THR A O 1
ATOM 2636 N N . GLU A 1 341 ? -3.514 0.779 14.705 1.00 88.00 341 GLU A N 1
ATOM 2637 C CA . GLU A 1 341 ? -3.988 2.126 14.364 1.00 88.00 341 GLU A CA 1
ATOM 2638 C C . GLU A 1 341 ? -3.358 2.596 13.045 1.00 88.00 341 GLU A C 1
ATOM 2640 O O . GLU A 1 341 ? -2.140 2.515 12.845 1.00 88.00 341 GLU A O 1
ATOM 2645 N N . GLY A 1 342 ? -4.213 3.079 12.146 1.00 78.19 342 GLY A N 1
ATOM 2646 C CA . GLY A 1 342 ? -3.859 3.737 10.894 1.00 78.19 342 GLY A CA 1
ATOM 2647 C C . GLY A 1 342 ? -4.312 5.200 10.874 1.00 78.19 342 GLY A C 1
ATOM 2648 O O . GLY A 1 342 ? -4.683 5.788 11.892 1.00 78.19 342 GLY A O 1
ATOM 2649 N N . LYS A 1 343 ? -4.306 5.831 9.693 1.00 74.81 343 LYS A N 1
ATOM 2650 C CA . LYS A 1 343 ? -4.713 7.238 9.546 1.00 74.81 343 LYS A CA 1
ATOM 2651 C C . LYS A 1 343 ? -6.231 7.389 9.693 1.00 74.81 343 LYS A C 1
ATOM 2653 O O . LYS A 1 343 ? -6.963 7.325 8.708 1.00 74.81 343 LYS A O 1
ATOM 2658 N N . MET A 1 344 ? -6.681 7.683 10.914 1.00 86.00 344 MET A N 1
ATOM 2659 C CA . MET A 1 344 ? -8.101 7.828 11.276 1.00 86.00 344 MET A CA 1
ATOM 2660 C C . MET A 1 344 ? -8.915 6.529 11.129 1.00 86.00 344 MET A C 1
ATOM 2662 O O . MET A 1 344 ? -10.108 6.576 10.811 1.00 86.00 344 MET A O 1
ATOM 2666 N N . VAL A 1 345 ? -8.264 5.386 11.362 1.00 90.81 345 VAL A N 1
ATOM 2667 C CA . VAL A 1 345 ? -8.866 4.048 11.322 1.00 90.81 345 VAL A CA 1
ATOM 2668 C C . VAL A 1 345 ? -8.235 3.150 12.389 1.00 90.81 345 VAL A C 1
ATOM 2670 O O . VAL A 1 345 ? -7.026 3.208 12.613 1.00 90.81 345 VAL A O 1
ATOM 2673 N N . LEU A 1 346 ? -9.059 2.359 13.073 1.00 94.75 346 LEU A N 1
ATOM 2674 C CA . LEU A 1 346 ? -8.622 1.262 13.936 1.00 94.75 346 LEU A CA 1
ATOM 2675 C C . LEU A 1 346 ? -8.903 -0.055 13.227 1.00 94.75 346 LEU A C 1
ATOM 2677 O O . LEU A 1 346 ? -9.964 -0.211 12.636 1.00 94.75 346 LEU A O 1
ATOM 2681 N N . GLU A 1 347 ? -7.985 -1.004 13.292 1.00 93.69 347 GLU A N 1
ATOM 2682 C CA . GLU A 1 347 ? -8.093 -2.265 12.568 1.00 93.69 347 GLU A CA 1
ATOM 2683 C C . GLU A 1 347 ? -7.932 -3.436 13.529 1.00 93.69 347 GLU A C 1
ATOM 2685 O O . GLU A 1 347 ? -6.905 -3.565 14.197 1.00 93.69 347 GLU A O 1
ATOM 2690 N N . VAL A 1 348 ? -8.947 -4.293 13.584 1.00 95.38 348 VAL A N 1
ATOM 2691 C CA . VAL A 1 348 ? -8.932 -5.533 14.357 1.00 95.38 348 VAL A CA 1
ATOM 2692 C C . VAL A 1 348 ? -8.578 -6.675 13.420 1.00 95.38 348 VAL A C 1
ATOM 2694 O O . VAL A 1 348 ? -9.265 -6.912 12.425 1.00 95.38 348 VAL A O 1
ATOM 2697 N N . ARG A 1 349 ? -7.479 -7.368 13.717 1.00 92.94 349 ARG A N 1
ATOM 2698 C CA . ARG A 1 349 ? -6.916 -8.423 12.865 1.00 92.94 349 ARG A CA 1
ATOM 2699 C C . ARG A 1 349 ? -6.530 -9.640 13.699 1.00 92.94 349 ARG A C 1
ATOM 2701 O O . ARG A 1 349 ? -6.118 -9.450 14.842 1.00 92.94 349 ARG A O 1
ATOM 2708 N N . PRO A 1 350 ? -6.581 -10.864 13.147 1.00 94.62 350 PRO A N 1
ATOM 2709 C CA . PRO A 1 350 ? -5.974 -12.024 13.786 1.00 94.62 350 PRO A CA 1
ATOM 2710 C C . PRO A 1 350 ? -4.513 -11.755 14.167 1.00 94.62 350 PRO A C 1
ATOM 2712 O O . PRO A 1 350 ? -3.742 -11.198 13.375 1.00 94.62 350 PRO A O 1
ATOM 2715 N N . SER A 1 351 ? -4.131 -12.165 15.373 1.00 92.44 351 SER A N 1
ATOM 2716 C CA . SER A 1 351 ? -2.760 -12.118 15.888 1.00 92.44 351 SER A CA 1
ATOM 2717 C C . SER A 1 351 ? -1.927 -13.248 15.287 1.00 92.44 351 SER A C 1
ATOM 2719 O O . SER A 1 351 ? -1.486 -14.156 15.986 1.00 92.44 351 SER A O 1
ATOM 2721 N N . ILE A 1 352 ? -1.730 -13.201 13.970 1.00 91.00 352 ILE A N 1
ATOM 2722 C CA . ILE A 1 352 ? -0.814 -14.089 13.257 1.00 91.00 352 ILE A CA 1
ATOM 2723 C C . ILE A 1 352 ? 0.357 -13.295 12.677 1.00 91.00 352 ILE A C 1
ATOM 2725 O O . ILE A 1 352 ? 0.217 -12.121 12.312 1.00 91.00 352 ILE A O 1
ATOM 2729 N N . GLU A 1 353 ? 1.512 -13.944 12.575 1.00 90.06 353 GLU A N 1
ATOM 2730 C CA . GLU A 1 353 ? 2.685 -13.404 11.888 1.00 90.06 353 GLU A CA 1
ATOM 2731 C C . GLU A 1 353 ? 2.460 -13.469 10.374 1.00 90.06 353 GLU A C 1
ATOM 2733 O O . GLU A 1 353 ? 2.811 -14.440 9.710 1.00 90.06 353 GLU A O 1
ATOM 2738 N N . TRP A 1 354 ? 1.776 -12.450 9.849 1.00 91.75 354 TRP A N 1
ATOM 2739 C CA . TRP A 1 354 ? 1.530 -12.287 8.420 1.00 91.75 354 TRP A CA 1
ATOM 2740 C C . TRP A 1 354 ? 1.435 -10.808 8.032 1.00 91.75 354 TRP A C 1
ATOM 2742 O O . TRP A 1 354 ? 0.770 -10.015 8.712 1.00 91.75 354 TRP A O 1
ATOM 2752 N N . ASN A 1 355 ? 2.077 -10.443 6.925 1.00 92.25 355 ASN A N 1
ATOM 2753 C CA . ASN A 1 355 ? 2.064 -9.112 6.317 1.00 92.25 355 ASN A CA 1
ATOM 2754 C C . ASN A 1 355 ? 2.138 -9.184 4.770 1.00 92.25 355 ASN A C 1
ATOM 2756 O O . ASN A 1 355 ? 2.163 -10.264 4.173 1.00 92.25 355 ASN A O 1
ATOM 2760 N N . LYS A 1 356 ? 2.179 -8.023 4.095 1.00 95.00 356 LYS A N 1
ATOM 2761 C CA . LYS A 1 356 ? 2.276 -7.946 2.622 1.00 95.00 356 LYS A CA 1
ATOM 2762 C C . LYS A 1 356 ? 3.576 -8.566 2.071 1.00 95.00 356 LYS A C 1
ATOM 2764 O O . LYS A 1 356 ? 3.577 -9.072 0.950 1.00 95.00 356 LYS A O 1
ATOM 2769 N N . GLY A 1 357 ? 4.659 -8.583 2.848 1.00 95.75 357 GLY A N 1
ATOM 2770 C CA . GLY A 1 357 ? 5.899 -9.292 2.521 1.00 95.75 357 GLY A CA 1
ATOM 2771 C C . GLY A 1 357 ? 5.756 -10.815 2.558 1.00 95.75 357 GLY A C 1
ATOM 2772 O O . GLY A 1 357 ? 6.240 -11.493 1.651 1.00 95.75 357 GLY A O 1
ATOM 2773 N N . ASP A 1 358 ? 5.025 -11.361 3.530 1.00 95.56 358 ASP A N 1
ATOM 2774 C CA . ASP A 1 358 ? 4.703 -12.797 3.573 1.00 95.56 358 ASP A CA 1
ATOM 2775 C C . ASP A 1 358 ? 3.817 -13.200 2.389 1.00 95.56 358 ASP A C 1
ATOM 2777 O O . ASP A 1 358 ? 4.064 -14.212 1.730 1.00 95.56 358 ASP A O 1
ATOM 2781 N N . ALA A 1 359 ? 2.847 -12.349 2.037 1.00 96.12 359 ALA A N 1
ATOM 2782 C CA . ALA A 1 359 ? 2.022 -12.526 0.846 1.00 96.12 359 ALA A CA 1
ATOM 2783 C C . ALA A 1 359 ? 2.856 -12.532 -0.447 1.00 96.12 359 ALA A C 1
ATOM 2785 O O . ALA A 1 359 ? 2.636 -13.374 -1.321 1.00 96.12 359 ALA A O 1
ATOM 2786 N N . LEU A 1 360 ? 3.839 -11.632 -0.560 1.00 95.75 360 LEU A N 1
ATOM 2787 C CA . LEU A 1 360 ? 4.789 -11.600 -1.672 1.00 95.75 360 LEU A CA 1
ATOM 2788 C C . LEU A 1 360 ? 5.588 -12.907 -1.753 1.00 95.75 360 LEU A C 1
ATOM 2790 O O . LEU A 1 360 ? 5.659 -13.503 -2.829 1.00 95.75 360 LEU A O 1
ATOM 2794 N N . ASN A 1 361 ? 6.151 -13.379 -0.635 1.00 94.94 361 ASN A N 1
ATOM 2795 C CA . ASN A 1 361 ? 6.903 -14.637 -0.586 1.00 94.94 361 ASN A CA 1
ATOM 2796 C C . ASN A 1 361 ? 6.039 -15.833 -0.998 1.00 94.94 361 ASN A C 1
ATOM 2798 O O . ASN A 1 361 ? 6.448 -16.610 -1.861 1.00 94.94 361 ASN A O 1
ATOM 2802 N N . TYR A 1 362 ? 4.823 -15.936 -0.458 1.00 95.19 362 TYR A N 1
ATOM 2803 C CA . TYR A 1 362 ? 3.866 -16.981 -0.820 1.00 95.19 362 TYR A CA 1
ATOM 2804 C C . TYR A 1 362 ? 3.536 -16.972 -2.319 1.00 95.19 362 TYR A C 1
ATOM 2806 O O . TYR A 1 362 ? 3.497 -18.020 -2.969 1.00 95.19 362 TYR A O 1
ATOM 2814 N N . LEU A 1 363 ? 3.318 -15.791 -2.901 1.00 94.62 363 LEU A N 1
ATOM 2815 C CA . LEU A 1 363 ? 3.034 -15.644 -4.328 1.00 94.62 363 LEU A CA 1
ATOM 2816 C C . LEU A 1 363 ? 4.244 -16.029 -5.191 1.00 94.62 363 LEU A C 1
ATOM 2818 O O . LEU A 1 363 ? 4.075 -16.735 -6.186 1.00 94.62 363 LEU A O 1
ATOM 2822 N N . LEU A 1 364 ? 5.461 -15.628 -4.809 1.00 93.75 364 LEU A N 1
ATOM 2823 C CA . LEU A 1 364 ? 6.685 -16.069 -5.486 1.00 93.75 364 LEU A CA 1
ATOM 2824 C C . LEU A 1 364 ? 6.855 -17.589 -5.401 1.00 93.75 364 LEU A C 1
ATOM 2826 O O . LEU A 1 364 ? 7.160 -18.227 -6.407 1.00 93.75 364 LEU A O 1
ATOM 2830 N N . GLU A 1 365 ? 6.624 -18.190 -4.237 1.00 92.38 365 GLU A N 1
ATOM 2831 C CA . GLU A 1 365 ? 6.678 -19.639 -4.052 1.00 92.38 365 GLU A CA 1
ATOM 2832 C C . GLU A 1 365 ? 5.647 -20.366 -4.921 1.00 92.38 365 GLU A C 1
ATOM 2834 O O . GLU A 1 365 ? 5.999 -21.292 -5.652 1.00 92.38 365 GLU A O 1
ATOM 2839 N N . THR A 1 366 ? 4.404 -19.884 -4.937 1.00 89.94 366 THR A N 1
ATOM 2840 C CA . THR A 1 366 ? 3.302 -20.428 -5.750 1.00 89.94 366 THR A CA 1
ATOM 2841 C C . THR A 1 366 ? 3.595 -20.354 -7.253 1.00 89.94 366 THR A C 1
ATOM 2843 O O . THR A 1 366 ? 3.145 -21.192 -8.041 1.00 89.94 366 THR A O 1
ATOM 2846 N N . LEU A 1 367 ? 4.367 -19.352 -7.677 1.00 90.06 367 LEU A N 1
ATOM 2847 C CA . LEU A 1 367 ? 4.844 -19.211 -9.052 1.00 90.06 367 LEU A CA 1
ATOM 2848 C C . LEU A 1 367 ? 6.090 -20.067 -9.358 1.00 90.06 367 LEU A C 1
ATOM 2850 O O . LEU A 1 367 ? 6.508 -20.128 -10.513 1.00 90.06 367 LEU A O 1
ATOM 2854 N N . GLY A 1 368 ? 6.657 -20.759 -8.365 1.00 89.56 368 GLY A N 1
ATOM 2855 C CA . GLY A 1 368 ? 7.856 -21.591 -8.504 1.00 89.56 368 GLY A CA 1
ATOM 2856 C C . GLY A 1 368 ? 9.168 -20.804 -8.432 1.00 89.56 368 GLY A C 1
ATOM 2857 O O . GLY A 1 368 ? 10.185 -21.252 -8.958 1.00 89.56 368 GLY A O 1
ATOM 2858 N N . PHE A 1 369 ? 9.156 -19.624 -7.809 1.00 88.69 369 PHE A N 1
ATOM 2859 C CA . PHE A 1 369 ? 10.251 -18.651 -7.834 1.00 88.69 369 PHE A CA 1
ATOM 2860 C C . PHE A 1 369 ? 10.975 -18.444 -6.499 1.00 88.69 369 PHE A C 1
ATOM 2862 O O . PHE A 1 369 ? 11.871 -17.606 -6.427 1.00 88.69 369 PHE A O 1
ATOM 2869 N N . ASN A 1 370 ? 10.646 -19.215 -5.457 1.00 73.69 370 ASN A N 1
ATOM 2870 C CA . ASN A 1 370 ? 11.169 -19.008 -4.098 1.00 73.69 370 ASN A CA 1
ATOM 2871 C C . ASN A 1 370 ? 12.712 -18.856 -4.060 1.00 73.69 370 ASN A C 1
ATOM 2873 O O . ASN A 1 370 ? 13.232 -17.875 -3.525 1.00 73.69 370 ASN A O 1
ATOM 2877 N N . ASN A 1 371 ? 13.424 -19.742 -4.772 1.00 70.81 371 ASN A N 1
ATOM 2878 C CA . ASN A 1 371 ? 14.896 -19.807 -4.837 1.00 70.81 371 ASN A CA 1
ATOM 2879 C C . ASN A 1 371 ? 15.484 -19.444 -6.214 1.00 70.81 371 ASN A C 1
ATOM 2881 O O . ASN A 1 371 ? 16.636 -19.767 -6.516 1.00 70.81 371 ASN A O 1
ATOM 2885 N N . ALA A 1 372 ? 14.684 -18.840 -7.087 1.00 78.19 372 ALA A N 1
ATOM 2886 C CA . ALA A 1 372 ? 15.090 -18.549 -8.452 1.00 78.19 372 ALA A CA 1
ATOM 2887 C C . ALA A 1 372 ? 15.910 -17.248 -8.507 1.00 78.19 372 ALA A C 1
ATOM 2889 O O . ALA A 1 372 ? 15.373 -16.168 -8.281 1.00 78.19 372 ALA A O 1
ATOM 2890 N N . LYS A 1 373 ? 17.204 -17.360 -8.840 1.00 79.25 373 LYS A N 1
ATOM 2891 C CA . LYS A 1 373 ? 18.124 -16.212 -9.014 1.00 79.25 373 LYS A CA 1
ATOM 2892 C C . LYS A 1 373 ? 17.841 -15.390 -10.276 1.00 79.25 373 LYS A C 1
ATOM 2894 O O . LYS A 1 373 ? 18.351 -14.287 -10.457 1.00 79.25 373 LYS A O 1
ATOM 2899 N N . ASP A 1 374 ? 17.066 -15.956 -11.197 1.00 87.12 374 ASP A N 1
ATOM 2900 C CA . ASP A 1 374 ? 16.649 -15.323 -12.443 1.00 87.12 374 ASP A CA 1
ATOM 2901 C C . ASP A 1 374 ? 15.299 -14.608 -12.309 1.00 87.12 374 ASP A C 1
ATOM 2903 O O . ASP A 1 374 ? 14.723 -14.241 -13.325 1.00 87.12 374 ASP A O 1
ATOM 2907 N N . VAL A 1 375 ? 14.772 -14.396 -11.098 1.00 93.38 375 VAL A N 1
ATOM 2908 C CA . VAL A 1 375 ? 13.485 -13.716 -10.882 1.00 93.38 375 VAL A CA 1
ATOM 2909 C C . VAL A 1 375 ? 13.697 -12.283 -10.411 1.00 93.38 375 VAL A C 1
ATOM 2911 O O . VAL A 1 375 ? 14.594 -11.983 -9.628 1.00 93.38 375 VAL A O 1
ATOM 2914 N N . LEU A 1 376 ? 12.862 -11.379 -10.917 1.00 95.62 376 LEU A N 1
ATOM 2915 C CA . LEU A 1 376 ? 12.859 -9.970 -10.554 1.00 95.62 376 LEU A CA 1
ATOM 2916 C C . LEU A 1 376 ? 11.452 -9.583 -10.075 1.00 95.62 376 LEU A C 1
ATOM 2918 O O . LEU A 1 376 ? 10.583 -9.309 -10.906 1.00 95.62 376 LEU A O 1
ATOM 2922 N N . PRO A 1 377 ? 11.195 -9.570 -8.756 1.00 96.56 377 PRO A N 1
ATOM 2923 C CA . PRO A 1 377 ? 9.968 -9.008 -8.215 1.00 96.56 377 PRO A CA 1
ATOM 2924 C C . PRO A 1 377 ? 10.004 -7.480 -8.317 1.00 96.56 377 PRO A C 1
ATOM 2926 O O . PRO A 1 377 ? 10.931 -6.837 -7.833 1.00 96.56 377 PRO A O 1
ATOM 2929 N N . LEU A 1 378 ? 8.995 -6.890 -8.944 1.00 98.12 378 LEU A N 1
ATOM 2930 C CA . LEU A 1 378 ? 8.770 -5.451 -8.992 1.00 98.12 378 LEU A CA 1
ATOM 2931 C C . LEU A 1 378 ? 7.511 -5.150 -8.183 1.00 98.12 378 LEU A C 1
ATOM 2933 O O . LEU A 1 378 ? 6.439 -5.629 -8.546 1.00 98.12 378 LEU A O 1
ATOM 2937 N N . TYR A 1 379 ? 7.643 -4.396 -7.093 1.00 98.69 379 TYR A N 1
ATOM 2938 C CA . TYR A 1 379 ? 6.520 -4.046 -6.220 1.00 98.69 379 TYR A CA 1
ATOM 2939 C C . TYR A 1 379 ? 6.319 -2.538 -6.214 1.00 98.69 379 TYR A C 1
ATOM 2941 O O . TYR A 1 379 ? 7.273 -1.805 -5.961 1.00 98.69 379 TYR A O 1
ATOM 2949 N N . ILE A 1 380 ? 5.090 -2.088 -6.468 1.00 98.81 380 ILE A N 1
ATOM 2950 C CA . ILE A 1 380 ? 4.699 -0.676 -6.423 1.00 98.81 380 ILE A CA 1
ATOM 2951 C C . ILE A 1 380 ? 3.651 -0.491 -5.322 1.00 98.81 380 ILE A C 1
ATOM 2953 O O . ILE A 1 380 ? 2.628 -1.174 -5.365 1.00 98.81 380 ILE A O 1
ATOM 2957 N N . GLY A 1 381 ? 3.903 0.405 -4.364 1.00 97.94 381 GLY A N 1
ATOM 2958 C CA . GLY A 1 381 ? 2.991 0.682 -3.245 1.00 97.94 381 GLY A CA 1
ATOM 2959 C C . GLY A 1 381 ? 3.184 2.063 -2.620 1.00 97.94 381 GLY A C 1
ATOM 2960 O O . GLY A 1 381 ? 4.239 2.664 -2.809 1.00 97.94 381 GLY A O 1
ATOM 2961 N N . ASP A 1 382 ? 2.187 2.590 -1.909 1.00 95.06 382 ASP A N 1
ATOM 2962 C CA . ASP A 1 382 ? 2.194 3.960 -1.370 1.00 95.06 382 ASP A CA 1
ATOM 2963 C C . ASP A 1 382 ? 2.262 4.023 0.165 1.00 95.06 382 ASP A C 1
ATOM 2965 O O . ASP A 1 382 ? 2.581 5.080 0.722 1.00 95.06 382 ASP A O 1
ATOM 2969 N N . ASP A 1 383 ? 1.936 2.934 0.867 1.00 88.69 383 ASP A N 1
ATOM 2970 C CA . ASP A 1 383 ? 1.642 2.974 2.297 1.00 88.69 383 ASP A CA 1
ATOM 2971 C C . ASP A 1 383 ? 2.699 2.289 3.176 1.00 88.69 383 ASP A C 1
ATOM 2973 O O . ASP A 1 383 ? 3.657 1.662 2.728 1.00 88.69 383 ASP A O 1
ATOM 2977 N N . ARG A 1 384 ? 2.529 2.421 4.499 1.00 88.56 384 ARG A N 1
ATOM 2978 C CA . ARG A 1 384 ? 3.444 1.817 5.480 1.00 88.56 384 ARG A CA 1
ATOM 2979 C C . ARG A 1 384 ? 3.426 0.286 5.431 1.00 88.56 384 ARG A C 1
ATOM 2981 O O . ARG A 1 384 ? 4.394 -0.337 5.848 1.00 88.56 384 ARG A O 1
ATOM 2988 N N . THR A 1 385 ? 2.322 -0.327 5.009 1.00 89.00 385 THR A N 1
ATOM 2989 C CA . THR A 1 385 ? 2.209 -1.789 4.943 1.00 89.00 385 THR A CA 1
ATOM 2990 C C . THR A 1 385 ? 2.968 -2.358 3.744 1.00 89.00 385 THR A C 1
ATOM 2992 O O . THR A 1 385 ? 3.431 -3.495 3.807 1.00 89.00 385 THR A O 1
ATOM 2995 N N . ASP A 1 386 ? 3.165 -1.571 2.683 1.00 95.88 386 ASP A N 1
ATOM 2996 C CA . ASP A 1 386 ? 3.993 -1.948 1.532 1.00 95.88 386 ASP A CA 1
ATOM 2997 C C . ASP A 1 386 ? 5.488 -2.029 1.865 1.00 95.88 386 ASP A C 1
ATOM 2999 O O . ASP A 1 386 ? 6.209 -2.822 1.258 1.00 95.88 386 ASP A O 1
ATOM 3003 N N . GLU A 1 387 ? 5.953 -1.312 2.895 1.00 95.81 387 GLU A N 1
ATOM 3004 C CA . GLU A 1 387 ? 7.333 -1.425 3.392 1.00 95.81 387 GLU A CA 1
ATOM 3005 C C . GLU A 1 387 ? 7.700 -2.856 3.801 1.00 95.81 387 GLU A C 1
ATOM 3007 O O . GLU A 1 387 ? 8.861 -3.251 3.700 1.00 95.81 387 GLU A O 1
ATOM 3012 N N . ASP A 1 388 ? 6.731 -3.667 4.234 1.00 95.62 388 ASP A N 1
ATOM 3013 C CA . ASP A 1 388 ? 6.982 -5.074 4.552 1.00 95.62 388 ASP A CA 1
ATOM 3014 C C . ASP A 1 388 ? 7.318 -5.883 3.290 1.00 95.62 388 ASP A C 1
ATOM 3016 O O . ASP A 1 388 ? 8.236 -6.706 3.303 1.00 95.62 388 ASP A O 1
ATOM 3020 N N . ALA A 1 389 ? 6.662 -5.588 2.164 1.00 96.88 389 ALA A N 1
ATOM 3021 C CA . ALA A 1 389 ? 7.008 -6.163 0.868 1.00 96.88 389 ALA A CA 1
ATOM 3022 C C . ALA A 1 389 ? 8.335 -5.610 0.330 1.00 96.88 389 ALA A C 1
ATOM 3024 O O . ALA A 1 389 ? 9.157 -6.368 -0.196 1.00 96.88 389 ALA A O 1
ATOM 3025 N N . PHE A 1 390 ? 8.594 -4.312 0.518 1.00 97.75 390 PHE A N 1
ATOM 3026 C CA . PHE A 1 390 ? 9.863 -3.710 0.124 1.00 97.75 390 PHE A CA 1
ATOM 3027 C C . PHE A 1 390 ? 11.043 -4.353 0.857 1.00 97.75 390 PHE A C 1
ATOM 3029 O O . PHE A 1 390 ? 12.024 -4.707 0.203 1.00 97.75 390 PHE A O 1
ATOM 3036 N N . LYS A 1 391 ? 10.937 -4.590 2.177 1.00 96.88 391 LYS A N 1
ATOM 3037 C CA . LYS A 1 391 ? 11.950 -5.293 3.001 1.00 96.88 391 LYS A CA 1
ATOM 3038 C C . LYS A 1 391 ? 12.310 -6.656 2.450 1.00 96.88 391 LYS A C 1
ATOM 3040 O O . LYS A 1 391 ? 13.496 -6.979 2.365 1.00 96.88 391 LYS A O 1
ATOM 3045 N N . VAL A 1 392 ? 11.311 -7.427 2.029 1.00 95.00 392 VAL A N 1
ATOM 3046 C CA . VAL A 1 392 ? 11.543 -8.732 1.408 1.00 95.00 392 VAL A CA 1
ATOM 3047 C C . VAL A 1 392 ? 12.347 -8.580 0.116 1.00 95.00 392 VAL A C 1
ATOM 3049 O O . VAL A 1 392 ? 13.359 -9.259 -0.052 1.00 95.00 392 VAL A O 1
ATOM 3052 N N . ILE A 1 393 ? 11.962 -7.661 -0.775 1.00 94.50 393 ILE A N 1
ATOM 3053 C CA . ILE A 1 393 ? 12.681 -7.446 -2.042 1.00 94.50 393 ILE A CA 1
ATOM 3054 C C . ILE A 1 393 ? 14.112 -6.951 -1.801 1.00 94.50 393 ILE A C 1
ATOM 3056 O O . ILE A 1 393 ? 15.063 -7.503 -2.359 1.00 94.50 393 ILE A O 1
ATOM 3060 N N . ALA A 1 394 ? 14.291 -5.943 -0.947 1.00 92.69 394 ALA A N 1
ATOM 3061 C CA . ALA A 1 394 ? 15.605 -5.378 -0.665 1.00 92.69 394 ALA A CA 1
ATOM 3062 C C . ALA A 1 394 ? 16.544 -6.408 -0.016 1.00 92.69 394 ALA A C 1
ATOM 3064 O O . ALA A 1 394 ? 17.721 -6.483 -0.373 1.00 92.69 394 ALA A O 1
ATOM 3065 N N . GLY A 1 395 ? 16.016 -7.250 0.882 1.00 90.75 395 GLY A N 1
ATOM 3066 C CA . GLY A 1 395 ? 16.755 -8.345 1.510 1.00 90.75 395 GLY A CA 1
ATOM 3067 C C . GLY A 1 395 ? 17.227 -9.406 0.512 1.00 90.75 395 GLY A C 1
ATOM 3068 O O . GLY A 1 395 ? 18.341 -9.914 0.641 1.00 90.75 395 GLY A O 1
ATOM 3069 N N . ARG A 1 396 ? 16.430 -9.686 -0.530 1.00 87.75 396 ARG A N 1
ATOM 3070 C CA . ARG A 1 396 ? 16.812 -10.586 -1.634 1.00 87.75 396 ARG A CA 1
ATOM 3071 C C . ARG A 1 396 ? 17.898 -9.996 -2.536 1.00 87.75 396 ARG A C 1
ATOM 3073 O O . ARG A 1 396 ? 18.579 -10.753 -3.218 1.00 87.75 396 ARG A O 1
ATOM 3080 N N . ARG A 1 397 ? 18.067 -8.665 -2.546 1.00 84.12 397 ARG A N 1
ATOM 3081 C CA . ARG A 1 397 ? 18.927 -7.912 -3.488 1.00 84.12 397 ARG A CA 1
ATOM 3082 C C . ARG A 1 397 ? 18.598 -8.173 -4.964 1.00 84.12 397 ARG A C 1
ATOM 3084 O O . ARG A 1 397 ? 19.411 -7.931 -5.852 1.00 84.12 397 ARG A O 1
ATOM 3091 N N . GLU A 1 398 ? 17.398 -8.674 -5.218 1.00 84.62 398 GLU A N 1
ATOM 3092 C CA . GLU A 1 398 ? 16.891 -9.076 -6.520 1.00 84.62 398 GLU A CA 1
ATOM 3093 C C . GLU A 1 398 ? 15.450 -8.571 -6.603 1.00 84.62 398 GLU A C 1
ATOM 3095 O O . GLU A 1 398 ? 14.581 -9.064 -5.885 1.00 84.62 398 GLU A O 1
ATOM 3100 N N . GLY A 1 399 ? 15.205 -7.564 -7.446 1.00 93.12 399 GLY A N 1
ATOM 3101 C CA . GLY A 1 399 ? 13.898 -6.917 -7.576 1.00 93.12 399 GLY A CA 1
ATOM 3102 C C . GLY A 1 399 ? 13.953 -5.404 -7.421 1.00 93.12 399 GLY A C 1
ATOM 3103 O O . GLY A 1 399 ? 15.006 -4.844 -7.144 1.00 93.12 399 GLY A O 1
ATOM 3104 N N . PHE A 1 400 ? 12.809 -4.753 -7.608 1.00 96.81 400 PHE A N 1
ATOM 3105 C CA . PHE A 1 400 ? 12.671 -3.304 -7.511 1.00 96.81 400 PHE A CA 1
ATOM 3106 C C . PHE A 1 400 ? 11.469 -2.943 -6.633 1.00 96.81 400 PHE A C 1
ATOM 3108 O O . PHE A 1 400 ? 10.329 -3.041 -7.097 1.00 96.81 400 PHE A O 1
ATOM 3115 N N . PRO A 1 401 ? 11.703 -2.544 -5.370 1.00 98.00 401 PRO A N 1
ATOM 3116 C CA . PRO A 1 401 ? 10.683 -1.918 -4.546 1.00 98.00 401 PRO A CA 1
ATOM 3117 C C . PRO A 1 401 ? 10.546 -0.443 -4.946 1.00 98.00 401 PRO A C 1
ATOM 3119 O O . PRO A 1 401 ? 11.545 0.281 -5.005 1.00 98.00 401 PRO A O 1
ATOM 3122 N N . ILE A 1 402 ? 9.323 -0.017 -5.256 1.00 98.62 402 ILE A N 1
ATOM 3123 C CA . ILE A 1 402 ? 9.000 1.314 -5.774 1.00 98.62 402 ILE A CA 1
ATOM 3124 C C . ILE A 1 402 ? 7.914 1.943 -4.899 1.00 98.62 402 ILE A C 1
ATOM 3126 O O . ILE A 1 402 ? 6.790 1.442 -4.854 1.00 98.62 402 ILE A O 1
ATOM 3130 N N . ILE A 1 403 ? 8.235 3.054 -4.238 1.00 98.50 403 ILE A N 1
ATOM 3131 C CA . ILE A 1 403 ? 7.264 3.807 -3.437 1.00 98.50 403 ILE A CA 1
ATOM 3132 C C . ILE A 1 403 ? 6.475 4.793 -4.309 1.00 98.50 403 ILE A C 1
ATOM 3134 O O . ILE A 1 403 ? 7.044 5.448 -5.181 1.00 98.50 403 ILE A O 1
ATOM 3138 N N . VAL A 1 404 ? 5.178 4.947 -4.056 1.00 98.00 404 VAL A N 1
ATOM 3139 C CA . VAL A 1 404 ? 4.341 6.001 -4.639 1.00 98.00 404 VAL A CA 1
ATOM 3140 C C . VAL A 1 404 ? 4.162 7.110 -3.611 1.00 98.00 404 VAL A C 1
ATOM 3142 O O . VAL A 1 404 ? 3.521 6.918 -2.582 1.00 98.00 404 VAL A O 1
ATOM 3145 N N . SER A 1 405 ? 4.753 8.280 -3.847 1.00 93.50 405 SER A N 1
ATOM 3146 C CA . SER A 1 405 ? 4.591 9.415 -2.940 1.00 93.50 405 SER A CA 1
ATOM 3147 C C . SER A 1 405 ? 4.939 10.741 -3.601 1.00 93.50 405 SER A C 1
ATOM 3149 O O . SER A 1 405 ? 6.019 10.916 -4.161 1.00 93.50 405 SER A O 1
ATOM 3151 N N . SER A 1 406 ? 4.052 11.723 -3.445 1.00 86.75 406 SER A N 1
ATOM 3152 C CA . SER A 1 406 ? 4.275 13.101 -3.893 1.00 86.75 406 SER A CA 1
ATOM 3153 C C . SER A 1 406 ? 5.020 13.951 -2.861 1.00 86.75 406 SER A C 1
ATOM 3155 O O . SER A 1 406 ? 5.245 15.137 -3.091 1.00 86.75 406 SER A O 1
ATOM 3157 N N . ILE A 1 407 ? 5.333 13.364 -1.704 1.00 86.75 407 ILE A N 1
ATOM 3158 C CA . ILE A 1 407 ? 6.066 13.974 -0.594 1.00 86.75 407 ILE A CA 1
ATOM 3159 C C . ILE A 1 407 ? 7.202 13.039 -0.155 1.00 86.75 407 ILE A C 1
ATOM 3161 O O . ILE A 1 407 ? 7.036 11.820 -0.241 1.00 86.75 407 ILE A O 1
ATOM 3165 N N . PRO A 1 408 ? 8.333 13.559 0.342 1.00 85.81 408 PRO A N 1
ATOM 3166 C CA . PRO A 1 408 ? 9.381 12.719 0.913 1.00 85.81 408 PRO A CA 1
ATOM 3167 C C . PRO A 1 408 ? 8.843 11.836 2.043 1.00 85.81 408 PRO A C 1
ATOM 3169 O O . PRO A 1 408 ? 8.056 12.292 2.876 1.00 85.81 408 PRO A O 1
ATOM 3172 N N . ARG A 1 409 ? 9.264 10.571 2.068 1.00 87.25 409 ARG A N 1
ATOM 3173 C CA . ARG A 1 409 ? 8.946 9.612 3.132 1.00 87.25 409 ARG A CA 1
ATOM 3174 C C . ARG A 1 409 ? 10.170 8.773 3.455 1.00 87.25 409 ARG A C 1
ATOM 3176 O O . ARG A 1 409 ? 10.931 8.434 2.550 1.00 87.25 409 ARG A O 1
ATOM 3183 N N . ASP A 1 410 ? 10.314 8.400 4.720 1.00 90.94 410 ASP A N 1
ATOM 3184 C CA . ASP A 1 410 ? 11.249 7.348 5.103 1.00 90.94 410 ASP A CA 1
ATOM 3185 C C . ASP A 1 410 ? 10.759 6.034 4.493 1.00 90.94 410 ASP A C 1
ATOM 3187 O O . ASP A 1 410 ? 9.649 5.581 4.779 1.00 90.94 410 ASP A O 1
ATOM 3191 N N . THR A 1 411 ? 11.568 5.453 3.616 1.00 94.75 411 THR A N 1
ATOM 3192 C CA . THR A 1 411 ? 11.232 4.230 2.889 1.00 94.75 411 THR A CA 1
ATOM 3193 C C . THR A 1 411 ? 12.491 3.439 2.600 1.00 94.75 411 THR A C 1
ATOM 3195 O O . THR A 1 411 ? 13.579 4.004 2.464 1.00 94.75 411 THR A O 1
ATOM 3198 N N . ILE A 1 412 ? 12.352 2.122 2.477 1.00 95.81 412 ILE A N 1
ATOM 3199 C CA . ILE A 1 412 ? 13.446 1.290 1.983 1.00 95.81 412 ILE A CA 1
ATOM 3200 C C . ILE A 1 412 ? 13.405 1.084 0.461 1.00 95.81 412 ILE A C 1
ATOM 3202 O O . ILE A 1 412 ? 14.286 0.414 -0.090 1.00 95.81 412 ILE A O 1
ATOM 3206 N N . ALA A 1 413 ? 12.365 1.590 -0.211 1.00 96.94 413 ALA A N 1
ATOM 3207 C CA . ALA A 1 413 ? 12.203 1.475 -1.653 1.00 96.94 413 ALA A CA 1
ATOM 3208 C C . ALA A 1 413 ? 13.413 2.065 -2.386 1.00 96.94 413 ALA A C 1
ATOM 3210 O O . ALA A 1 413 ? 14.015 3.037 -1.943 1.00 96.94 413 ALA A O 1
ATOM 3211 N N . TRP A 1 414 ? 13.796 1.486 -3.519 1.00 95.88 414 TRP A N 1
ATOM 3212 C CA . TRP A 1 414 ? 14.972 1.952 -4.267 1.00 95.88 414 TRP A CA 1
ATOM 3213 C C . TRP A 1 414 ? 14.614 3.017 -5.295 1.00 95.88 414 TRP A C 1
ATOM 3215 O O . TRP A 1 414 ? 15.457 3.822 -5.678 1.00 95.88 414 TRP A O 1
ATOM 3225 N N . TYR A 1 415 ? 13.361 3.016 -5.739 1.00 98.12 415 TYR A N 1
ATOM 3226 C CA . TYR A 1 415 ? 12.834 3.988 -6.680 1.00 98.12 415 TYR A CA 1
ATOM 3227 C C . TYR A 1 415 ? 11.532 4.580 -6.162 1.00 98.12 415 TYR A C 1
ATOM 3229 O O . TYR A 1 415 ? 10.880 4.018 -5.282 1.00 98.12 415 TYR A O 1
ATOM 3237 N N . SER A 1 416 ? 11.133 5.694 -6.761 1.00 98.12 416 SER A N 1
ATOM 3238 C CA . SER A 1 416 ? 9.869 6.358 -6.474 1.00 98.12 416 SER A CA 1
ATOM 3239 C C . SER A 1 416 ? 9.038 6.599 -7.735 1.00 98.12 416 SER A C 1
ATOM 3241 O O . SER A 1 416 ? 9.544 6.646 -8.859 1.00 98.12 416 SER A O 1
ATOM 3243 N N . LEU A 1 417 ? 7.737 6.764 -7.549 1.00 98.06 417 LEU A N 1
ATOM 3244 C CA . LEU A 1 417 ? 6.793 7.333 -8.504 1.00 98.06 417 LEU A CA 1
ATOM 3245 C C . LEU A 1 417 ? 5.996 8.403 -7.758 1.00 98.06 417 LEU A C 1
ATOM 3247 O O . LEU A 1 417 ? 5.729 8.253 -6.567 1.00 98.06 417 LEU A O 1
ATOM 3251 N N . ARG A 1 418 ? 5.638 9.505 -8.418 1.00 92.25 418 ARG A N 1
ATOM 3252 C CA . ARG A 1 418 ? 5.049 10.644 -7.703 1.00 92.25 418 ARG A CA 1
ATOM 3253 C C . ARG A 1 418 ? 3.620 10.375 -7.234 1.00 92.25 418 ARG A C 1
ATOM 3255 O O . ARG A 1 418 ? 3.250 10.750 -6.127 1.00 92.25 418 ARG A O 1
ATOM 3262 N N . ASP A 1 419 ? 2.809 9.771 -8.093 1.00 93.19 419 ASP A N 1
ATOM 3263 C CA . ASP A 1 419 ? 1.373 9.584 -7.887 1.00 93.19 419 ASP A CA 1
ATOM 3264 C C . ASP A 1 419 ? 0.824 8.492 -8.839 1.00 93.19 419 ASP A C 1
ATOM 3266 O O . ASP A 1 419 ? 1.579 7.969 -9.669 1.00 93.19 419 ASP A O 1
ATOM 3270 N N . PRO A 1 420 ? -0.473 8.125 -8.766 1.00 95.69 420 PRO A N 1
ATOM 3271 C CA . PRO A 1 420 ? -1.055 7.113 -9.652 1.00 95.69 420 PRO A CA 1
ATOM 3272 C C . PRO A 1 420 ? -0.896 7.378 -11.161 1.00 95.69 420 PRO A C 1
ATOM 3274 O O . PRO A 1 420 ? -0.925 6.439 -11.956 1.00 95.69 420 PRO A O 1
ATOM 3277 N N . SER A 1 421 ? -0.702 8.624 -11.597 1.00 95.12 421 SER A N 1
ATOM 3278 C CA . SER A 1 421 ? -0.457 8.951 -13.011 1.00 95.12 421 SER A CA 1
ATOM 3279 C C . SER A 1 421 ? 0.933 8.491 -13.456 1.00 95.12 421 SER A C 1
ATOM 3281 O O . SER A 1 421 ? 1.089 7.952 -14.554 1.00 95.12 421 SER A O 1
ATOM 3283 N N . ASP A 1 422 ? 1.933 8.636 -12.586 1.00 97.94 422 ASP A N 1
ATOM 3284 C CA . ASP A 1 422 ? 3.283 8.115 -12.814 1.00 97.94 422 ASP A CA 1
ATOM 3285 C C . ASP A 1 422 ? 3.284 6.578 -12.829 1.00 97.94 422 ASP A C 1
ATOM 3287 O O . ASP A 1 422 ? 3.947 5.965 -13.671 1.00 97.94 422 ASP A O 1
ATOM 3291 N N . VAL A 1 423 ? 2.484 5.945 -11.960 1.00 98.75 423 VAL A N 1
ATOM 3292 C CA . VAL A 1 423 ? 2.250 4.488 -11.976 1.00 98.75 423 VAL A CA 1
ATOM 3293 C C . VAL A 1 423 ? 1.664 4.050 -13.316 1.00 98.75 423 VAL A C 1
ATOM 3295 O O . VAL A 1 423 ? 2.188 3.129 -13.945 1.00 98.75 423 VAL A O 1
ATOM 3298 N N . LEU A 1 424 ? 0.636 4.745 -13.812 1.00 98.19 424 LEU A N 1
ATOM 3299 C CA . LEU A 1 424 ? 0.042 4.475 -15.123 1.00 98.19 424 LEU A CA 1
ATOM 3300 C C . LEU A 1 424 ? 1.093 4.551 -16.239 1.00 98.19 424 LEU A C 1
ATOM 3302 O O . LEU A 1 424 ? 1.217 3.622 -17.044 1.00 98.19 424 LEU A O 1
ATOM 3306 N N . ALA A 1 425 ? 1.866 5.639 -16.281 1.00 97.62 425 ALA A N 1
ATOM 3307 C CA . ALA A 1 425 ? 2.909 5.837 -17.282 1.00 97.62 425 ALA A CA 1
ATOM 3308 C C . ALA A 1 425 ? 3.974 4.728 -17.224 1.00 97.62 425 ALA A C 1
ATOM 3310 O O . ALA A 1 425 ? 4.387 4.205 -18.265 1.00 97.62 425 ALA A O 1
ATOM 3311 N N . PHE A 1 426 ? 4.375 4.325 -16.016 1.00 98.75 426 PHE A N 1
ATOM 3312 C CA . PHE A 1 426 ? 5.365 3.276 -15.802 1.00 98.75 426 PHE A CA 1
ATOM 3313 C C . PHE A 1 426 ? 4.863 1.919 -16.305 1.00 98.75 426 PHE A C 1
ATOM 3315 O O . PHE A 1 426 ? 5.556 1.256 -17.081 1.00 98.75 426 PHE A O 1
ATOM 3322 N N . LEU A 1 427 ? 3.636 1.527 -15.945 1.00 98.69 427 LEU A N 1
ATOM 3323 C CA . LEU A 1 427 ? 3.030 0.260 -16.371 1.00 98.69 427 LEU A CA 1
ATOM 3324 C C . LEU A 1 427 ? 2.838 0.193 -17.894 1.00 98.69 427 LEU A C 1
ATOM 3326 O O . LEU A 1 427 ? 3.141 -0.831 -18.513 1.00 98.69 427 LEU A O 1
ATOM 3330 N N . LEU A 1 428 ? 2.405 1.289 -18.527 1.00 97.88 428 LEU A N 1
ATOM 3331 C CA . LEU A 1 428 ? 2.302 1.368 -19.987 1.00 97.88 428 LEU A CA 1
ATOM 3332 C C . LEU A 1 428 ? 3.670 1.213 -20.665 1.00 97.88 428 LEU A C 1
ATOM 3334 O O . LEU A 1 428 ? 3.791 0.488 -21.659 1.00 97.88 428 LEU A O 1
ATOM 3338 N N . ARG A 1 429 ? 4.714 1.858 -20.127 1.00 98.00 429 ARG A N 1
ATOM 3339 C CA . ARG A 1 429 ? 6.082 1.735 -20.650 1.00 98.00 429 ARG A CA 1
ATOM 3340 C C . ARG A 1 429 ? 6.619 0.312 -20.457 1.00 98.00 429 ARG A C 1
ATOM 3342 O O . ARG A 1 429 ? 7.218 -0.223 -21.390 1.00 98.00 429 ARG A O 1
ATOM 3349 N N . LEU A 1 430 ? 6.332 -0.330 -19.320 1.00 97.69 430 LEU A N 1
ATOM 3350 C CA . LEU A 1 430 ? 6.700 -1.720 -19.017 1.00 97.69 430 LEU A CA 1
ATOM 3351 C C . LEU A 1 430 ? 6.071 -2.711 -20.005 1.00 97.69 430 LEU A C 1
ATOM 3353 O O . LEU A 1 430 ? 6.774 -3.530 -20.601 1.00 97.69 430 LEU A O 1
ATOM 3357 N N . ALA A 1 431 ? 4.764 -2.595 -20.251 1.00 96.88 431 ALA A N 1
ATOM 3358 C CA . ALA A 1 431 ? 4.072 -3.432 -21.228 1.00 96.88 431 ALA A CA 1
ATOM 3359 C C . ALA A 1 431 ? 4.586 -3.197 -22.660 1.00 96.88 431 ALA A C 1
ATOM 3361 O O . ALA A 1 431 ? 4.804 -4.151 -23.413 1.00 96.88 431 ALA A O 1
ATOM 3362 N N . LYS A 1 432 ? 4.830 -1.934 -23.045 1.00 96.12 432 LYS A N 1
ATOM 3363 C CA . LYS A 1 432 ? 5.382 -1.583 -24.364 1.00 96.12 432 LYS A CA 1
ATOM 3364 C C . LYS A 1 432 ? 6.780 -2.164 -24.569 1.00 96.12 432 LYS A C 1
ATOM 3366 O O . LYS A 1 432 ? 7.044 -2.722 -25.635 1.00 96.12 432 LYS A O 1
ATOM 3371 N N . TRP A 1 433 ? 7.649 -2.057 -23.565 1.00 95.31 433 TRP A N 1
ATOM 3372 C CA . TRP A 1 433 ? 8.988 -2.640 -23.592 1.00 95.31 433 TRP A CA 1
ATOM 3373 C C . TRP A 1 433 ? 8.912 -4.144 -23.871 1.00 95.31 433 TRP A C 1
ATOM 3375 O O . TRP A 1 433 ? 9.492 -4.614 -24.853 1.00 95.31 433 TRP A O 1
ATOM 3385 N N . LYS A 1 434 ? 8.093 -4.888 -23.116 1.00 94.00 434 LYS A N 1
ATOM 3386 C CA . LYS A 1 434 ? 8.012 -6.342 -23.304 1.00 94.00 434 LYS A CA 1
ATOM 3387 C C . LYS A 1 434 ? 7.381 -6.760 -24.628 1.00 94.00 434 LYS A C 1
ATOM 3389 O O . LYS A 1 434 ? 7.824 -7.726 -25.256 1.00 94.00 434 LYS A O 1
ATOM 3394 N N . LYS A 1 435 ? 6.394 -5.995 -25.101 1.00 92.38 435 LYS A N 1
ATOM 3395 C CA . LYS A 1 435 ? 5.818 -6.170 -26.439 1.00 92.38 435 LYS A CA 1
ATOM 3396 C C . LYS A 1 435 ? 6.882 -6.015 -27.527 1.00 92.38 435 LYS A C 1
ATOM 3398 O O . LYS A 1 435 ? 6.924 -6.834 -28.439 1.00 92.38 435 LYS A O 1
ATOM 3403 N N . SER A 1 436 ? 7.745 -5.002 -27.423 1.00 88.88 436 SER A N 1
ATOM 3404 C CA . SER A 1 436 ? 8.806 -4.771 -28.411 1.00 88.88 436 SER A CA 1
ATOM 3405 C C . SER A 1 436 ? 9.855 -5.882 -28.428 1.00 88.88 436 SER A C 1
ATOM 3407 O O . SER A 1 436 ? 10.241 -6.306 -29.510 1.00 88.88 436 SER A O 1
ATOM 3409 N N . GLU A 1 437 ? 10.237 -6.430 -27.268 1.00 82.50 437 GLU A N 1
ATOM 3410 C CA . GLU A 1 437 ? 11.121 -7.601 -27.214 1.00 82.50 437 GLU A CA 1
ATOM 3411 C C . GLU A 1 437 ? 10.490 -8.801 -27.919 1.00 82.50 437 GLU A C 1
ATOM 3413 O O . GLU A 1 437 ? 11.127 -9.442 -28.745 1.00 82.50 437 GLU A O 1
ATOM 3418 N N . THR A 1 438 ? 9.212 -9.073 -27.651 1.00 76.75 438 THR A N 1
ATOM 3419 C CA . THR A 1 438 ? 8.514 -10.239 -28.215 1.00 76.75 438 THR A CA 1
ATOM 3420 C C . THR A 1 438 ? 8.374 -10.156 -29.741 1.00 76.75 438 THR A C 1
ATOM 3422 O O . THR A 1 438 ? 8.409 -11.183 -30.412 1.00 76.75 438 THR A O 1
ATOM 3425 N N . SER A 1 439 ? 8.240 -8.948 -30.300 1.00 70.56 439 SER A N 1
ATOM 3426 C CA . SER A 1 439 ? 8.174 -8.725 -31.752 1.00 70.56 439 SER A CA 1
ATOM 3427 C C . SER A 1 439 ? 9.524 -8.836 -32.468 1.00 70.56 439 SER A C 1
ATOM 3429 O O . SER A 1 439 ? 9.528 -8.945 -33.683 1.00 70.56 439 SER A O 1
ATOM 3431 N N . ILE A 1 440 ? 10.652 -8.775 -31.754 1.00 63.31 440 ILE A N 1
ATOM 3432 C CA . ILE A 1 440 ? 11.998 -8.931 -32.342 1.00 63.31 440 ILE A CA 1
ATOM 3433 C C . ILE A 1 440 ? 12.363 -10.418 -32.508 1.00 63.31 440 ILE A C 1
ATOM 3435 O O . ILE A 1 440 ? 13.215 -10.758 -33.323 1.00 63.31 440 ILE A O 1
ATOM 3439 N N . PHE A 1 441 ? 11.716 -11.308 -31.749 1.00 53.91 441 PHE A N 1
ATOM 3440 C CA . PHE A 1 441 ? 11.935 -12.761 -31.791 1.00 53.91 441 PHE A CA 1
ATOM 3441 C C . PHE A 1 441 ? 10.857 -13.535 -32.575 1.00 53.91 441 PHE A C 1
ATOM 3443 O O . PHE A 1 441 ? 10.879 -14.766 -32.578 1.00 53.91 441 PHE A O 1
ATOM 3450 N N . LYS A 1 442 ? 9.910 -12.829 -33.203 1.00 44.69 442 LYS A N 1
ATOM 3451 C CA . LYS A 1 442 ? 8.983 -13.366 -34.208 1.00 44.69 442 LYS A CA 1
ATOM 3452 C C . LYS A 1 442 ? 9.422 -12.890 -35.578 1.00 44.69 442 LYS A C 1
ATOM 3454 O O . LYS A 1 442 ? 9.294 -13.699 -36.519 1.00 44.69 442 LYS A O 1
#

Radius of gyration: 28.06 Å; chains: 1; bounding box: 59×93×62 Å

Organism: Hibiscus syriacus (NCBI:txid106335)

Sequence (442 aa):
MSMDSIEAGVSHVCGVNSVVELVCKGNNSTGQLNIPLNKGLSFASGLALGDGFNCGIRRSNGTIVCWGSMNESIEEIKFESIVVGLNFTCGLTTMNLSIVCWGPRMIKRSSAKIKHAMGFKISHSNKQKKVKPFYGPENDDGDGDGTNGSLTLISPPDDACYASWLIQHPSALNAFDSITKEAKWKKVVVFLDYDGTLSPIVDDPDKAFMSAEMRMAVREVAKYFPTSIVSGRSREKVKEFVQLSNVYYAGSHGLDILAPPRADKKVNEGAFQPAKLYLPAIQEISIELEDTIRDIQGARLEDNKFCISVHYRQVQPKDREILKERVKSLVENRPEFRLTEGKMVLEVRPSIEWNKGDALNYLLETLGFNNAKDVLPLYIGDDRTDEDAFKVIAGRREGFPIIVSSIPRDTIAWYSLRDPSDVLAFLLRLAKWKKSETSIFK